Protein AF-A0A8C2Z213-F1 (afdb_monomer_lite)

pLDDT: mean 75.12, std 23.73, range [20.81, 98.69]

InterPro domains:
  IPR001627 Sema domain [PF01403] (232-399)
  IPR001627 Sema domain [PS51004] (1-436)
  IPR001627 Sema domain [SM00630] (1-409)
  IPR015943 WD40/YVTN repeat-like-containing domain superfamily [G3DSA:2.130.10.10] (25-438)
  IPR027231 Semaphorin [PTHR11036] (36-444)
  IPR036352 Sema domain superfamily [SSF101912] (29-442)

Structure (mmCIF, N/CA/C/O backbone):
data_AF-A0A8C2Z213-F1
#
_entry.id   AF-A0A8C2Z213-F1
#
loop_
_atom_site.group_PDB
_atom_site.id
_atom_site.type_symbol
_atom_site.label_atom_id
_atom_site.label_alt_id
_atom_site.label_comp_id
_atom_site.label_asym_id
_atom_site.label_entity_id
_atom_site.label_seq_id
_atom_site.pdbx_PDB_ins_code
_atom_site.Cartn_x
_atom_site.Cartn_y
_atom_site.Cartn_z
_atom_site.occupancy
_atom_site.B_iso_or_equiv
_atom_site.auth_seq_id
_atom_site.auth_comp_id
_atom_site.auth_asym_id
_atom_site.auth_atom_id
_atom_site.pdbx_PDB_model_num
ATOM 1 N N . MET A 1 1 ? -2.846 30.066 -39.855 1.00 29.42 1 MET A N 1
ATOM 2 C CA . MET A 1 1 ? -1.417 29.865 -40.183 1.00 29.42 1 MET A CA 1
ATOM 3 C C . MET A 1 1 ? -1.015 28.513 -39.631 1.00 29.42 1 MET A C 1
ATOM 5 O O . MET A 1 1 ? -1.188 28.286 -38.444 1.00 29.42 1 MET A O 1
ATOM 9 N N . ALA A 1 2 ? -0.624 27.596 -40.511 1.00 28.05 2 ALA A N 1
ATOM 10 C CA . ALA A 1 2 ? -0.277 26.224 -40.170 1.00 28.05 2 ALA A CA 1
ATOM 11 C C . ALA A 1 2 ? 1.093 26.153 -39.479 1.00 28.05 2 ALA A C 1
ATOM 13 O O . ALA A 1 2 ? 2.039 26.785 -39.945 1.00 28.05 2 ALA A O 1
ATOM 14 N N . VAL A 1 3 ? 1.205 25.333 -38.432 1.00 24.48 3 VAL A N 1
ATOM 15 C CA . VAL A 1 3 ? 2.484 24.813 -37.933 1.00 24.48 3 VAL A CA 1
ATOM 16 C C . VAL A 1 3 ? 2.311 23.308 -37.723 1.00 24.48 3 VAL A C 1
ATOM 18 O O . VAL A 1 3 ? 1.445 22.868 -36.974 1.00 24.48 3 VAL A O 1
ATOM 21 N N . GLN A 1 4 ? 3.095 22.527 -38.467 1.00 20.81 4 GLN A N 1
ATOM 22 C CA . GLN A 1 4 ? 3.195 21.069 -38.375 1.00 20.81 4 GLN A CA 1
ATOM 23 C C . GLN A 1 4 ? 3.801 20.624 -37.032 1.00 20.81 4 GLN A C 1
ATOM 25 O O . GLN A 1 4 ? 4.706 21.294 -36.530 1.00 20.81 4 GLN A O 1
ATOM 30 N N . PRO A 1 5 ? 3.417 19.445 -36.507 1.00 25.30 5 PRO A N 1
ATOM 31 C CA . PRO A 1 5 ? 4.046 18.859 -35.334 1.00 25.30 5 PRO A CA 1
ATOM 32 C C . PRO A 1 5 ? 5.358 18.181 -35.751 1.00 25.30 5 PRO A C 1
ATOM 34 O O . PRO A 1 5 ? 5.362 17.203 -36.501 1.00 25.30 5 PRO A O 1
ATOM 37 N N . ARG A 1 6 ? 6.499 18.690 -35.276 1.00 25.41 6 ARG A N 1
ATOM 38 C CA . ARG A 1 6 ? 7.744 17.913 -35.263 1.00 25.41 6 ARG A CA 1
ATOM 39 C C . ARG A 1 6 ? 7.814 17.161 -33.945 1.00 25.41 6 ARG A C 1
ATOM 41 O O . ARG A 1 6 ? 7.815 17.768 -32.883 1.00 25.41 6 ARG A O 1
ATOM 48 N N . GLY A 1 7 ? 7.871 15.837 -34.056 1.00 31.14 7 GLY A N 1
ATOM 49 C CA . GLY A 1 7 ? 8.051 14.926 -32.939 1.00 31.14 7 GLY A CA 1
ATOM 50 C C . GLY A 1 7 ? 9.317 15.243 -32.150 1.00 31.14 7 GLY A C 1
ATOM 51 O O . GLY A 1 7 ? 10.434 15.114 -32.645 1.00 31.14 7 GLY A O 1
ATOM 52 N N . GLY A 1 8 ? 9.106 15.616 -30.902 1.00 24.44 8 GLY A N 1
ATOM 53 C CA . GLY A 1 8 ? 10.050 15.540 -29.806 1.00 24.44 8 GLY A CA 1
ATOM 54 C C . GLY A 1 8 ? 9.199 15.289 -28.573 1.00 24.44 8 GLY A C 1
ATOM 55 O O . GLY A 1 8 ? 8.127 15.877 -28.456 1.00 24.44 8 GLY A O 1
ATOM 56 N N . CYS A 1 9 ? 9.615 14.376 -27.696 1.00 25.08 9 CYS A N 1
ATOM 57 C CA . CYS A 1 9 ? 9.045 14.306 -26.358 1.00 25.08 9 CYS A CA 1
ATOM 58 C C . CYS A 1 9 ? 9.254 15.677 -25.714 1.00 25.08 9 CYS A C 1
ATOM 60 O O . CYS A 1 9 ? 10.344 15.970 -25.227 1.00 25.08 9 CYS A O 1
ATOM 62 N N . GLU A 1 10 ? 8.232 16.529 -25.753 1.00 23.52 10 GLU A N 1
ATOM 63 C CA . GLU A 1 10 ? 8.146 17.633 -24.820 1.00 23.52 10 GLU A CA 1
ATOM 64 C C . GLU A 1 10 ? 8.203 16.995 -23.440 1.00 23.52 10 GLU A C 1
ATOM 66 O O . GLU A 1 10 ? 7.438 16.082 -23.120 1.00 23.52 10 GLU A O 1
ATOM 71 N N . HIS A 1 11 ? 9.199 17.399 -22.660 1.00 26.06 11 HIS A N 1
ATOM 72 C CA . HIS A 1 11 ? 9.251 17.078 -21.254 1.00 26.06 11 HIS A CA 1
ATOM 73 C C . HIS A 1 11 ? 7.942 17.582 -20.641 1.00 26.06 11 HIS A C 1
ATOM 75 O O . HIS A 1 11 ? 7.827 18.766 -20.325 1.00 26.06 11 HIS A O 1
ATOM 81 N N . VAL A 1 12 ? 6.959 16.697 -20.466 1.00 24.31 12 VAL A N 1
ATOM 82 C CA . VAL A 1 12 ? 5.809 16.946 -19.597 1.00 24.31 12 VAL A CA 1
ATOM 83 C C . VAL A 1 12 ? 6.345 16.872 -18.171 1.00 24.31 12 VAL A C 1
ATOM 85 O O . VAL A 1 12 ? 6.133 15.921 -17.427 1.00 24.31 12 VAL A O 1
ATOM 88 N N . VAL A 1 13 ? 7.144 17.871 -17.801 1.00 26.73 13 VAL A N 1
ATOM 89 C CA . VAL A 1 13 ? 7.298 18.238 -16.406 1.00 26.73 13 VAL A CA 1
ATOM 90 C C . VAL A 1 13 ? 5.940 18.811 -16.055 1.00 26.73 13 VAL A C 1
ATOM 92 O O . VAL A 1 13 ? 5.587 19.883 -16.546 1.00 26.73 13 VAL A O 1
ATOM 95 N N . LEU A 1 14 ? 5.174 18.089 -15.239 1.00 27.33 14 LEU A N 1
ATOM 96 C CA . LEU A 1 14 ? 4.095 18.683 -14.460 1.00 27.33 14 LEU A CA 1
ATOM 97 C C . LEU A 1 14 ? 4.723 19.828 -13.656 1.00 27.33 14 LEU A C 1
ATOM 99 O O . LEU A 1 14 ? 5.226 19.636 -12.550 1.00 27.33 14 LEU A O 1
ATOM 103 N N . ARG A 1 15 ? 4.775 21.026 -14.247 1.00 27.91 15 ARG A N 1
ATOM 104 C CA . ARG A 1 15 ? 5.105 22.258 -13.543 1.00 27.91 15 ARG A CA 1
ATOM 105 C C . ARG A 1 15 ? 3.876 22.600 -12.730 1.00 27.91 15 ARG A C 1
ATOM 107 O O . ARG A 1 15 ? 3.046 23.406 -13.125 1.00 27.91 15 ARG A O 1
ATOM 114 N N . VAL A 1 16 ? 3.781 21.931 -11.592 1.00 41.47 16 VAL A N 1
ATOM 115 C CA . VAL A 1 16 ? 2.958 22.341 -10.468 1.00 41.47 16 VAL A CA 1
ATOM 116 C C . VAL A 1 16 ? 3.493 23.705 -10.041 1.00 41.47 16 VAL A C 1
ATOM 118 O O . VAL A 1 16 ? 4.454 23.778 -9.278 1.00 41.47 16 VAL A O 1
ATOM 121 N N . ALA A 1 17 ? 2.962 24.779 -10.630 1.00 32.03 17 ALA A N 1
ATOM 122 C CA . ALA A 1 17 ? 3.338 26.141 -10.289 1.00 32.03 17 ALA A CA 1
ATOM 123 C C . ALA A 1 17 ? 2.928 26.373 -8.832 1.00 32.03 17 ALA A C 1
ATOM 125 O O . ALA A 1 17 ? 1.748 26.251 -8.504 1.00 32.03 17 ALA A O 1
ATOM 126 N N . PRO A 1 18 ? 3.875 26.607 -7.923 1.00 40.78 18 PRO A N 1
ATOM 127 C CA . PRO A 1 18 ? 3.533 26.895 -6.551 1.00 40.78 18 PRO A CA 1
ATOM 128 C C . PRO A 1 18 ? 3.479 28.412 -6.338 1.00 40.78 18 PRO A C 1
ATOM 130 O O . PRO A 1 18 ? 4.064 29.178 -7.107 1.00 40.78 18 PRO A O 1
ATOM 133 N N . ASP A 1 19 ? 2.806 28.842 -5.276 1.00 43.06 19 ASP A N 1
ATOM 134 C CA . ASP A 1 19 ? 2.831 30.240 -4.858 1.00 43.06 19 ASP A CA 1
ATOM 135 C C . ASP A 1 19 ? 4.285 30.645 -4.535 1.00 43.06 19 ASP A C 1
ATOM 137 O O . ASP A 1 19 ? 4.952 30.031 -3.692 1.00 43.06 19 ASP A O 1
ATOM 141 N N . VAL A 1 20 ? 4.824 31.629 -5.265 1.00 43.78 20 VAL A N 1
ATOM 142 C CA . VAL A 1 20 ? 6.277 31.908 -5.351 1.00 43.78 20 VAL A CA 1
ATOM 143 C C . VAL A 1 20 ? 6.883 32.285 -3.989 1.00 43.78 20 VAL A C 1
ATOM 145 O O . VAL A 1 20 ? 8.063 32.040 -3.732 1.00 43.78 20 VAL A O 1
ATOM 148 N N . THR A 1 21 ? 6.075 32.837 -3.085 1.00 45.22 21 THR A N 1
ATOM 149 C CA . THR A 1 21 ? 6.479 33.257 -1.737 1.00 45.22 21 THR A CA 1
ATOM 150 C C . THR A 1 21 ? 6.653 32.078 -0.773 1.00 45.22 21 THR A C 1
ATOM 152 O O . THR A 1 21 ? 7.646 32.033 -0.049 1.00 45.22 21 THR A O 1
ATOM 155 N N . SER A 1 22 ? 5.750 31.092 -0.794 1.00 46.91 22 SER A N 1
ATOM 156 C CA . SER A 1 22 ? 5.770 29.929 0.113 1.00 46.91 22 SER A CA 1
ATOM 157 C C . SER A 1 22 ? 6.919 28.957 -0.199 1.00 46.91 22 SER A C 1
ATOM 159 O O . SER A 1 22 ? 7.591 28.443 0.701 1.00 46.91 22 SER A O 1
ATOM 161 N N . VAL A 1 23 ? 7.228 28.766 -1.487 1.00 51.03 23 VAL A N 1
ATOM 162 C CA . VAL A 1 23 ? 8.314 27.865 -1.921 1.00 51.03 23 VAL A CA 1
ATOM 163 C C . VAL A 1 23 ? 9.688 28.397 -1.583 1.00 51.03 23 VAL A C 1
ATOM 165 O O . VAL A 1 23 ? 10.562 27.620 -1.205 1.00 51.03 23 VAL A O 1
ATOM 168 N N . CYS A 1 24 ? 9.877 29.713 -1.665 1.00 56.03 24 CYS A N 1
ATOM 169 C CA . CYS A 1 24 ? 11.152 30.326 -1.322 1.00 56.03 24 CYS A CA 1
ATOM 170 C C . CYS A 1 24 ? 11.478 30.113 0.167 1.00 56.03 24 CYS A C 1
ATOM 172 O O . CYS A 1 24 ? 12.615 29.796 0.504 1.00 56.03 24 CYS A O 1
ATOM 174 N N . VAL A 1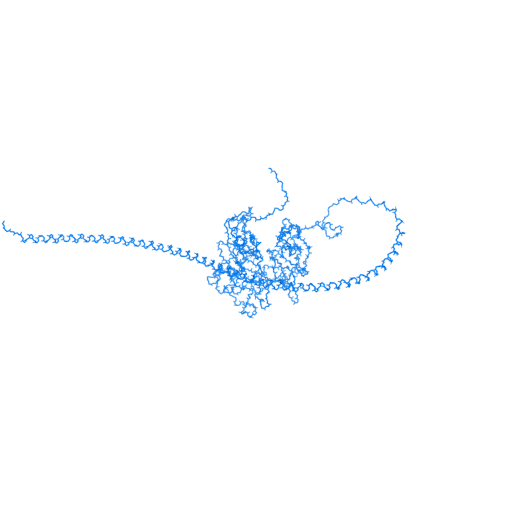 25 ? 10.469 30.180 1.047 1.00 62.22 25 VAL A N 1
ATOM 175 C CA . VAL A 1 25 ? 10.634 29.934 2.489 1.00 62.22 25 VAL A CA 1
ATOM 176 C C . VAL A 1 25 ? 10.927 28.460 2.777 1.00 62.22 25 VAL A C 1
ATOM 178 O O . VAL A 1 25 ? 11.897 28.176 3.475 1.00 62.22 25 VAL A O 1
ATOM 181 N N . CYS A 1 26 ? 10.159 27.516 2.221 1.00 65.06 26 CYS A N 1
ATOM 182 C CA . CYS A 1 26 ? 10.387 26.082 2.468 1.00 65.06 26 CYS A CA 1
ATOM 183 C C . CYS A 1 26 ? 11.759 25.623 1.951 1.00 65.06 26 CYS A C 1
ATOM 185 O O . CYS A 1 26 ? 12.490 24.925 2.654 1.00 65.06 26 CYS A O 1
ATOM 187 N N . LEU A 1 27 ? 12.144 26.071 0.751 1.00 71.38 27 LEU A N 1
ATOM 188 C CA . LEU A 1 27 ? 13.455 25.789 0.170 1.00 71.38 27 LEU A CA 1
ATOM 189 C C . LEU A 1 27 ? 14.583 26.386 1.020 1.00 71.38 27 LEU A C 1
ATOM 191 O O . LEU A 1 27 ? 15.560 25.697 1.306 1.00 71.38 27 LEU A O 1
ATOM 195 N N . PHE A 1 28 ? 14.443 27.642 1.456 1.00 67.00 28 PHE A N 1
ATOM 196 C CA . PHE A 1 28 ? 15.443 28.303 2.293 1.00 67.00 28 PHE A CA 1
ATOM 197 C C . PHE A 1 28 ? 15.599 27.606 3.648 1.00 67.00 28 PHE A C 1
ATOM 199 O O . PHE A 1 28 ? 16.723 27.339 4.067 1.00 67.00 28 PHE A O 1
ATOM 206 N N . VAL A 1 29 ? 14.491 27.244 4.304 1.00 70.56 29 VAL A N 1
ATOM 207 C CA . VAL A 1 29 ? 14.506 26.492 5.568 1.00 70.56 29 VAL A CA 1
ATOM 208 C C . VAL A 1 29 ? 15.164 25.124 5.376 1.00 70.56 29 VAL A C 1
ATOM 210 O O . VAL A 1 29 ? 16.046 24.767 6.153 1.00 70.56 29 VAL A O 1
ATOM 213 N N . CYS A 1 30 ? 14.806 24.379 4.327 1.00 74.12 30 CYS A N 1
ATOM 214 C CA . CYS A 1 30 ? 15.397 23.069 4.059 1.00 74.12 30 CYS A CA 1
ATOM 215 C C . CYS A 1 30 ? 16.904 23.158 3.797 1.00 74.12 30 CYS A C 1
ATOM 217 O O . CYS A 1 30 ? 17.672 22.419 4.405 1.00 74.12 30 CYS A O 1
ATOM 219 N N . LEU A 1 31 ? 17.346 24.093 2.951 1.00 75.00 31 LEU A N 1
ATOM 220 C CA . LEU A 1 31 ? 18.766 24.286 2.648 1.00 75.00 31 LEU A CA 1
ATOM 221 C C . LEU A 1 31 ? 19.560 24.796 3.856 1.00 75.00 31 LEU A C 1
ATOM 223 O O . LEU A 1 31 ? 20.734 24.462 3.996 1.00 75.00 31 LEU A O 1
ATOM 227 N N . PHE A 1 32 ? 18.930 25.579 4.734 1.00 70.81 32 PHE A N 1
ATOM 228 C CA . PHE A 1 32 ? 19.542 26.031 5.981 1.00 70.81 32 PHE A CA 1
ATOM 229 C C . PHE A 1 32 ? 19.744 24.877 6.969 1.00 70.81 32 PHE A C 1
ATOM 231 O O . PHE A 1 32 ? 20.798 24.784 7.594 1.00 70.81 32 PHE A O 1
ATOM 238 N N . VAL A 1 33 ? 18.760 23.979 7.095 1.00 72.12 33 VAL A N 1
ATOM 239 C CA . VAL A 1 33 ? 18.850 22.801 7.974 1.00 72.12 33 VAL A CA 1
ATOM 240 C C . VAL A 1 33 ? 19.738 21.702 7.361 1.00 72.12 33 VAL A C 1
ATOM 242 O O . VAL A 1 33 ? 20.468 21.033 8.090 1.00 72.12 33 VAL A O 1
ATOM 245 N N . PHE A 1 34 ? 19.735 21.542 6.031 1.00 70.62 34 PHE A N 1
ATOM 246 C CA . PHE A 1 34 ? 20.473 20.508 5.290 1.00 70.62 34 PHE A CA 1
ATOM 247 C C . PHE A 1 34 ? 21.364 21.087 4.177 1.00 70.62 34 PHE A C 1
ATOM 249 O O . PHE A 1 34 ? 21.151 20.805 2.991 1.00 70.62 34 PHE A O 1
ATOM 256 N N . PRO A 1 35 ? 22.435 21.822 4.521 1.00 56.62 35 PRO A N 1
ATOM 257 C CA . PRO A 1 35 ? 23.308 22.456 3.529 1.00 56.62 35 PRO A CA 1
ATOM 258 C C . PRO A 1 35 ? 24.008 21.448 2.601 1.00 56.62 35 PRO A C 1
ATOM 260 O O . PRO A 1 35 ? 24.334 21.779 1.462 1.00 56.62 35 PRO A O 1
ATOM 263 N N . HIS A 1 36 ? 24.191 20.201 3.057 1.00 70.25 36 HIS A N 1
ATOM 264 C CA . HIS A 1 36 ? 24.829 19.114 2.305 1.00 70.25 36 HIS A CA 1
ATOM 265 C C . HIS A 1 36 ? 23.852 18.206 1.530 1.00 70.25 36 HIS A C 1
ATOM 267 O O . HIS A 1 36 ? 24.308 17.281 0.862 1.00 70.25 36 HIS A O 1
ATOM 273 N N . ARG A 1 37 ? 22.528 18.436 1.591 1.00 71.06 37 ARG A N 1
ATOM 274 C CA . ARG A 1 37 ? 21.510 17.625 0.883 1.00 71.06 37 ARG A CA 1
ATOM 275 C C . ARG A 1 37 ? 20.615 18.466 -0.025 1.00 71.06 37 ARG A C 1
ATOM 277 O O . ARG A 1 37 ? 19.393 18.336 -0.021 1.00 71.06 37 ARG A O 1
ATOM 284 N N . GLN A 1 38 ? 21.234 19.321 -0.835 1.00 71.75 38 GLN A N 1
ATOM 285 C CA . GLN A 1 38 ? 20.512 20.238 -1.725 1.00 71.75 38 GLN A CA 1
ATOM 286 C C . GLN A 1 38 ? 19.570 19.507 -2.695 1.00 71.75 38 GLN A C 1
ATOM 288 O O . GLN A 1 38 ? 18.489 20.008 -2.990 1.00 71.75 38 GLN A O 1
ATOM 293 N N . ASP A 1 39 ? 19.933 18.293 -3.124 1.00 77.38 39 ASP A N 1
ATOM 294 C CA . ASP A 1 39 ? 19.110 17.453 -4.001 1.00 77.38 39 ASP A CA 1
ATOM 295 C C . ASP A 1 39 ? 17.818 16.935 -3.346 1.00 77.38 39 ASP A C 1
ATOM 297 O O . ASP A 1 39 ? 16.896 16.544 -4.053 1.00 77.38 39 ASP A O 1
ATOM 301 N N . GLU A 1 40 ? 17.692 16.939 -2.018 1.00 79.94 40 GLU A N 1
ATOM 302 C CA . GLU A 1 40 ? 16.476 16.476 -1.329 1.00 79.94 40 GLU A CA 1
ATOM 303 C C . GLU A 1 40 ? 15.474 17.619 -1.082 1.00 79.94 40 GLU A C 1
ATOM 305 O O . GLU A 1 40 ? 14.276 17.369 -0.944 1.00 79.94 40 GLU A O 1
ATOM 310 N N . CYS A 1 41 ? 15.925 18.877 -1.131 1.00 84.62 41 CYS A N 1
ATOM 311 C CA . CYS A 1 41 ? 15.115 20.075 -0.896 1.00 84.62 41 CYS A CA 1
ATOM 312 C C . CYS A 1 41 ? 14.271 20.501 -2.114 1.00 84.62 41 CYS A C 1
ATOM 314 O O . CYS A 1 41 ? 14.138 21.685 -2.405 1.00 84.62 41 CYS A O 1
ATOM 316 N N . TYR A 1 42 ? 13.677 19.547 -2.831 1.00 87.75 42 TYR A N 1
ATOM 317 C CA . TYR A 1 42 ? 12.739 19.818 -3.923 1.00 87.75 42 TYR A CA 1
ATOM 318 C C . TYR A 1 42 ? 11.342 19.300 -3.588 1.00 87.75 42 TYR A C 1
ATOM 320 O O . TYR A 1 42 ? 11.135 18.529 -2.645 1.00 87.75 42 TYR A O 1
ATOM 328 N N . ASN A 1 43 ? 10.360 19.728 -4.380 1.00 90.69 43 ASN A N 1
ATOM 329 C CA . ASN A 1 43 ? 9.028 19.152 -4.332 1.00 90.69 43 ASN A CA 1
ATOM 330 C C . ASN A 1 43 ? 8.958 17.903 -5.221 1.00 90.69 43 ASN A C 1
ATOM 332 O O . ASN A 1 43 ? 8.794 18.001 -6.437 1.00 90.69 43 ASN A O 1
ATOM 336 N N . TYR A 1 44 ? 9.084 16.730 -4.609 1.00 92.00 44 TYR A N 1
ATOM 337 C CA . TYR A 1 44 ? 8.907 15.448 -5.275 1.00 92.00 44 TYR A CA 1
ATOM 338 C C . TYR A 1 44 ? 7.445 15.033 -5.171 1.00 92.00 44 TYR A C 1
ATOM 340 O O . TYR A 1 44 ? 6.943 14.842 -4.066 1.00 92.00 44 TYR A O 1
ATOM 348 N N . ILE A 1 45 ? 6.764 14.875 -6.307 1.00 94.56 45 ILE A N 1
ATOM 349 C CA . ILE A 1 45 ? 5.390 14.360 -6.333 1.00 94.56 45 ILE A CA 1
ATOM 350 C C . ILE A 1 45 ? 5.421 12.869 -5.992 1.00 94.56 45 ILE A C 1
ATOM 352 O O . ILE A 1 45 ? 6.099 12.084 -6.654 1.00 94.56 45 ILE A O 1
ATOM 356 N N . LYS A 1 46 ? 4.710 12.490 -4.929 1.00 94.62 46 LYS A N 1
ATOM 357 C CA . LYS A 1 46 ? 4.707 11.127 -4.372 1.00 94.62 46 LYS A CA 1
ATOM 358 C C . LYS A 1 46 ? 3.325 10.486 -4.392 1.00 94.62 46 LYS A C 1
ATOM 360 O O . LYS A 1 46 ? 3.230 9.264 -4.364 1.00 94.62 46 LYS A O 1
ATOM 365 N N . VAL A 1 47 ? 2.267 11.290 -4.450 1.00 96.00 47 VAL A N 1
ATOM 366 C CA . VAL A 1 47 ? 0.888 10.830 -4.638 1.00 96.00 47 VAL A CA 1
ATOM 367 C C . VAL A 1 47 ? 0.318 11.571 -5.834 1.00 96.00 47 VAL A C 1
ATOM 369 O O . VAL A 1 47 ? 0.401 12.796 -5.883 1.00 96.00 47 VAL A O 1
ATOM 372 N N . LEU A 1 48 ? -0.254 10.833 -6.778 1.00 95.25 48 LEU A N 1
ATOM 373 C CA . LEU A 1 48 ? -1.011 11.371 -7.900 1.00 95.25 48 LEU A CA 1
ATOM 374 C C . LEU A 1 48 ? -2.133 10.382 -8.208 1.00 95.25 48 LEU A C 1
ATOM 376 O O . LEU A 1 48 ? -1.879 9.321 -8.773 1.00 95.25 48 LEU A O 1
ATOM 380 N N . VAL A 1 49 ? -3.351 10.702 -7.778 1.00 94.75 49 VAL A N 1
ATOM 381 C CA . VAL A 1 49 ? -4.512 9.812 -7.911 1.00 94.75 49 VAL A CA 1
ATOM 382 C C . VAL A 1 49 ? -5.741 10.581 -8.390 1.00 94.75 49 VAL A C 1
ATOM 384 O O . VAL A 1 49 ? -5.897 11.750 -8.031 1.00 94.75 49 VAL A O 1
ATOM 387 N N . PRO A 1 50 ? -6.631 9.962 -9.183 1.00 93.44 50 PRO A N 1
ATOM 388 C CA . PRO A 1 50 ? -7.912 10.571 -9.511 1.00 93.44 50 PRO A CA 1
ATOM 389 C C . PRO A 1 50 ? -8.770 10.678 -8.248 1.00 93.44 50 PRO A C 1
ATOM 391 O O . PRO A 1 50 ? -8.888 9.721 -7.481 1.00 93.44 50 PRO A O 1
ATOM 394 N N . ARG A 1 51 ? -9.357 11.855 -8.027 1.00 90.81 51 ARG A N 1
ATOM 395 C CA . ARG A 1 51 ? -10.350 12.077 -6.968 1.00 90.81 51 ARG A CA 1
ATOM 396 C C . ARG A 1 51 ? -11.763 11.854 -7.499 1.00 90.81 51 ARG A C 1
ATOM 398 O O . ARG A 1 51 ? -12.590 11.260 -6.816 1.00 90.81 51 ARG A O 1
ATOM 405 N N . ASN A 1 52 ? -12.024 12.339 -8.707 1.00 88.31 52 ASN A N 1
ATOM 406 C CA . ASN A 1 52 ? -13.228 12.103 -9.499 1.00 88.31 52 ASN A CA 1
ATOM 407 C C . ASN A 1 52 ? -12.851 12.186 -10.993 1.00 88.31 52 ASN A C 1
ATOM 409 O O . ASN A 1 52 ? -11.671 12.322 -11.318 1.00 88.31 52 ASN A O 1
ATOM 413 N N . ASP A 1 53 ? -13.835 12.123 -11.888 1.00 89.31 53 ASP A N 1
ATOM 414 C CA . ASP A 1 53 ? -13.599 12.106 -13.340 1.00 89.31 53 ASP A CA 1
ATOM 415 C C . ASP A 1 53 ? -12.973 13.405 -13.890 1.00 89.31 53 ASP A C 1
ATOM 417 O O . ASP A 1 53 ? -12.417 13.411 -14.987 1.00 89.31 53 ASP A O 1
ATOM 421 N N . GLU A 1 54 ? -13.030 14.506 -13.135 1.00 91.75 54 GLU A N 1
ATOM 422 C CA . GLU A 1 54 ? -12.563 15.829 -13.572 1.00 91.75 54 GLU A CA 1
ATOM 423 C C . GLU A 1 54 ? -11.335 16.330 -12.802 1.00 91.75 54 GLU A C 1
ATOM 425 O O . GLU A 1 54 ? -10.646 17.242 -13.267 1.00 91.75 54 GLU A O 1
ATOM 430 N N . THR A 1 55 ? -11.035 15.746 -11.638 1.00 93.06 55 THR A N 1
ATOM 431 C CA . THR A 1 55 ? -10.030 16.254 -10.698 1.00 93.06 55 THR A CA 1
ATOM 432 C C . THR A 1 55 ? -9.020 15.189 -10.279 1.00 93.06 55 THR A C 1
ATOM 434 O O . THR A 1 55 ? -9.341 14.055 -9.916 1.00 93.06 55 THR A O 1
ATOM 437 N N . LEU A 1 56 ? -7.756 15.598 -10.282 1.00 94.75 56 LEU A N 1
ATOM 438 C CA . LEU A 1 56 ? -6.605 14.862 -9.791 1.00 94.75 56 LEU A CA 1
ATOM 439 C C . LEU A 1 56 ? -6.210 15.396 -8.418 1.00 94.75 56 LEU A C 1
ATOM 441 O O . LEU A 1 56 ? -6.097 16.601 -8.215 1.00 94.75 56 LEU A O 1
ATOM 445 N N . PHE A 1 57 ? -5.930 14.500 -7.486 1.00 95.75 57 PHE A N 1
ATOM 446 C CA . PHE A 1 57 ? -5.351 14.834 -6.197 1.00 95.75 57 PHE A CA 1
ATOM 447 C C . PHE A 1 57 ? -3.863 14.499 -6.212 1.00 95.75 57 PHE A C 1
ATOM 449 O O . PHE A 1 57 ? -3.477 13.344 -6.420 1.00 95.75 57 PHE A O 1
ATOM 456 N N . ALA A 1 58 ? -3.026 15.510 -5.995 1.00 96.25 58 ALA A N 1
ATOM 457 C CA . ALA A 1 58 ? -1.580 15.360 -5.997 1.00 96.25 58 ALA A CA 1
ATOM 458 C C . ALA A 1 58 ? -0.977 15.832 -4.676 1.00 96.25 58 ALA A C 1
ATOM 460 O O . ALA A 1 58 ? -1.318 16.905 -4.179 1.00 96.25 58 ALA A O 1
ATOM 461 N N . CYS A 1 59 ? -0.035 15.061 -4.141 1.00 96.19 59 CYS A N 1
ATOM 462 C CA . CYS A 1 59 ? 0.764 15.457 -2.989 1.00 96.19 59 CYS A CA 1
ATOM 463 C C . CYS A 1 59 ? 2.251 15.317 -3.285 1.00 96.19 59 CYS A C 1
ATOM 465 O O . CYS A 1 59 ? 2.688 14.348 -3.919 1.00 96.19 59 CYS A O 1
ATOM 467 N N . GLY A 1 60 ? 3.031 16.263 -2.774 1.00 95.19 60 GLY A N 1
ATOM 468 C CA . GLY A 1 60 ? 4.480 16.231 -2.878 1.00 95.19 60 GLY A CA 1
ATOM 469 C C . GLY A 1 60 ? 5.186 16.568 -1.572 1.00 95.19 60 GLY A C 1
ATOM 470 O O . GLY A 1 60 ? 4.586 17.113 -0.644 1.00 95.19 60 GLY A O 1
ATOM 471 N N . THR A 1 61 ? 6.468 16.210 -1.505 1.00 91.81 61 THR A N 1
ATOM 472 C CA . THR A 1 61 ? 7.332 16.411 -0.328 1.00 91.81 61 THR A CA 1
ATOM 473 C C . THR A 1 61 ? 7.517 17.885 0.019 1.00 91.81 61 THR A C 1
ATOM 475 O O . THR A 1 61 ? 7.789 18.198 1.173 1.00 91.81 61 THR A O 1
ATOM 478 N N . ASN A 1 62 ? 7.405 18.770 -0.980 1.00 92.19 62 ASN A N 1
ATOM 479 C CA . ASN A 1 62 ? 7.563 20.220 -0.875 1.00 92.19 62 ASN A CA 1
ATOM 480 C C . ASN A 1 62 ? 8.728 20.640 0.048 1.00 92.19 62 ASN A C 1
ATOM 482 O O . ASN A 1 62 ? 8.538 21.362 1.021 1.00 92.19 62 ASN A O 1
ATOM 486 N N . ALA A 1 63 ? 9.933 20.125 -0.240 1.00 89.00 63 ALA A N 1
ATOM 487 C CA . ALA A 1 63 ? 11.147 20.354 0.551 1.00 89.00 63 ALA A CA 1
ATOM 488 C C . ALA A 1 63 ? 10.979 20.028 2.052 1.00 89.00 63 ALA A C 1
ATOM 490 O O . ALA A 1 63 ? 11.239 20.864 2.914 1.00 89.00 63 ALA A O 1
ATOM 491 N N . PHE A 1 64 ? 10.563 18.792 2.357 1.00 87.88 64 PHE A N 1
ATOM 492 C CA . PHE A 1 64 ? 10.279 18.303 3.713 1.00 87.88 64 PHE A CA 1
ATOM 493 C C . PHE A 1 64 ? 9.139 19.044 4.436 1.00 87.88 64 PHE A C 1
ATOM 495 O O . PHE A 1 64 ? 9.073 19.046 5.664 1.00 87.88 64 PHE A O 1
ATOM 502 N N . ASN A 1 65 ? 8.201 19.631 3.695 1.00 90.44 65 ASN A N 1
ATOM 503 C CA . ASN A 1 65 ? 6.962 20.175 4.243 1.00 90.44 65 ASN A CA 1
ATOM 504 C C . ASN A 1 65 ? 5.749 19.680 3.435 1.00 90.44 65 ASN A C 1
ATOM 506 O O . ASN A 1 65 ? 5.165 20.451 2.673 1.00 90.44 65 ASN A O 1
ATOM 510 N N . PRO A 1 66 ? 5.375 18.392 3.553 1.00 94.12 66 PRO A N 1
ATOM 511 C CA . PRO A 1 66 ? 4.451 17.737 2.635 1.00 94.12 66 PRO A CA 1
ATOM 512 C C . PRO A 1 66 ? 3.155 18.518 2.429 1.00 94.12 66 PRO A C 1
ATOM 514 O O . PRO A 1 66 ? 2.495 18.918 3.390 1.00 94.12 66 PRO A O 1
ATOM 517 N N . THR A 1 67 ? 2.756 18.702 1.173 1.00 94.62 67 THR A N 1
ATOM 518 C CA . THR A 1 67 ? 1.568 19.490 0.803 1.00 94.62 67 THR A CA 1
ATOM 519 C C . THR A 1 67 ? 0.783 18.790 -0.301 1.00 94.62 67 THR A C 1
ATOM 521 O O . THR A 1 67 ? 1.370 18.153 -1.179 1.00 94.62 67 THR A O 1
ATOM 524 N N . CYS A 1 68 ? -0.543 18.898 -0.256 1.00 95.81 68 CYS A N 1
ATOM 525 C CA . CYS A 1 68 ? -1.467 18.302 -1.215 1.00 95.81 68 CYS A CA 1
ATOM 526 C C . CYS A 1 68 ? -2.337 19.372 -1.887 1.00 95.81 68 CYS A C 1
ATOM 528 O O . CYS A 1 68 ? -2.687 20.372 -1.265 1.00 95.81 68 CYS A O 1
ATOM 530 N N . ARG A 1 69 ? -2.711 19.155 -3.149 1.00 94.94 69 ARG A N 1
ATOM 531 C CA . ARG A 1 69 ? -3.530 20.067 -3.964 1.00 94.94 69 ARG A CA 1
ATOM 532 C C . ARG A 1 69 ? -4.443 19.266 -4.895 1.00 94.94 69 ARG A C 1
ATOM 534 O O . ARG A 1 69 ? -4.086 18.155 -5.294 1.00 94.94 69 ARG A O 1
ATOM 541 N N . ASN A 1 70 ? -5.593 19.834 -5.259 1.00 94.50 70 ASN A N 1
ATOM 542 C CA . ASN A 1 70 ? -6.412 19.305 -6.351 1.00 94.50 70 ASN A CA 1
ATOM 543 C C . ASN A 1 70 ? -6.049 20.024 -7.657 1.00 94.50 70 ASN A C 1
ATOM 545 O O . ASN A 1 70 ? -5.719 21.209 -7.643 1.00 94.50 70 ASN A O 1
ATOM 549 N N . TYR A 1 71 ? -6.115 19.311 -8.774 1.00 94.31 71 TYR A N 1
ATOM 550 C CA . TYR A 1 71 ? -5.853 19.814 -10.119 1.00 94.31 71 TYR A CA 1
ATOM 551 C C . TYR A 1 71 ? -6.958 19.378 -11.063 1.00 94.31 71 TYR A C 1
ATOM 553 O O . TYR A 1 71 ? -7.419 18.243 -10.979 1.00 94.31 71 TYR A O 1
ATOM 561 N N . LYS A 1 72 ? -7.325 20.224 -12.021 1.00 93.81 72 LYS A N 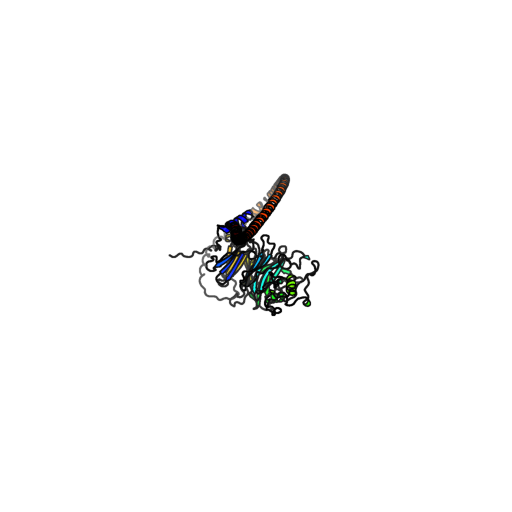1
ATOM 562 C CA . LYS A 1 72 ? -8.222 19.815 -13.107 1.00 93.81 72 LYS A CA 1
ATOM 563 C C . LYS A 1 72 ? -7.499 18.863 -14.048 1.00 93.81 72 LYS A C 1
ATOM 565 O O . LYS A 1 72 ? -6.392 19.152 -14.489 1.00 93.81 72 LYS A O 1
ATOM 570 N N . MET A 1 73 ? -8.120 17.743 -14.398 1.00 91.81 73 MET A N 1
ATOM 571 C CA . MET A 1 73 ? -7.495 16.723 -15.246 1.00 91.81 73 MET A CA 1
ATOM 572 C C . MET A 1 73 ? -7.264 17.214 -16.685 1.00 91.81 73 MET A C 1
ATOM 574 O O . MET A 1 73 ? -6.329 16.771 -17.344 1.00 91.81 73 MET A O 1
ATOM 578 N N . SER A 1 74 ? -8.087 18.157 -17.157 1.00 91.94 74 SER A N 1
ATOM 579 C CA . SER A 1 74 ? -8.026 18.721 -18.511 1.00 91.94 74 SER A CA 1
ATOM 580 C C . SER A 1 74 ? -6.942 19.787 -18.692 1.00 91.94 74 SER A C 1
ATOM 582 O O . SER A 1 74 ? -6.254 19.780 -19.710 1.00 91.94 74 SER A O 1
ATOM 584 N N . THR A 1 75 ? -6.786 20.704 -17.731 1.00 92.88 75 THR A N 1
ATOM 585 C CA . THR A 1 75 ? -5.836 21.829 -17.825 1.00 92.88 75 THR A CA 1
ATOM 586 C C . THR A 1 75 ? -4.599 21.661 -16.951 1.00 92.88 75 THR A C 1
ATOM 588 O O . THR A 1 75 ? -3.610 22.355 -17.169 1.00 92.88 75 THR A O 1
ATOM 591 N N . LEU A 1 76 ? -4.632 20.744 -15.977 1.00 92.44 76 LEU A N 1
ATOM 592 C CA . LEU A 1 76 ? -3.617 20.583 -14.930 1.00 92.44 76 LEU A CA 1
ATOM 593 C C . LEU A 1 76 ? -3.400 21.859 -14.100 1.00 92.44 76 LEU A C 1
ATOM 595 O O . LEU A 1 76 ? -2.353 22.034 -13.478 1.00 92.44 76 LEU A O 1
ATOM 599 N N . GLU A 1 77 ? -4.398 22.742 -14.063 1.00 92.19 77 GLU A N 1
ATOM 600 C CA . GLU A 1 77 ? -4.415 23.920 -13.198 1.00 92.19 77 GLU A CA 1
ATOM 601 C C . GLU A 1 77 ? -4.936 23.552 -11.810 1.00 92.19 77 GLU A C 1
ATOM 603 O O . GLU A 1 77 ? -5.820 22.701 -11.670 1.00 92.19 77 GLU A O 1
ATOM 608 N N . GLN A 1 78 ? -4.374 24.189 -10.781 1.00 91.81 78 GLN A N 1
ATOM 609 C CA . GLN A 1 78 ? -4.783 23.967 -9.399 1.00 91.81 78 GLN A CA 1
ATOM 610 C C . GLN A 1 78 ? -6.229 24.428 -9.183 1.00 91.81 78 GLN A C 1
ATOM 612 O O . GLN A 1 78 ? -6.627 25.507 -9.620 1.00 91.81 78 GLN A O 1
ATOM 617 N N . GLU A 1 79 ? -6.988 23.624 -8.446 1.00 91.19 79 GLU A N 1
ATOM 618 C CA . GLU A 1 79 ? -8.352 23.922 -8.035 1.00 91.19 79 GLU A CA 1
ATOM 619 C C . GLU A 1 79 ? -8.484 23.880 -6.509 1.00 91.19 79 GLU A C 1
ATOM 621 O O . GLU A 1 79 ? -8.147 22.890 -5.854 1.00 91.19 79 GLU A O 1
ATOM 626 N N . GLY A 1 80 ? -9.009 24.969 -5.945 1.00 88.69 80 GLY A N 1
ATOM 627 C CA . GLY A 1 80 ? -9.209 25.117 -4.507 1.00 88.69 80 GLY A CA 1
ATOM 628 C C . GLY A 1 80 ? -7.922 25.363 -3.712 1.00 88.69 80 GLY A C 1
ATOM 629 O O . GLY A 1 80 ? -6.854 25.665 -4.255 1.00 88.69 80 GLY A O 1
ATOM 630 N N . GLU A 1 81 ? -8.057 25.262 -2.393 1.00 89.25 81 GLU A N 1
ATOM 631 C CA . GLU A 1 81 ? -6.985 25.546 -1.440 1.00 89.25 81 GLU A CA 1
ATOM 632 C C . GLU A 1 81 ? -6.037 24.360 -1.238 1.00 89.25 81 GLU A C 1
ATOM 634 O O . GLU A 1 81 ? -6.359 23.196 -1.506 1.00 89.25 81 GLU A O 1
ATOM 639 N N . GLU A 1 82 ? -4.841 24.672 -0.743 1.00 92.06 82 GLU A N 1
ATOM 640 C CA . GLU A 1 82 ? -3.864 23.665 -0.358 1.00 92.06 82 GLU A CA 1
ATOM 641 C C . GLU A 1 82 ? -4.317 22.900 0.885 1.00 92.06 82 GLU A C 1
ATOM 643 O O . GLU A 1 82 ? -4.856 23.453 1.842 1.00 92.06 82 GLU A O 1
ATOM 648 N N . VAL A 1 83 ? -4.035 21.603 0.889 1.00 92.94 83 VAL A N 1
ATOM 649 C CA . VAL A 1 83 ? -4.321 20.707 2.002 1.00 92.94 83 VAL A CA 1
ATOM 650 C C . VAL A 1 83 ? -3.003 20.264 2.625 1.00 92.94 83 VAL A C 1
ATOM 652 O O . VAL A 1 83 ? -2.054 19.900 1.929 1.00 92.94 83 VAL A O 1
ATOM 655 N N . VAL A 1 84 ? -2.952 20.236 3.957 1.00 93.88 84 VAL A N 1
ATOM 656 C CA . VAL A 1 84 ? -1.791 19.741 4.712 1.00 93.88 84 VAL A CA 1
ATOM 657 C C . VAL A 1 84 ? -1.436 18.316 4.265 1.00 93.88 84 VAL A C 1
ATOM 659 O O . VAL A 1 84 ? -2.289 17.428 4.268 1.00 93.88 84 VAL A O 1
ATOM 662 N N . GLY A 1 85 ? -0.182 18.060 3.892 1.00 93.12 85 GLY A N 1
ATOM 663 C CA . GLY A 1 85 ? 0.253 16.749 3.393 1.00 93.12 85 GLY A CA 1
ATOM 664 C C . GLY A 1 85 ? 0.699 15.765 4.476 1.00 93.12 85 GLY A C 1
ATOM 665 O O . GLY A 1 85 ? 0.957 14.602 4.163 1.00 93.12 85 GLY A O 1
ATOM 666 N N . GLN A 1 86 ? 0.770 16.183 5.743 1.00 94.56 86 GLN A N 1
ATOM 667 C CA . GLN A 1 86 ? 1.130 15.304 6.859 1.00 94.56 86 GLN A CA 1
ATOM 668 C C . GLN A 1 86 ? 0.205 14.074 6.915 1.00 94.56 86 GLN A C 1
ATOM 670 O O . GLN A 1 86 ? -1.011 14.199 6.771 1.00 94.56 86 GLN A O 1
ATOM 675 N N . ALA A 1 87 ? 0.789 12.882 7.097 1.00 94.69 87 ALA A N 1
ATOM 676 C CA . ALA A 1 87 ? 0.117 11.574 7.033 1.00 94.69 87 ALA A CA 1
ATOM 677 C C . ALA A 1 87 ? -0.483 11.185 5.660 1.00 94.69 87 ALA A C 1
ATOM 679 O O . ALA A 1 87 ? -1.035 10.092 5.524 1.00 94.69 87 ALA A O 1
ATOM 680 N N . ARG A 1 88 ? -0.352 12.030 4.628 1.00 95.88 88 ARG A N 1
ATOM 681 C CA . ARG A 1 88 ? -0.821 11.787 3.247 1.00 95.88 88 ARG A CA 1
ATOM 682 C C . ARG A 1 88 ? 0.331 11.620 2.261 1.00 95.88 88 ARG A C 1
ATOM 684 O O . ARG A 1 88 ? 0.223 10.860 1.307 1.00 95.88 88 ARG A O 1
ATOM 691 N N . CYS A 1 89 ? 1.436 12.309 2.515 1.00 95.50 89 CYS A N 1
ATOM 692 C CA . CYS A 1 89 ? 2.642 12.313 1.705 1.00 95.50 89 CYS A CA 1
ATOM 693 C C . CYS A 1 89 ? 3.877 12.299 2.620 1.00 95.50 89 CYS A C 1
ATOM 695 O O . CYS A 1 89 ? 3.834 12.898 3.696 1.00 95.50 89 CYS A O 1
ATOM 697 N N . PRO A 1 90 ? 4.957 11.593 2.246 1.00 94.88 90 PRO A N 1
ATOM 698 C CA . PRO A 1 90 ? 6.180 11.556 3.039 1.00 94.88 90 PRO A CA 1
ATOM 699 C C . PRO A 1 90 ? 6.936 12.886 2.986 1.00 94.88 90 PRO A C 1
ATOM 701 O O . PRO A 1 90 ? 6.763 13.675 2.055 1.00 94.88 90 PRO A O 1
ATOM 704 N N . PHE A 1 91 ? 7.808 13.089 3.976 1.00 91.06 91 PHE A N 1
ATOM 705 C CA . PHE A 1 91 ? 8.732 14.224 4.050 1.00 91.06 91 PHE A CA 1
ATOM 706 C C . PHE A 1 91 ? 9.910 14.043 3.088 1.00 91.06 91 PHE A C 1
ATOM 708 O O . PHE A 1 91 ? 10.306 14.986 2.407 1.00 91.06 91 PHE A O 1
ATOM 715 N N . GLU A 1 92 ? 10.421 12.815 2.985 1.00 90.75 92 GLU A N 1
ATOM 716 C CA . GLU A 1 92 ? 11.540 12.459 2.113 1.00 90.75 92 GLU A CA 1
ATOM 717 C C . GLU A 1 92 ? 11.075 11.759 0.834 1.00 90.75 92 GLU A C 1
ATOM 719 O O . GLU A 1 92 ? 10.152 10.942 0.834 1.00 90.75 92 GLU A O 1
ATOM 724 N N . SER A 1 93 ? 11.789 11.991 -0.267 1.00 89.19 93 SER A N 1
ATOM 725 C CA . SER A 1 93 ? 11.482 11.375 -1.565 1.00 89.19 93 SER A CA 1
ATOM 726 C C . SER A 1 93 ? 11.727 9.862 -1.602 1.00 89.19 93 SER A C 1
ATOM 728 O O . SER A 1 93 ? 11.076 9.155 -2.376 1.00 89.19 93 SER A O 1
ATOM 730 N N . ARG A 1 94 ? 12.637 9.351 -0.764 1.00 88.19 94 ARG A N 1
ATOM 731 C CA . ARG A 1 94 ? 12.992 7.923 -0.678 1.00 88.19 94 ARG A CA 1
ATOM 732 C C . ARG A 1 94 ? 12.044 7.107 0.193 1.00 88.19 94 ARG A C 1
ATOM 734 O O . ARG A 1 94 ? 12.040 5.884 0.084 1.00 88.19 94 ARG A O 1
ATOM 741 N N . GLN A 1 95 ? 11.256 7.763 1.040 1.00 91.31 95 GLN A N 1
ATOM 742 C CA . GLN A 1 95 ? 10.289 7.076 1.883 1.00 91.31 95 GLN A CA 1
ATOM 743 C C . GLN A 1 95 ? 9.172 6.467 1.033 1.00 91.31 95 GLN A C 1
ATOM 745 O O . GLN A 1 95 ? 8.742 7.016 0.009 1.00 91.31 95 GLN A O 1
ATOM 750 N N . SER A 1 96 ? 8.725 5.296 1.476 1.00 92.12 96 SER A N 1
ATOM 751 C CA . SER A 1 96 ? 7.618 4.569 0.877 1.00 92.12 96 SER A CA 1
ATOM 752 C C . SER A 1 96 ? 6.295 5.221 1.244 1.00 92.12 96 SER A C 1
ATOM 754 O O . SER A 1 96 ? 6.097 5.598 2.402 1.00 92.12 96 SER A O 1
ATOM 756 N N . ASN A 1 97 ? 5.374 5.299 0.294 1.00 95.69 97 ASN A N 1
ATOM 757 C CA . ASN A 1 97 ? 4.053 5.845 0.532 1.00 95.69 97 ASN A CA 1
ATOM 758 C C . ASN A 1 97 ? 3.023 5.198 -0.385 1.00 95.69 97 ASN A C 1
ATOM 760 O O . ASN A 1 97 ? 3.342 4.761 -1.487 1.00 95.69 97 ASN A O 1
ATOM 764 N N . VAL A 1 98 ? 1.777 5.198 0.066 1.00 96.56 98 VAL A N 1
ATOM 765 C CA . VAL A 1 98 ? 0.623 4.751 -0.709 1.00 96.56 98 VAL A CA 1
ATOM 766 C C . VAL A 1 98 ? -0.526 5.719 -0.457 1.00 96.56 98 VAL A C 1
ATOM 768 O O . VAL A 1 98 ? -0.682 6.211 0.661 1.00 96.56 98 VAL A O 1
ATOM 771 N N . GLY A 1 99 ? -1.325 5.994 -1.486 1.00 96.12 99 GLY A N 1
ATOM 772 C CA . GLY A 1 99 ? -2.541 6.794 -1.381 1.00 96.12 99 GLY A CA 1
ATOM 773 C C . GLY A 1 99 ? -3.577 6.342 -2.405 1.00 96.12 99 GLY A C 1
ATOM 774 O O . GLY A 1 99 ? -3.203 6.062 -3.540 1.00 96.12 99 GLY A O 1
ATOM 775 N N . LEU A 1 100 ? -4.851 6.263 -2.018 1.00 96.31 100 LEU A N 1
ATOM 776 C CA . LEU A 1 100 ? -5.976 6.006 -2.925 1.00 96.31 100 LEU A CA 1
ATOM 777 C C . LEU A 1 100 ? -7.271 6.624 -2.392 1.00 96.31 100 LEU A C 1
ATOM 779 O O . LEU A 1 100 ? -7.436 6.782 -1.182 1.00 96.31 100 LEU A O 1
ATOM 783 N N . PHE A 1 101 ? -8.201 6.933 -3.293 1.00 96.12 101 PHE A N 1
ATOM 784 C CA . PHE A 1 101 ? -9.582 7.250 -2.932 1.00 96.12 101 PHE A CA 1
ATOM 785 C C . PHE A 1 101 ? -10.449 5.992 -3.004 1.00 96.12 101 PHE A C 1
ATOM 787 O O . PHE A 1 101 ? -10.386 5.253 -3.983 1.00 96.12 101 PHE A O 1
ATOM 794 N N . ALA A 1 102 ? -11.258 5.763 -1.971 1.00 95.06 102 ALA A N 1
ATOM 795 C CA . ALA A 1 102 ? -12.226 4.671 -1.914 1.00 95.06 102 ALA A CA 1
ATOM 796 C C . ALA A 1 102 ? -13.453 5.114 -1.115 1.00 95.06 102 ALA A C 1
ATOM 798 O O . ALA A 1 102 ? -13.321 5.658 -0.022 1.00 95.06 102 ALA A O 1
ATOM 799 N N . GLY A 1 103 ? -14.656 4.893 -1.650 1.00 88.75 103 GLY A N 1
ATOM 800 C CA . GLY A 1 103 ? -15.902 5.240 -0.952 1.00 88.75 103 GLY A CA 1
ATOM 801 C C . GLY A 1 103 ? -16.043 6.723 -0.573 1.00 88.75 103 GLY A C 1
ATOM 802 O O . GLY A 1 103 ? -16.713 7.022 0.406 1.00 88.75 103 GLY A O 1
ATOM 803 N N . GLY A 1 104 ? -15.401 7.634 -1.316 1.00 90.88 104 GLY A N 1
ATOM 804 C CA . GLY A 1 104 ? -15.396 9.078 -1.035 1.00 90.88 104 GLY A CA 1
ATOM 805 C C . GLY A 1 104 ? -14.305 9.548 -0.063 1.00 90.88 104 GLY A C 1
ATOM 806 O O . GLY A 1 104 ? -14.072 10.749 0.045 1.00 90.88 104 GLY A O 1
ATOM 807 N N . ASP A 1 105 ? -13.582 8.625 0.573 1.00 96.00 105 ASP A N 1
ATOM 808 C CA . ASP A 1 105 ? -12.529 8.934 1.539 1.00 96.00 105 ASP A CA 1
ATOM 809 C C . ASP A 1 105 ? -11.132 8.744 0.927 1.00 96.00 105 ASP A C 1
ATOM 811 O O . ASP A 1 105 ? -10.917 7.877 0.073 1.00 96.00 105 ASP A O 1
ATOM 815 N N . PHE A 1 106 ? -10.152 9.522 1.396 1.00 97.19 106 PHE A N 1
ATOM 816 C CA . PHE A 1 106 ? -8.744 9.355 1.037 1.00 97.19 106 PHE A CA 1
ATOM 817 C C . PHE A 1 106 ? -8.020 8.491 2.068 1.00 97.19 106 PHE A C 1
ATOM 819 O O . PHE A 1 106 ? -7.873 8.880 3.233 1.00 97.19 106 PHE A O 1
ATOM 826 N N . TYR A 1 107 ? -7.526 7.345 1.617 1.00 98.38 107 TYR A N 1
ATOM 827 C CA . TYR A 1 107 ? -6.726 6.405 2.386 1.00 98.38 107 TYR A CA 1
ATOM 828 C C . TYR A 1 107 ? -5.253 6.586 2.044 1.00 98.38 107 TYR A C 1
ATOM 830 O O . TYR A 1 107 ? -4.887 6.610 0.871 1.00 98.38 107 TYR A O 1
ATOM 838 N N . SER A 1 108 ? -4.397 6.667 3.056 1.00 98.12 108 SER A N 1
ATOM 839 C CA . SER A 1 108 ? -2.956 6.818 2.877 1.00 98.12 108 SER A CA 1
ATOM 840 C C . SER A 1 108 ? -2.154 5.980 3.857 1.00 98.12 108 SER A C 1
ATOM 842 O O . SER A 1 108 ? -2.600 5.666 4.958 1.00 98.12 108 SER A O 1
ATOM 844 N N . ALA A 1 109 ? -0.939 5.625 3.458 1.00 98.19 109 ALA A N 1
ATOM 845 C CA . ALA A 1 109 ? 0.023 4.973 4.327 1.00 98.19 109 ALA A CA 1
ATOM 846 C C . ALA A 1 109 ? 1.407 5.580 4.098 1.00 98.19 109 ALA A C 1
ATOM 848 O O . ALA A 1 109 ? 1.912 5.561 2.976 1.00 98.19 109 ALA A O 1
ATOM 849 N N . THR A 1 110 ? 1.977 6.201 5.130 1.00 96.75 110 THR A N 1
ATOM 850 C CA . THR A 1 110 ? 3.244 6.952 5.064 1.00 96.75 110 THR A CA 1
ATOM 851 C C . THR A 1 110 ? 3.737 7.271 6.485 1.00 96.75 110 THR A C 1
ATOM 853 O O . THR A 1 110 ? 3.193 6.762 7.465 1.00 96.75 110 THR A O 1
ATOM 856 N N . MET A 1 111 ? 4.751 8.123 6.609 1.00 94.00 111 MET A N 1
ATOM 857 C CA . MET A 1 111 ? 5.265 8.652 7.873 1.00 94.00 111 MET A CA 1
ATOM 858 C C . MET A 1 111 ? 4.597 9.992 8.222 1.00 94.00 111 MET A C 1
ATOM 860 O O . MET A 1 111 ? 4.312 10.797 7.332 1.00 94.00 111 MET A O 1
ATOM 864 N N . THR A 1 112 ? 4.329 10.249 9.507 1.00 92.31 112 THR A N 1
ATOM 865 C CA . THR A 1 112 ? 3.706 11.515 9.953 1.00 92.31 112 THR A CA 1
ATOM 866 C C . THR A 1 112 ? 4.702 12.560 10.434 1.00 92.31 112 THR A C 1
ATOM 868 O O . THR A 1 112 ? 4.346 13.735 10.516 1.00 92.31 112 THR A O 1
ATOM 871 N N . ASP A 1 113 ? 5.921 12.159 10.770 1.00 87.38 113 ASP A N 1
ATOM 872 C CA . ASP A 1 113 ? 6.936 13.014 11.358 1.00 87.38 113 ASP A CA 1
ATOM 873 C C . ASP A 1 113 ? 8.196 13.078 10.499 1.00 87.38 113 ASP A C 1
ATOM 875 O O . ASP A 1 113 ? 8.524 12.163 9.745 1.00 87.38 113 ASP A O 1
ATOM 879 N N . PHE A 1 114 ? 8.931 14.174 10.669 1.00 81.56 114 PHE A N 1
ATOM 880 C CA . PHE A 1 114 ? 10.177 14.423 9.955 1.00 81.56 114 PHE A CA 1
ATOM 881 C C . PHE A 1 114 ? 11.227 13.323 10.196 1.00 81.56 114 PHE A C 1
ATOM 883 O O . PHE A 1 114 ? 11.935 12.935 9.276 1.00 81.56 114 PHE A O 1
ATOM 890 N N . LEU A 1 115 ? 11.301 12.791 11.423 1.00 85.94 115 LEU A N 1
ATOM 891 C CA . LEU A 1 115 ? 12.256 11.741 11.804 1.00 85.94 115 LEU A CA 1
ATOM 892 C C . LEU A 1 115 ? 11.873 10.346 11.293 1.00 85.94 115 LEU A C 1
ATOM 894 O O . LEU A 1 115 ? 12.613 9.398 11.547 1.00 85.94 115 LEU A O 1
ATOM 898 N N . ALA A 1 116 ? 10.729 10.205 10.616 1.00 85.88 116 ALA A N 1
ATOM 899 C CA . ALA A 1 116 ? 10.223 8.923 10.143 1.00 85.88 116 ALA A CA 1
ATOM 900 C C . ALA A 1 116 ? 10.100 7.875 11.269 1.00 85.88 116 ALA A C 1
ATOM 902 O O . ALA A 1 116 ? 10.423 6.701 11.084 1.00 85.88 116 ALA A O 1
ATOM 903 N N . SER A 1 117 ? 9.630 8.291 12.447 1.00 88.81 117 SER A N 1
ATOM 904 C CA . SER A 1 117 ? 9.407 7.402 13.592 1.00 88.81 117 SER A CA 1
ATOM 905 C C . SER A 1 117 ? 7.949 6.945 13.721 1.00 88.81 117 SER A C 1
ATOM 907 O O . SER A 1 117 ? 7.687 5.856 14.232 1.00 88.81 117 SER A O 1
ATOM 909 N N . ASP A 1 118 ? 6.991 7.741 13.240 1.00 93.38 118 ASP A N 1
ATOM 910 C CA . ASP A 1 118 ? 5.555 7.460 13.310 1.00 93.38 118 ASP A CA 1
ATOM 911 C C . ASP A 1 118 ? 5.013 7.051 11.935 1.00 93.38 118 ASP A C 1
ATOM 913 O O . ASP A 1 118 ? 4.454 7.863 11.191 1.00 93.38 118 ASP A O 1
ATOM 917 N N . ALA A 1 119 ? 5.181 5.770 11.600 1.00 96.31 119 ALA A N 1
ATOM 918 C CA . ALA A 1 119 ? 4.517 5.159 10.454 1.00 96.31 119 ALA A CA 1
ATOM 919 C C . ALA A 1 119 ? 3.016 4.983 10.717 1.00 96.31 119 ALA A C 1
ATOM 921 O O . ALA A 1 119 ? 2.608 4.487 11.771 1.00 96.31 119 ALA A O 1
ATOM 922 N N . VAL A 1 120 ? 2.184 5.333 9.737 1.00 97.75 120 VAL A N 1
ATOM 923 C CA . VAL A 1 120 ? 0.730 5.342 9.900 1.00 97.75 120 VAL A CA 1
ATOM 924 C C . VAL A 1 120 ? 0.010 4.780 8.679 1.00 97.75 120 VAL A C 1
ATOM 926 O O . VAL A 1 120 ? 0.414 5.028 7.547 1.00 97.75 120 VAL A O 1
ATOM 929 N N . ILE A 1 121 ? -1.097 4.074 8.922 1.00 98.56 121 ILE A N 1
ATOM 930 C CA . ILE A 1 121 ? -2.181 3.903 7.945 1.00 98.56 121 ILE A CA 1
ATOM 931 C C . ILE A 1 121 ? -3.327 4.815 8.381 1.00 98.56 121 ILE A C 1
ATOM 933 O O . ILE A 1 121 ? -3.796 4.743 9.522 1.00 98.56 121 ILE A O 1
ATOM 937 N N . TYR A 1 122 ? -3.745 5.697 7.484 1.00 98.19 122 TYR A N 1
ATOM 938 C CA . TYR A 1 122 ? -4.528 6.889 7.767 1.00 98.19 122 TYR A CA 1
ATOM 939 C C . TYR A 1 122 ? -5.702 7.019 6.797 1.00 98.19 122 TYR A C 1
ATOM 941 O O . TYR A 1 122 ? -5.602 6.630 5.634 1.00 98.19 122 TYR A O 1
ATOM 949 N N . ARG A 1 123 ? -6.816 7.585 7.267 1.00 97.94 123 ARG A N 1
ATOM 950 C CA . ARG A 1 123 ? -7.945 7.983 6.418 1.00 97.94 123 ARG A CA 1
ATOM 951 C C . ARG A 1 123 ? -8.385 9.394 6.749 1.00 97.94 123 ARG A C 1
ATOM 953 O O . ARG A 1 123 ? -8.493 9.761 7.920 1.00 97.94 123 ARG A O 1
ATOM 960 N N . SER A 1 124 ? -8.649 10.181 5.713 1.00 96.44 124 SER A N 1
ATOM 961 C CA . SER A 1 124 ? -9.099 11.566 5.832 1.00 96.44 124 SER A CA 1
ATOM 962 C C . SER A 1 124 ? -9.849 12.034 4.585 1.00 96.44 124 SER A C 1
ATOM 964 O O . SER A 1 124 ? -10.067 11.249 3.671 1.00 96.44 124 SER A O 1
ATOM 966 N N . LEU A 1 125 ? -10.213 13.321 4.545 1.00 92.69 125 LEU A N 1
ATOM 967 C CA . LEU A 1 125 ? -10.896 13.972 3.416 1.00 92.69 125 LEU A CA 1
ATOM 968 C C . LEU A 1 125 ? -12.292 13.415 3.094 1.00 92.69 125 LEU A C 1
ATOM 970 O O . LEU A 1 125 ? -12.849 13.769 2.062 1.00 92.69 125 LEU A O 1
ATOM 974 N N . GLY A 1 126 ? -12.855 12.609 3.994 1.00 86.62 126 GLY A N 1
ATOM 975 C CA . GLY A 1 126 ? -14.261 12.233 3.969 1.00 86.62 126 GLY A CA 1
ATOM 976 C C . GLY A 1 126 ? -15.151 13.355 4.480 1.00 86.62 126 GLY A C 1
ATOM 977 O O . GLY A 1 126 ? -14.834 13.972 5.496 1.00 86.62 126 GLY A O 1
ATOM 978 N N . GLU A 1 127 ? -16.270 13.608 3.800 1.00 85.44 127 GLU A N 1
ATOM 979 C CA . GLU A 1 127 ? -17.244 14.629 4.214 1.00 85.44 127 GLU A CA 1
ATOM 980 C C . GLU A 1 127 ? -17.966 14.234 5.510 1.00 85.44 127 GLU A C 1
ATOM 982 O O . GLU A 1 127 ? -18.123 15.050 6.417 1.00 85.44 127 GLU A O 1
ATOM 987 N N . SER A 1 128 ? -18.377 12.966 5.615 1.00 84.19 128 SER A N 1
ATOM 988 C CA . SER A 1 128 ? -19.094 12.410 6.771 1.00 84.19 128 SER A CA 1
ATOM 989 C C . SER A 1 128 ? -18.243 11.476 7.636 1.00 84.19 128 SER A C 1
ATOM 991 O O . SER A 1 128 ? -18.645 11.132 8.748 1.00 84.19 128 SER A O 1
ATOM 993 N N . SER A 1 129 ? -17.088 11.034 7.132 1.00 91.19 129 SER A N 1
ATOM 994 C CA . SER A 1 129 ? -16.240 10.038 7.790 1.00 91.19 129 SER A CA 1
ATOM 995 C C . SER A 1 129 ? -15.240 10.694 8.746 1.00 91.19 129 SER A C 1
ATOM 997 O O . SER A 1 129 ? -14.548 11.644 8.370 1.00 91.19 129 SER A O 1
ATOM 999 N N . PRO A 1 130 ? -15.071 10.178 9.977 1.00 94.81 130 PRO A N 1
ATOM 1000 C CA . PRO A 1 130 ? -14.051 10.686 10.876 1.00 94.81 130 PRO A CA 1
ATOM 1001 C C . PRO A 1 130 ? -12.653 10.338 10.360 1.00 94.81 130 PRO A C 1
ATOM 1003 O O . PRO A 1 130 ? -12.425 9.300 9.727 1.00 94.81 130 PRO A O 1
ATOM 1006 N N . VAL A 1 131 ? -11.697 11.198 10.705 1.00 96.81 131 VAL A N 1
ATOM 1007 C CA . VAL A 1 131 ? -10.272 10.919 10.538 1.00 96.81 131 VAL A CA 1
ATOM 1008 C C . VAL A 1 131 ? -9.877 9.755 11.442 1.00 96.81 131 VAL A C 1
ATOM 1010 O O . VAL A 1 131 ? -10.082 9.827 12.656 1.00 96.81 131 VAL A O 1
ATOM 1013 N N . LEU A 1 132 ? -9.276 8.720 10.854 1.00 97.94 132 LEU A N 1
ATOM 1014 C CA . LEU A 1 132 ? -8.819 7.525 11.564 1.00 97.94 132 LEU A CA 1
ATOM 1015 C C . LEU A 1 132 ? -7.347 7.248 11.281 1.00 97.94 132 LEU A C 1
ATOM 1017 O O . LEU A 1 132 ? -6.838 7.526 10.194 1.00 97.94 132 LEU A O 1
ATOM 1021 N N . ARG A 1 133 ? -6.664 6.682 12.278 1.00 97.69 133 ARG A N 1
ATOM 1022 C CA . ARG A 1 133 ? -5.258 6.283 12.182 1.00 97.69 133 ARG A CA 1
ATOM 1023 C C . ARG A 1 133 ? -4.969 4.964 12.890 1.00 97.69 133 ARG A C 1
ATOM 1025 O O . ARG A 1 133 ? -5.720 4.528 13.760 1.00 97.69 133 ARG A O 1
ATOM 1032 N N . THR A 1 134 ? -3.838 4.346 12.570 1.00 98.12 134 THR A N 1
ATOM 1033 C CA . THR A 1 134 ? -3.265 3.263 13.385 1.00 98.12 134 THR A CA 1
ATOM 1034 C C . THR A 1 134 ? -2.739 3.789 14.721 1.00 98.12 134 THR A C 1
ATOM 1036 O O . THR A 1 134 ? -2.381 4.969 14.851 1.00 98.12 134 THR A O 1
ATOM 1039 N N . VAL A 1 135 ? -2.708 2.918 15.735 1.00 97.12 135 VAL A N 1
ATOM 1040 C CA . VAL A 1 135 ? -2.217 3.269 17.077 1.00 97.12 135 VAL A CA 1
ATOM 1041 C C . VAL A 1 135 ? -0.747 3.679 17.007 1.00 97.12 135 VAL A C 1
ATOM 1043 O O . VAL A 1 135 ? 0.080 3.010 16.392 1.00 97.12 135 VAL A O 1
ATOM 1046 N N . LYS A 1 136 ? -0.437 4.827 17.613 1.00 94.12 136 LYS A N 1
ATOM 1047 C CA . LYS A 1 136 ? 0.894 5.433 17.582 1.00 94.12 136 LYS A CA 1
ATOM 1048 C C . LYS A 1 136 ? 1.857 4.660 18.485 1.00 94.12 136 LYS A C 1
ATOM 1050 O O . LYS A 1 136 ? 1.493 4.328 19.609 1.00 94.12 136 LYS A O 1
ATOM 1055 N N . TYR A 1 137 ? 3.082 4.431 18.010 1.00 90.38 137 TYR A N 1
ATOM 1056 C CA . TYR A 1 137 ? 4.159 3.759 18.754 1.00 90.38 137 TYR A CA 1
ATOM 1057 C C . TYR A 1 137 ? 3.835 2.331 19.232 1.00 90.38 137 TYR A C 1
ATOM 1059 O O . TYR A 1 137 ? 4.497 1.819 20.134 1.00 90.38 137 TYR A O 1
ATOM 1067 N N . ASP A 1 138 ? 2.854 1.664 18.617 1.00 93.94 138 ASP A N 1
ATOM 1068 C CA . ASP A 1 138 ? 2.546 0.264 18.901 1.00 93.94 138 ASP A CA 1
ATOM 1069 C C . ASP A 1 138 ? 3.116 -0.648 17.807 1.00 93.94 138 ASP A C 1
ATOM 1071 O O . ASP A 1 138 ? 2.580 -0.763 16.702 1.00 93.94 138 ASP A O 1
ATOM 1075 N N . SER A 1 139 ? 4.214 -1.332 18.138 1.00 93.50 139 SER A N 1
ATOM 1076 C CA . SER A 1 139 ? 4.890 -2.250 17.214 1.00 93.50 139 SER A CA 1
ATOM 1077 C C . SER A 1 139 ? 4.053 -3.474 16.822 1.00 93.50 139 SER A C 1
ATOM 1079 O O . SER A 1 139 ? 4.330 -4.087 15.790 1.00 93.50 139 SER A O 1
ATOM 1081 N N . LYS A 1 140 ? 3.007 -3.831 17.588 1.00 94.25 140 LYS A N 1
ATOM 1082 C CA . LYS A 1 140 ? 2.074 -4.896 17.185 1.00 94.25 140 LYS A CA 1
ATOM 1083 C C . LYS A 1 140 ? 1.261 -4.465 15.969 1.00 94.25 140 LYS A C 1
ATOM 1085 O O . LYS A 1 140 ? 0.970 -5.294 15.108 1.00 94.25 140 LYS A O 1
ATOM 1090 N N . TRP A 1 141 ? 0.942 -3.175 15.869 1.00 97.19 141 TRP A N 1
ATOM 1091 C CA . TRP A 1 141 ? 0.208 -2.605 14.744 1.00 97.19 141 TRP A CA 1
ATOM 1092 C C . TRP A 1 141 ? 1.105 -2.436 13.525 1.00 97.19 141 TRP A C 1
ATOM 1094 O O . TRP A 1 141 ? 0.831 -3.033 12.484 1.00 97.19 141 TRP A O 1
ATOM 1104 N N . LEU A 1 142 ? 2.198 -1.684 13.661 1.00 97.31 142 LEU A N 1
ATOM 1105 C CA . LEU A 1 142 ? 3.160 -1.428 12.589 1.00 97.31 142 LEU A CA 1
ATOM 1106 C C . LEU A 1 142 ? 4.574 -1.345 13.164 1.00 97.31 142 LEU A C 1
ATOM 1108 O O . LEU A 1 142 ? 4.813 -0.601 14.115 1.00 97.31 142 LEU A O 1
ATOM 1112 N N . ARG A 1 143 ? 5.528 -2.063 12.563 1.00 95.69 143 ARG A N 1
ATOM 1113 C CA . ARG A 1 143 ? 6.932 -2.038 13.001 1.00 95.69 143 ARG A CA 1
ATOM 1114 C C . ARG A 1 143 ? 7.893 -1.813 11.837 1.00 95.69 143 ARG A C 1
ATOM 1116 O O . ARG A 1 143 ? 8.226 -2.755 11.125 1.00 95.69 143 ARG A O 1
ATOM 1123 N N . GLU A 1 144 ? 8.361 -0.572 11.688 1.00 95.00 144 GLU A N 1
ATOM 1124 C CA . GLU A 1 144 ? 9.203 -0.134 10.557 1.00 95.00 144 GLU A CA 1
ATOM 1125 C C . GLU A 1 144 ? 8.643 -0.614 9.195 1.00 95.00 144 GLU A C 1
ATOM 1127 O O . GLU A 1 144 ? 9.313 -1.363 8.479 1.00 95.00 144 GLU A O 1
ATOM 1132 N N . PRO A 1 145 ? 7.386 -0.272 8.846 1.00 96.94 145 PRO A N 1
ATOM 1133 C CA . PRO A 1 145 ? 6.782 -0.736 7.608 1.00 96.94 145 PRO A CA 1
ATOM 1134 C C . PRO A 1 145 ? 7.351 -0.001 6.385 1.00 96.94 145 PRO A C 1
ATOM 1136 O O . PRO A 1 145 ? 7.667 1.185 6.431 1.00 96.94 145 PRO A O 1
ATOM 1139 N N . HIS A 1 146 ? 7.386 -0.705 5.262 1.00 96.81 146 HIS A N 1
ATOM 1140 C CA . HIS A 1 146 ? 7.609 -0.176 3.926 1.00 96.81 146 HIS A CA 1
ATOM 1141 C C . HIS A 1 146 ? 6.340 -0.412 3.102 1.00 96.81 146 HIS A C 1
ATOM 1143 O O . HIS A 1 146 ? 6.030 -1.549 2.729 1.00 96.81 146 HIS A O 1
ATOM 1149 N N . PHE A 1 147 ? 5.582 0.657 2.862 1.00 97.69 147 PHE A N 1
ATOM 1150 C CA . PHE A 1 147 ? 4.283 0.609 2.188 1.00 97.69 147 PHE A CA 1
ATOM 1151 C C . PHE A 1 147 ? 4.445 0.480 0.674 1.00 97.69 147 PHE A C 1
ATOM 1153 O O . PHE A 1 147 ? 5.249 1.185 0.074 1.00 97.69 147 PHE A O 1
ATOM 1160 N N . LEU A 1 148 ? 3.701 -0.435 0.054 1.00 95.94 148 LEU A N 1
ATOM 1161 C CA . LEU A 1 148 ? 3.912 -0.792 -1.352 1.00 95.94 148 LEU A CA 1
ATOM 1162 C C . LEU A 1 148 ? 2.689 -0.520 -2.211 1.00 95.94 148 LEU A C 1
ATOM 1164 O O . LEU A 1 148 ? 2.813 0.120 -3.248 1.00 95.94 148 LEU A O 1
ATOM 1168 N N . HIS A 1 149 ? 1.520 -1.002 -1.788 1.00 97.00 149 HIS A N 1
ATOM 1169 C CA . HIS A 1 149 ? 0.298 -0.860 -2.574 1.00 97.00 149 HIS A CA 1
ATOM 1170 C C . HIS A 1 149 ? -0.941 -0.816 -1.689 1.00 97.00 149 HIS A C 1
ATOM 1172 O O . HIS A 1 149 ? -0.915 -1.297 -0.555 1.00 97.00 149 HIS A O 1
ATOM 1178 N N . ALA A 1 150 ? -2.040 -0.276 -2.207 1.00 97.62 150 ALA A N 1
ATOM 1179 C CA . ALA A 1 150 ? -3.346 -0.416 -1.578 1.00 97.62 150 ALA A CA 1
ATOM 1180 C C . ALA A 1 150 ? -4.439 -0.594 -2.630 1.00 97.62 150 ALA A C 1
ATOM 1182 O O . ALA A 1 150 ? -4.309 -0.145 -3.767 1.00 97.62 150 ALA A O 1
ATOM 1183 N N . ILE A 1 151 ? -5.494 -1.305 -2.244 1.00 97.19 151 ILE A N 1
ATOM 1184 C CA . ILE A 1 151 ? -6.543 -1.767 -3.147 1.00 97.19 151 ILE A CA 1
ATOM 1185 C C . ILE A 1 151 ? -7.903 -1.543 -2.495 1.00 97.19 151 ILE A C 1
ATOM 1187 O O . ILE A 1 151 ? -8.133 -1.965 -1.361 1.00 97.19 151 ILE A O 1
ATOM 1191 N N . ASP A 1 152 ? -8.815 -0.941 -3.252 1.00 96.69 152 ASP A N 1
ATOM 1192 C CA . ASP A 1 152 ? -10.244 -0.958 -2.961 1.00 96.69 152 ASP A CA 1
ATOM 1193 C C . ASP A 1 152 ? -10.845 -2.295 -3.443 1.00 96.69 152 ASP A C 1
ATOM 1195 O O . ASP A 1 152 ? -10.813 -2.596 -4.640 1.00 96.69 152 ASP A O 1
ATOM 1199 N N . TYR A 1 153 ? -11.386 -3.105 -2.521 1.00 97.00 153 TYR A N 1
ATOM 1200 C CA . TYR A 1 153 ? -12.122 -4.316 -2.884 1.00 97.00 153 TYR A CA 1
ATOM 1201 C C . TYR A 1 153 ? -13.223 -4.664 -1.867 1.00 97.00 153 TYR A C 1
ATOM 1203 O O . TYR A 1 153 ? -12.975 -4.841 -0.673 1.00 97.00 153 TYR A O 1
ATOM 1211 N N . GLY A 1 154 ? -14.463 -4.804 -2.347 1.00 95.00 154 GLY A N 1
ATOM 1212 C CA . GLY A 1 154 ? -15.620 -5.132 -1.508 1.00 95.00 154 GLY A CA 1
ATOM 1213 C C . GLY A 1 154 ? -15.905 -4.059 -0.449 1.00 95.00 154 GLY A C 1
ATOM 1214 O O . GLY A 1 154 ? -15.944 -2.867 -0.756 1.00 95.00 154 GLY A O 1
ATOM 1215 N N . ASN A 1 155 ? -16.084 -4.481 0.805 1.00 95.50 155 ASN A N 1
ATOM 1216 C CA . ASN A 1 155 ? -16.338 -3.594 1.952 1.00 95.50 155 ASN A CA 1
ATOM 1217 C C . ASN A 1 155 ? -15.052 -3.068 2.619 1.00 95.50 155 ASN A C 1
ATOM 1219 O O . ASN A 1 155 ? -15.119 -2.343 3.617 1.00 95.50 155 ASN A O 1
ATOM 1223 N N . TYR A 1 156 ? -13.885 -3.417 2.073 1.00 97.81 156 TYR A N 1
ATOM 1224 C CA . TYR A 1 156 ? -12.589 -3.179 2.692 1.00 97.81 156 TYR A CA 1
ATOM 1225 C C . TYR A 1 156 ? -11.650 -2.378 1.789 1.00 97.81 156 TYR A C 1
ATOM 1227 O O . TYR A 1 156 ? -11.787 -2.344 0.565 1.00 97.81 156 TYR A O 1
ATOM 1235 N N . VAL A 1 157 ? -10.659 -1.757 2.422 1.00 98.38 157 VAL A N 1
ATOM 1236 C CA . VAL A 1 157 ? -9.434 -1.296 1.766 1.00 98.38 157 VAL A CA 1
ATOM 1237 C C . VAL A 1 157 ? -8.289 -2.161 2.271 1.00 98.38 157 VAL A C 1
ATOM 1239 O O . VAL A 1 157 ? -8.099 -2.295 3.483 1.00 98.38 157 VAL A O 1
ATOM 1242 N N . TYR A 1 158 ? -7.539 -2.754 1.345 1.00 98.62 158 TYR A N 1
ATOM 1243 C CA . TYR A 1 158 ? -6.392 -3.600 1.657 1.00 98.62 158 TYR A CA 1
ATOM 1244 C C . TYR A 1 158 ? -5.097 -2.823 1.471 1.00 98.62 158 TYR A C 1
ATOM 1246 O O . TYR A 1 158 ? -4.914 -2.168 0.450 1.00 98.62 158 TYR A O 1
ATOM 1254 N N . PHE A 1 159 ? -4.180 -2.941 2.425 1.00 98.69 159 PHE A N 1
ATOM 1255 C CA . PHE A 1 159 ? -2.846 -2.355 2.375 1.00 98.69 159 PHE A CA 1
ATOM 1256 C C . PHE A 1 159 ? -1.800 -3.458 2.311 1.00 98.69 159 PHE A C 1
ATOM 1258 O O . PHE A 1 159 ? -1.781 -4.356 3.150 1.00 98.69 159 PHE A O 1
ATOM 1265 N N . PHE A 1 160 ? -0.898 -3.356 1.346 1.00 98.62 160 PHE A N 1
ATOM 1266 C CA . PHE A 1 160 ? 0.204 -4.281 1.140 1.00 98.62 160 PHE A CA 1
ATOM 1267 C C . PHE A 1 160 ? 1.510 -3.580 1.486 1.00 98.62 160 PHE A C 1
ATOM 1269 O O . PHE A 1 160 ? 1.821 -2.505 0.966 1.00 98.62 160 PHE A O 1
ATOM 1276 N N . PHE A 1 161 ? 2.270 -4.176 2.395 1.00 98.50 161 PHE A N 1
ATOM 1277 C CA . PHE A 1 161 ? 3.512 -3.603 2.903 1.00 98.50 161 PHE A CA 1
ATOM 1278 C C . PHE A 1 161 ? 4.423 -4.698 3.441 1.00 98.50 161 PHE A C 1
ATOM 1280 O O . PHE A 1 161 ? 3.982 -5.816 3.691 1.00 98.50 161 PHE A O 1
ATOM 1287 N N . SER A 1 162 ? 5.697 -4.388 3.638 1.00 97.56 162 SER A N 1
ATOM 1288 C CA . SER A 1 162 ? 6.620 -5.255 4.374 1.00 97.56 162 SER A CA 1
ATOM 1289 C C . SER A 1 162 ? 7.020 -4.600 5.686 1.00 97.56 162 SER A C 1
ATOM 1291 O O . SER A 1 162 ? 7.224 -3.396 5.709 1.00 97.56 162 SER A O 1
ATOM 1293 N N . GLU A 1 163 ? 7.164 -5.353 6.767 1.00 97.00 163 GLU A N 1
ATOM 1294 C CA . GLU A 1 163 ? 7.544 -4.824 8.084 1.00 97.00 163 GLU A CA 1
ATOM 1295 C C . GLU A 1 163 ? 8.455 -5.809 8.823 1.00 97.00 163 GLU A C 1
ATOM 1297 O O . GLU A 1 163 ? 8.602 -6.963 8.413 1.00 97.00 163 GLU A O 1
ATOM 1302 N N . ILE A 1 164 ? 9.027 -5.389 9.951 1.00 95.94 164 ILE A N 1
ATOM 1303 C CA . ILE A 1 164 ? 9.752 -6.306 10.835 1.00 95.94 164 ILE A CA 1
ATOM 1304 C C . ILE A 1 164 ? 8.756 -7.218 11.553 1.00 95.94 164 ILE A C 1
ATOM 1306 O O . ILE A 1 164 ? 7.874 -6.755 12.278 1.00 95.94 164 ILE A O 1
ATOM 1310 N N . ALA A 1 165 ? 8.940 -8.526 11.402 1.00 95.12 165 ALA A N 1
ATOM 1311 C CA . ALA A 1 165 ? 8.099 -9.545 12.007 1.00 95.12 165 ALA A CA 1
ATOM 1312 C C . ALA A 1 165 ? 8.275 -9.584 13.534 1.00 95.12 165 ALA A C 1
ATOM 1314 O O . ALA A 1 165 ? 9.306 -10.021 14.051 1.00 95.12 165 ALA A O 1
ATOM 1315 N N . VAL A 1 166 ? 7.247 -9.153 14.269 1.00 91.62 166 VAL A N 1
ATOM 1316 C CA . VAL A 1 166 ? 7.205 -9.235 15.740 1.00 91.62 166 VAL A CA 1
ATOM 1317 C C . VAL A 1 166 ? 7.193 -10.684 16.234 1.00 91.62 166 VAL A C 1
ATOM 1319 O O . VAL A 1 166 ? 7.744 -10.986 17.292 1.00 91.62 166 VAL A O 1
ATOM 1322 N N . GLU A 1 167 ? 6.648 -11.596 15.433 1.00 90.44 167 GLU A N 1
ATOM 1323 C CA . GLU A 1 167 ? 6.544 -13.019 15.746 1.00 90.44 167 GLU A CA 1
ATOM 1324 C C . GLU A 1 167 ? 7.861 -13.800 15.595 1.00 90.44 167 GLU A C 1
ATOM 1326 O O . GLU A 1 167 ? 7.964 -14.915 16.097 1.00 90.44 167 GLU A O 1
ATOM 1331 N N . TYR A 1 168 ? 8.876 -13.211 14.951 1.00 85.88 168 TYR A N 1
ATOM 1332 C CA . TYR A 1 168 ? 10.201 -13.818 14.746 1.00 85.88 168 TYR A CA 1
ATOM 1333 C C . TYR A 1 168 ? 11.333 -13.066 15.458 1.00 85.88 168 TYR A C 1
ATOM 1335 O O . TYR A 1 168 ? 12.500 -13.412 15.286 1.00 85.88 168 TYR A O 1
ATOM 1343 N N . THR A 1 169 ? 11.015 -12.071 16.296 1.00 77.75 169 THR A N 1
ATOM 1344 C CA . THR A 1 169 ? 12.035 -11.211 16.921 1.00 77.75 169 THR A CA 1
ATOM 1345 C C . THR A 1 169 ? 13.065 -11.981 17.761 1.00 77.75 169 THR A C 1
ATOM 1347 O O . THR A 1 169 ? 14.203 -11.537 17.880 1.00 77.75 169 THR A O 1
ATOM 1350 N N . THR A 1 170 ? 12.695 -13.137 18.324 1.00 76.88 170 THR A N 1
ATOM 1351 C CA . THR A 1 170 ? 13.589 -13.994 19.127 1.00 76.88 170 THR A CA 1
ATOM 1352 C C . THR A 1 170 ? 14.732 -14.610 18.316 1.00 76.88 170 THR A C 1
ATOM 1354 O O . THR A 1 170 ? 15.761 -14.956 18.887 1.00 76.88 170 THR A O 1
ATOM 1357 N N . LEU A 1 171 ? 14.572 -14.725 16.994 1.00 76.00 171 LEU A N 1
ATOM 1358 C CA . LEU A 1 171 ? 15.554 -15.300 16.069 1.00 76.00 171 LEU A CA 1
ATOM 1359 C C . LEU A 1 171 ? 16.315 -14.230 15.265 1.00 76.00 171 LEU A C 1
ATOM 1361 O O . LEU A 1 171 ? 17.170 -14.568 14.448 1.00 76.00 171 LEU A O 1
ATOM 1365 N N . GLY A 1 172 ? 16.017 -12.944 15.489 1.00 83.00 172 GLY A N 1
ATOM 1366 C CA . GLY A 1 172 ? 16.652 -11.806 14.823 1.00 83.00 172 GLY A CA 1
ATOM 1367 C C . GLY A 1 172 ? 15.669 -10.881 14.097 1.00 83.00 172 GLY A C 1
ATOM 1368 O O . GLY A 1 172 ? 14.449 -10.996 14.215 1.00 83.00 172 GLY A O 1
ATOM 1369 N N . LYS A 1 173 ? 16.212 -9.919 13.337 1.00 89.06 173 LYS A N 1
ATOM 1370 C CA . LYS A 1 173 ? 15.426 -8.983 12.514 1.00 89.06 173 LYS A CA 1
ATOM 1371 C C . LYS A 1 173 ? 15.065 -9.650 11.186 1.00 89.06 173 LYS A C 1
ATOM 1373 O O . LYS A 1 173 ? 15.868 -9.660 10.259 1.00 89.06 173 LYS A O 1
ATOM 1378 N N . VAL A 1 174 ? 13.849 -10.183 11.107 1.00 92.62 174 VAL A N 1
ATOM 1379 C CA . VAL A 1 174 ? 13.260 -10.761 9.890 1.00 92.62 174 VAL A CA 1
ATOM 1380 C C . VAL A 1 174 ? 12.182 -9.822 9.356 1.00 92.62 174 VAL A C 1
ATOM 1382 O O . VAL A 1 174 ? 11.372 -9.305 10.124 1.00 92.62 174 VAL A O 1
ATOM 1385 N N . VAL A 1 175 ? 12.174 -9.591 8.043 1.00 95.69 175 VAL A N 1
ATOM 1386 C CA . VAL A 1 175 ? 11.150 -8.784 7.363 1.00 95.69 175 VAL A CA 1
ATOM 1387 C C . VAL A 1 175 ? 10.115 -9.717 6.755 1.00 95.69 175 VAL A C 1
ATOM 1389 O O . VAL A 1 175 ? 10.501 -10.630 6.035 1.00 95.69 175 VAL A O 1
ATOM 1392 N N . PHE A 1 176 ? 8.829 -9.467 7.002 1.00 97.19 176 PHE A N 1
ATOM 1393 C CA . PHE A 1 176 ? 7.718 -10.179 6.370 1.00 97.19 176 PHE A CA 1
ATOM 1394 C C . PHE A 1 176 ? 6.833 -9.243 5.563 1.00 97.19 176 PHE A C 1
ATOM 1396 O O . PHE A 1 176 ? 6.568 -8.107 5.956 1.00 97.19 176 PHE A O 1
ATOM 1403 N N . SER A 1 177 ? 6.311 -9.774 4.462 1.00 98.38 177 SER A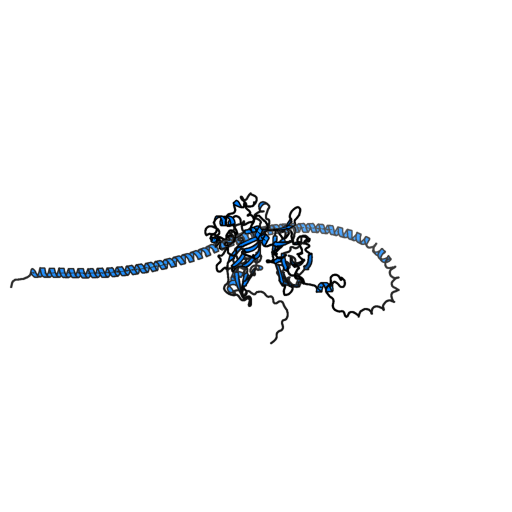 N 1
ATOM 1404 C CA . SER A 1 177 ? 5.258 -9.146 3.673 1.00 98.38 177 SER A CA 1
ATOM 1405 C C . SER A 1 177 ? 3.892 -9.390 4.295 1.00 98.38 177 SER A C 1
ATOM 1407 O O . SER A 1 177 ? 3.553 -10.512 4.688 1.00 98.38 177 SER A O 1
ATOM 1409 N N . ARG A 1 178 ? 3.099 -8.328 4.358 1.00 98.38 178 ARG A N 1
ATOM 1410 C CA . ARG A 1 178 ? 1.783 -8.278 4.976 1.00 98.38 178 ARG A CA 1
ATOM 1411 C C . ARG A 1 178 ? 0.738 -7.810 3.987 1.00 98.38 178 ARG A C 1
ATOM 1413 O O . ARG A 1 178 ? 0.993 -6.947 3.148 1.00 98.38 178 ARG A O 1
ATOM 1420 N N . VAL A 1 179 ? -0.461 -8.335 4.183 1.00 98.69 179 VAL A N 1
ATOM 1421 C CA . VAL A 1 179 ? -1.699 -7.688 3.769 1.00 98.69 179 VAL A CA 1
ATOM 1422 C C . VAL A 1 179 ? -2.441 -7.285 5.036 1.00 98.69 179 VAL A C 1
ATOM 1424 O O . VAL A 1 179 ? -2.585 -8.093 5.954 1.00 98.69 179 VAL A O 1
ATOM 1427 N N . ALA A 1 180 ? -2.876 -6.036 5.113 1.00 98.62 180 ALA A N 1
ATOM 1428 C CA . ALA A 1 180 ? -3.790 -5.560 6.138 1.00 98.62 180 ALA A CA 1
ATOM 1429 C C . ALA A 1 180 ? -5.104 -5.129 5.507 1.00 98.62 180 ALA A C 1
ATOM 1431 O O . ALA A 1 180 ? -5.123 -4.764 4.335 1.00 98.62 180 ALA A O 1
ATOM 1432 N N . ARG A 1 181 ? -6.185 -5.140 6.282 1.00 97.81 181 ARG A N 1
ATOM 1433 C CA . ARG A 1 181 ? -7.484 -4.623 5.851 1.00 97.81 181 ARG A CA 1
ATOM 1434 C C . ARG A 1 181 ? -8.059 -3.648 6.865 1.00 97.81 181 ARG A C 1
ATOM 1436 O O . ARG A 1 181 ? -7.780 -3.761 8.058 1.00 97.81 181 ARG A O 1
ATOM 1443 N N . VAL A 1 182 ? -8.885 -2.731 6.378 1.00 98.38 182 VAL A N 1
ATOM 1444 C CA . VAL A 1 182 ? -9.747 -1.849 7.178 1.00 98.38 182 VAL A CA 1
ATOM 1445 C C . VAL A 1 182 ? -11.122 -1.757 6.521 1.00 98.38 182 VAL A C 1
ATOM 1447 O O . VAL A 1 182 ? -11.228 -1.807 5.296 1.00 98.38 182 VAL A O 1
ATOM 1450 N N . CYS A 1 183 ? -12.178 -1.629 7.318 1.00 97.62 183 CYS A N 1
ATOM 1451 C CA . CYS A 1 183 ? -13.536 -1.419 6.825 1.00 97.62 183 CYS A CA 1
ATOM 1452 C C . CYS A 1 183 ? -13.688 -0.011 6.251 1.00 97.62 183 CYS A C 1
ATOM 1454 O O . CYS A 1 183 ? -13.247 0.972 6.853 1.00 97.62 183 CYS A O 1
ATOM 1456 N N . LYS A 1 184 ? -14.379 0.105 5.115 1.00 96.62 184 LYS A N 1
ATOM 1457 C CA . LYS A 1 184 ? -14.674 1.414 4.521 1.00 96.62 184 LYS A CA 1
ATOM 1458 C C . LYS A 1 184 ? -15.555 2.277 5.423 1.00 96.62 184 LYS A C 1
ATOM 1460 O O . LYS A 1 184 ? -15.299 3.462 5.586 1.00 96.62 184 LYS A O 1
ATOM 1465 N N . ASN A 1 185 ? -16.538 1.656 6.073 1.00 95.69 185 ASN A N 1
ATOM 1466 C CA . ASN A 1 185 ? -17.496 2.305 6.969 1.00 95.69 185 ASN A CA 1
ATOM 1467 C C . ASN A 1 185 ? -17.037 2.382 8.442 1.00 95.69 185 ASN A C 1
ATOM 1469 O O . ASN A 1 185 ? -17.868 2.592 9.326 1.00 95.69 185 ASN A O 1
ATOM 1473 N N . ASP A 1 186 ? -15.745 2.182 8.731 1.00 97.00 186 ASP A N 1
ATOM 1474 C CA . ASP A 1 186 ? -15.214 2.330 10.092 1.00 97.00 186 ASP A CA 1
ATOM 1475 C C . ASP A 1 186 ? -15.386 3.786 10.551 1.00 97.00 186 ASP A C 1
ATOM 1477 O O . ASP A 1 186 ? -15.052 4.711 9.814 1.00 97.00 186 ASP A O 1
ATOM 1481 N N . ASN A 1 187 ? -15.904 4.004 11.755 1.00 96.56 187 ASN A N 1
ATOM 1482 C CA . ASN A 1 187 ? -16.126 5.329 12.343 1.00 96.56 187 ASN A CA 1
ATOM 1483 C C . ASN A 1 187 ? -15.292 5.556 13.611 1.00 96.56 187 ASN A C 1
ATOM 1485 O O . ASN A 1 187 ? -15.526 6.522 14.336 1.00 96.56 187 ASN A O 1
ATOM 1489 N N . GLY A 1 188 ? -14.322 4.681 13.885 1.00 96.56 188 GLY A N 1
ATOM 1490 C CA . GLY A 1 188 ? -13.583 4.682 15.138 1.00 96.56 188 GLY A CA 1
ATOM 1491 C C . GLY A 1 188 ? -14.331 3.957 16.252 1.00 96.56 188 GLY A C 1
ATOM 1492 O O . GLY A 1 188 ? -15.438 3.440 16.064 1.00 96.56 188 GLY A O 1
ATOM 1493 N N . GLY A 1 189 ? -13.671 3.844 17.398 1.00 96.06 189 GLY A N 1
ATOM 1494 C CA . GLY A 1 189 ? -14.169 3.113 18.556 1.00 96.06 189 GLY A CA 1
ATOM 1495 C C . GLY A 1 189 ? -15.063 3.940 19.470 1.00 96.06 189 GLY A C 1
ATOM 1496 O O . GLY A 1 189 ? -15.512 5.038 19.137 1.00 96.06 189 GLY A O 1
ATOM 1497 N N . SER A 1 190 ? -15.333 3.388 20.648 1.00 95.25 190 SER A N 1
ATOM 1498 C CA . SER A 1 190 ? -16.062 4.084 21.702 1.00 95.25 190 SER A CA 1
ATOM 1499 C C . SER A 1 190 ? -15.209 5.234 22.272 1.00 95.25 190 SER A C 1
ATOM 1501 O O . SER A 1 190 ? -13.980 5.219 22.150 1.00 95.25 190 SER A O 1
ATOM 1503 N N . PRO A 1 191 ? -15.808 6.206 22.986 1.00 93.81 191 PRO A N 1
ATOM 1504 C CA . PRO A 1 191 ? -15.046 7.237 23.703 1.00 93.81 191 PRO A CA 1
ATOM 1505 C C . PRO A 1 191 ? -14.048 6.679 24.735 1.00 93.81 191 PRO A C 1
ATOM 1507 O O . PRO A 1 191 ? -13.187 7.401 25.225 1.00 93.81 191 PRO A O 1
ATOM 1510 N N . ARG A 1 192 ? -14.174 5.397 25.107 1.00 95.25 192 ARG A N 1
ATOM 1511 C CA . ARG A 1 192 ? -13.293 4.723 26.069 1.00 95.25 192 ARG A CA 1
ATOM 1512 C C . ARG A 1 192 ? -12.135 4.010 25.378 1.00 95.25 192 ARG A C 1
ATOM 1514 O O . ARG A 1 192 ? -11.029 3.978 25.916 1.00 95.25 192 ARG A O 1
ATOM 1521 N N . VAL A 1 193 ? -12.375 3.429 24.200 1.00 96.31 193 VAL A N 1
ATOM 1522 C CA . VAL A 1 193 ? -11.410 2.580 23.497 1.00 96.31 193 VAL A CA 1
ATOM 1523 C C . VAL A 1 193 ? -11.425 2.896 22.003 1.00 96.31 193 VAL A C 1
ATOM 1525 O O . VAL A 1 193 ? -12.452 2.780 21.351 1.00 96.31 193 VAL A O 1
ATOM 1528 N N . LEU A 1 194 ? -10.258 3.230 21.444 1.00 95.94 194 LEU A N 1
ATOM 1529 C CA . LEU A 1 194 ? -10.042 3.443 20.003 1.00 95.94 194 LEU A CA 1
ATOM 1530 C C . LEU A 1 194 ? -10.867 4.582 19.347 1.00 95.94 194 LEU A C 1
ATOM 1532 O O . LEU A 1 194 ? -11.035 4.561 18.137 1.00 95.94 194 LEU A O 1
ATOM 1536 N N . GLU A 1 195 ? -11.314 5.613 20.075 1.00 94.38 195 GLU A N 1
ATOM 1537 C CA . GLU A 1 195 ? -12.176 6.706 19.553 1.00 94.38 195 GLU A CA 1
ATOM 1538 C C . GLU A 1 195 ? -11.757 7.292 18.180 1.00 94.38 195 GLU A C 1
ATOM 1540 O O . GLU A 1 195 ? -12.595 7.518 17.312 1.00 94.38 195 GLU A O 1
ATOM 1545 N N . ARG A 1 196 ? -10.457 7.522 17.950 1.00 95.81 196 ARG A N 1
ATOM 1546 C CA . ARG A 1 196 ? -9.902 8.065 16.686 1.00 95.81 196 ARG A CA 1
ATOM 1547 C C . ARG A 1 196 ? -8.986 7.084 15.952 1.00 95.81 196 ARG A C 1
ATOM 1549 O O . ARG A 1 196 ? -8.149 7.477 15.137 1.00 95.81 196 ARG A O 1
ATOM 1556 N N . TYR A 1 197 ? -9.116 5.806 16.277 1.00 98.06 197 TYR A N 1
ATOM 1557 C CA . TYR A 1 197 ? -8.281 4.736 15.755 1.00 98.06 197 TYR A CA 1
ATOM 1558 C C . TYR A 1 197 ? -9.130 3.707 15.018 1.00 98.06 197 TYR A C 1
ATOM 1560 O O . TYR A 1 197 ? -10.325 3.587 15.267 1.00 98.06 197 TYR A O 1
ATOM 1568 N N . TRP A 1 198 ? -8.506 2.949 14.120 1.00 98.31 198 TRP A N 1
ATOM 1569 C CA . TRP A 1 198 ? -9.189 1.865 13.416 1.00 98.31 198 TRP A CA 1
ATOM 1570 C C . TRP A 1 198 ? -9.768 0.833 14.387 1.00 98.31 198 TRP A C 1
ATOM 1572 O O . TRP A 1 198 ? -9.085 0.383 15.303 1.00 98.31 198 TRP A O 1
ATOM 1582 N N . THR A 1 199 ? -11.005 0.410 14.144 1.00 97.94 199 THR A N 1
ATOM 1583 C CA . THR A 1 199 ? -11.663 -0.689 14.876 1.00 97.94 199 THR A CA 1
ATOM 1584 C C . THR A 1 199 ? -11.714 -1.981 14.072 1.00 97.94 199 THR A C 1
ATOM 1586 O O . THR A 1 199 ? -12.198 -3.003 14.553 1.00 97.94 199 THR A O 1
ATOM 1589 N N . SER A 1 200 ? -11.195 -1.930 12.846 1.00 97.88 200 SER A N 1
ATOM 1590 C CA . SER A 1 200 ? -11.208 -3.016 11.870 1.00 97.88 200 SER A CA 1
ATOM 1591 C C . SER A 1 200 ? -9.820 -3.403 11.347 1.00 97.88 200 SER A C 1
ATOM 1593 O O . SER A 1 200 ? -9.719 -4.274 10.485 1.00 97.88 200 SER A O 1
ATOM 1595 N N . PHE A 1 201 ? -8.753 -2.777 11.860 1.00 98.62 201 PHE A N 1
ATOM 1596 C CA . PHE A 1 201 ? -7.386 -3.036 11.411 1.00 98.62 201 PHE A CA 1
ATOM 1597 C C . PHE A 1 201 ? -6.919 -4.432 11.825 1.00 98.62 201 PHE A C 1
ATOM 1599 O O . PHE A 1 201 ? -6.718 -4.703 13.008 1.00 98.62 201 PHE A O 1
ATOM 1606 N N . LEU A 1 202 ? -6.700 -5.288 10.830 1.00 98.56 202 LEU A N 1
ATOM 1607 C CA . LEU A 1 202 ? -6.083 -6.605 10.975 1.00 98.56 202 LEU A CA 1
ATOM 1608 C C . LEU A 1 202 ? -5.031 -6.796 9.890 1.00 98.56 202 LEU A C 1
ATOM 1610 O O . LEU A 1 202 ? -5.204 -6.292 8.780 1.00 98.56 202 LEU A O 1
ATOM 1614 N N . LYS A 1 203 ? -3.976 -7.562 10.181 1.00 98.44 203 LYS A N 1
ATOM 1615 C CA . LYS A 1 203 ? -2.922 -7.920 9.222 1.00 98.44 203 LYS A CA 1
ATOM 1616 C C . LYS A 1 203 ? -2.586 -9.408 9.248 1.00 98.44 203 LYS A C 1
ATOM 1618 O O . LYS A 1 203 ? -2.597 -10.037 10.302 1.00 98.44 203 LYS A O 1
ATOM 1623 N N . ALA A 1 204 ? -2.235 -9.953 8.091 1.00 98.50 204 ALA A N 1
ATOM 1624 C CA . ALA A 1 204 ? -1.827 -11.342 7.904 1.00 98.50 204 ALA A CA 1
ATOM 1625 C C . ALA A 1 204 ? -0.536 -11.423 7.076 1.00 98.50 204 ALA A C 1
ATOM 1627 O O . ALA A 1 204 ? -0.228 -10.526 6.286 1.00 98.50 204 ALA A O 1
ATOM 1628 N N . ARG A 1 205 ? 0.246 -12.494 7.261 1.00 98.19 205 ARG A N 1
ATOM 1629 C CA . ARG A 1 205 ? 1.457 -12.764 6.462 1.00 98.19 205 ARG A CA 1
ATOM 1630 C C . ARG A 1 205 ? 1.068 -13.238 5.060 1.00 98.19 205 ARG A C 1
ATOM 1632 O O . ARG A 1 205 ? 0.206 -14.099 4.938 1.00 98.19 205 ARG A O 1
ATOM 1639 N N . LEU A 1 206 ? 1.752 -12.759 4.024 1.00 98.31 206 LEU A N 1
ATOM 1640 C CA . LEU A 1 206 ? 1.679 -13.335 2.676 1.00 98.31 206 LEU A CA 1
ATOM 1641 C C . LEU A 1 206 ? 2.717 -14.455 2.532 1.00 98.31 206 LEU A C 1
ATOM 1643 O O . LEU A 1 206 ? 3.901 -14.227 2.786 1.00 98.31 206 LEU A O 1
ATOM 1647 N N . ASN A 1 207 ? 2.294 -15.656 2.132 1.00 97.31 207 ASN A N 1
ATOM 1648 C CA . ASN A 1 207 ? 3.190 -16.798 1.949 1.00 97.31 207 ASN A CA 1
ATOM 1649 C C . ASN A 1 207 ? 3.547 -16.997 0.468 1.00 97.31 207 ASN A C 1
ATOM 1651 O O . ASN A 1 207 ? 2.807 -17.623 -0.291 1.00 97.31 207 ASN A O 1
ATOM 1655 N N . CYS A 1 208 ? 4.715 -16.488 0.076 1.00 97.06 208 CYS A N 1
ATOM 1656 C CA . CYS A 1 208 ? 5.348 -16.802 -1.201 1.00 97.06 208 CYS A CA 1
ATOM 1657 C C . CYS A 1 208 ? 6.556 -17.711 -0.953 1.00 97.06 208 CYS A C 1
ATOM 1659 O O . CYS A 1 208 ? 7.621 -17.242 -0.544 1.00 97.06 208 CYS A O 1
ATOM 1661 N N . SER A 1 209 ? 6.396 -19.017 -1.164 1.00 95.50 209 SER A N 1
ATOM 1662 C CA . SER A 1 209 ? 7.447 -20.001 -0.892 1.00 95.50 209 SER A CA 1
ATOM 1663 C C . SER A 1 209 ? 7.490 -21.119 -1.921 1.00 95.50 209 SER A C 1
ATOM 1665 O O . SER A 1 209 ? 6.496 -21.417 -2.575 1.00 95.50 209 SER A O 1
ATOM 1667 N N . VAL A 1 210 ? 8.668 -21.723 -2.080 1.00 93.06 210 VAL A N 1
ATOM 1668 C CA . VAL A 1 210 ? 8.859 -22.935 -2.881 1.00 93.06 210 VAL A CA 1
ATOM 1669 C C . VAL A 1 210 ? 8.790 -24.143 -1.942 1.00 93.06 210 VAL A C 1
ATOM 1671 O O . VAL A 1 210 ? 9.572 -24.189 -0.984 1.00 93.06 210 VAL A O 1
ATOM 1674 N N . PRO A 1 211 ? 7.885 -25.108 -2.189 1.00 90.00 211 PRO A N 1
ATOM 1675 C CA . PRO A 1 211 ? 7.793 -26.318 -1.383 1.00 90.00 211 PRO A CA 1
ATOM 1676 C C . PRO A 1 211 ? 8.999 -27.238 -1.628 1.00 90.00 211 PRO A C 1
ATOM 1678 O O . PRO A 1 211 ? 9.487 -27.363 -2.752 1.00 90.00 211 PRO A O 1
ATOM 1681 N N . GLY A 1 212 ? 9.457 -27.899 -0.568 1.00 87.00 212 GLY A N 1
ATOM 1682 C CA . GLY A 1 212 ? 10.569 -28.854 -0.543 1.00 87.00 212 GLY A CA 1
ATOM 1683 C C . GLY A 1 212 ? 10.643 -29.529 0.832 1.00 87.00 212 GLY A C 1
ATOM 1684 O O . GLY A 1 212 ? 9.713 -29.370 1.623 1.00 87.00 212 GLY A O 1
ATOM 1685 N N . ASP A 1 213 ? 11.744 -30.221 1.152 1.00 86.50 213 ASP A N 1
ATOM 1686 C CA . ASP A 1 213 ? 11.962 -30.797 2.500 1.00 86.50 213 ASP A CA 1
ATOM 1687 C C . ASP A 1 213 ? 11.864 -29.725 3.600 1.00 86.50 213 ASP A C 1
ATOM 1689 O O . ASP A 1 213 ? 11.395 -29.967 4.710 1.00 86.50 213 ASP A O 1
ATOM 1693 N N . SER A 1 214 ? 12.279 -28.506 3.253 1.00 88.25 214 SER A N 1
ATOM 1694 C CA . SER A 1 214 ? 12.000 -27.279 3.988 1.00 88.25 214 SER A CA 1
ATOM 1695 C C . SER A 1 214 ? 11.541 -26.206 3.003 1.00 88.25 214 SER A C 1
ATOM 1697 O O . SER A 1 214 ? 12.005 -26.149 1.862 1.00 88.25 214 SER A O 1
ATOM 1699 N N . PHE A 1 215 ? 10.607 -25.362 3.434 1.00 91.25 215 PHE A N 1
ATOM 1700 C CA . PHE A 1 215 ? 10.094 -24.273 2.608 1.00 91.25 215 PHE A CA 1
ATOM 1701 C C . PHE A 1 215 ? 11.148 -23.179 2.427 1.00 91.25 215 PHE A C 1
ATOM 1703 O O . PHE A 1 215 ? 11.707 -22.676 3.404 1.00 91.25 215 PHE A O 1
ATOM 1710 N N . PHE A 1 216 ? 11.365 -22.760 1.180 1.00 93.44 216 PHE A N 1
ATOM 1711 C CA . PHE A 1 216 ? 12.186 -21.591 0.867 1.00 93.44 216 PHE A CA 1
ATOM 1712 C C . PHE A 1 216 ? 11.291 -20.371 0.634 1.00 93.44 216 PHE A C 1
ATOM 1714 O O . PHE A 1 216 ? 10.532 -20.344 -0.337 1.00 93.44 216 PHE A O 1
ATOM 1721 N N . TYR A 1 217 ? 11.374 -19.368 1.510 1.00 95.00 217 TYR A N 1
ATOM 1722 C CA . TYR A 1 217 ? 10.498 -18.193 1.494 1.00 95.00 217 TYR A CA 1
ATOM 1723 C C . TYR A 1 217 ? 11.109 -17.000 0.750 1.00 95.00 217 TYR A C 1
ATOM 1725 O O . TYR A 1 217 ? 12.288 -16.675 0.902 1.00 95.00 217 TYR A O 1
ATOM 1733 N N . PHE A 1 218 ? 10.267 -16.298 -0.007 1.00 96.88 218 PHE A N 1
ATOM 1734 C CA . PHE A 1 218 ? 10.542 -14.970 -0.547 1.00 96.88 218 PHE A CA 1
ATOM 1735 C C . PHE A 1 218 ? 9.728 -13.957 0.262 1.00 96.88 218 PHE A C 1
ATOM 1737 O O . PHE A 1 218 ? 8.573 -13.679 -0.047 1.00 96.88 218 PHE A O 1
ATOM 1744 N N . ASP A 1 219 ? 10.313 -13.450 1.346 1.00 95.62 219 ASP A N 1
ATOM 1745 C CA . ASP A 1 219 ? 9.558 -12.712 2.362 1.00 95.62 219 ASP A CA 1
ATOM 1746 C C . ASP A 1 219 ? 9.343 -11.220 2.061 1.00 95.62 219 ASP A C 1
ATOM 1748 O O . ASP A 1 219 ? 8.513 -10.597 2.724 1.00 95.62 219 ASP A O 1
ATOM 1752 N N . VAL A 1 220 ? 10.061 -10.620 1.102 1.00 97.12 220 VAL A N 1
ATOM 1753 C CA . VAL A 1 220 ? 10.060 -9.159 0.883 1.00 97.12 220 VAL A CA 1
ATOM 1754 C C . VAL A 1 220 ? 9.352 -8.787 -0.422 1.00 97.12 220 VAL A C 1
ATOM 1756 O O . VAL A 1 220 ? 9.922 -8.931 -1.501 1.00 97.12 220 VAL A O 1
ATOM 1759 N N . LEU A 1 221 ? 8.127 -8.276 -0.330 1.00 97.62 221 LEU A N 1
ATOM 1760 C CA . LEU A 1 221 ? 7.343 -7.764 -1.453 1.00 97.62 221 LEU A CA 1
ATOM 1761 C C . LEU A 1 221 ? 8.009 -6.504 -2.034 1.00 97.62 221 LEU A C 1
ATOM 1763 O O . LEU A 1 221 ? 8.474 -5.640 -1.295 1.00 97.62 221 LEU A O 1
ATOM 1767 N N . GLN A 1 222 ? 8.059 -6.406 -3.361 1.00 96.50 222 GLN A N 1
ATOM 1768 C CA . GLN A 1 222 ? 8.644 -5.281 -4.101 1.00 96.50 222 GLN A CA 1
ATOM 1769 C C . GLN A 1 222 ? 7.599 -4.480 -4.876 1.00 96.50 222 GLN A C 1
ATOM 1771 O O . GLN A 1 222 ? 7.699 -3.261 -4.960 1.00 96.50 222 GLN A O 1
ATOM 1776 N N . SER A 1 223 ? 6.606 -5.160 -5.449 1.00 96.75 223 SER A N 1
ATOM 1777 C CA . SER A 1 223 ? 5.535 -4.549 -6.237 1.00 96.75 223 SER A CA 1
ATOM 1778 C C . SER A 1 223 ? 4.348 -5.503 -6.314 1.00 96.75 223 SER A C 1
ATOM 1780 O O . SER A 1 223 ? 4.522 -6.721 -6.184 1.00 96.75 223 SER A O 1
ATOM 1782 N N . LEU A 1 224 ? 3.152 -4.951 -6.495 1.00 96.94 224 LEU A N 1
ATOM 1783 C CA . LEU A 1 224 ? 1.890 -5.679 -6.539 1.00 96.94 224 LEU A CA 1
ATOM 1784 C C . LEU A 1 224 ? 0.980 -5.072 -7.612 1.00 96.94 224 LEU A C 1
ATOM 1786 O O . LEU A 1 224 ? 0.980 -3.862 -7.821 1.00 96.94 224 LEU A O 1
ATOM 1790 N N . THR A 1 225 ? 0.182 -5.903 -8.272 1.00 96.44 225 THR A N 1
ATOM 1791 C CA . THR A 1 225 ? -0.850 -5.447 -9.207 1.00 96.44 225 THR A CA 1
ATOM 1792 C C . THR A 1 225 ? -2.118 -4.993 -8.481 1.00 96.44 225 THR A C 1
ATOM 1794 O O . THR A 1 225 ? -2.384 -5.389 -7.345 1.00 96.44 225 THR A O 1
ATOM 1797 N N . ASN A 1 226 ? -2.982 -4.265 -9.193 1.00 94.88 226 ASN A N 1
ATOM 1798 C CA . ASN A 1 226 ? -4.403 -4.177 -8.840 1.00 94.88 226 ASN A CA 1
ATOM 1799 C C . ASN A 1 226 ? -5.088 -5.556 -8.947 1.00 94.88 226 ASN A C 1
ATOM 1801 O O . ASN A 1 226 ? -4.469 -6.538 -9.371 1.00 94.88 226 ASN A O 1
ATOM 1805 N N . VAL A 1 227 ? -6.366 -5.643 -8.564 1.00 95.62 227 VAL A N 1
ATOM 1806 C CA . VAL A 1 227 ? -7.142 -6.890 -8.673 1.00 95.62 227 VAL A CA 1
ATOM 1807 C C . VAL A 1 227 ? -7.333 -7.257 -10.141 1.00 95.62 227 VAL A C 1
ATOM 1809 O O . VAL A 1 227 ? -7.853 -6.477 -10.937 1.00 95.62 227 VAL A O 1
ATOM 1812 N N . LEU A 1 228 ? -6.926 -8.472 -10.488 1.00 92.81 228 LEU A N 1
ATOM 1813 C CA . LEU A 1 228 ? -7.022 -9.054 -11.820 1.00 92.81 228 LEU A CA 1
ATOM 1814 C C . LEU A 1 228 ? -7.926 -10.286 -11.787 1.00 92.81 228 LEU A C 1
ATOM 1816 O O . LEU A 1 228 ? -8.062 -10.951 -10.764 1.00 92.81 228 LEU A O 1
ATOM 1820 N N . GLN A 1 229 ? -8.514 -10.627 -12.930 1.00 89.75 229 GLN A N 1
ATOM 1821 C CA . GLN A 1 229 ? -9.275 -11.866 -13.090 1.00 89.75 229 GLN A CA 1
ATOM 1822 C C . GLN A 1 229 ? -8.361 -12.963 -13.639 1.00 89.75 229 GLN A C 1
ATOM 1824 O O . GLN A 1 229 ? -8.008 -12.945 -14.818 1.00 89.75 229 GLN A O 1
ATOM 1829 N N . ILE A 1 230 ? -7.981 -13.920 -12.791 1.00 81.75 230 ILE A N 1
ATOM 1830 C CA . ILE A 1 230 ? -7.118 -15.053 -13.149 1.00 81.75 230 ILE A CA 1
ATOM 1831 C C . ILE A 1 230 ? -7.882 -16.341 -12.892 1.00 81.75 230 ILE A C 1
ATOM 1833 O O . ILE A 1 230 ? -8.360 -16.581 -11.787 1.00 81.75 230 ILE A O 1
ATOM 1837 N N . ASN A 1 231 ? -8.025 -17.175 -13.924 1.00 79.12 231 ASN A N 1
ATOM 1838 C CA . ASN A 1 231 ? -8.872 -18.373 -13.882 1.00 79.12 231 ASN A CA 1
ATOM 1839 C C . ASN A 1 231 ? -10.309 -18.062 -13.414 1.00 79.12 231 ASN A C 1
ATOM 1841 O O . ASN A 1 231 ? -10.912 -18.842 -12.684 1.00 79.12 231 ASN A O 1
ATOM 1845 N N . ARG A 1 232 ? -10.848 -16.902 -13.831 1.00 84.88 232 ARG A N 1
ATOM 1846 C CA . ARG A 1 232 ? -12.175 -16.378 -13.440 1.00 84.88 232 ARG A CA 1
ATOM 1847 C C . ARG A 1 232 ? -12.342 -16.112 -11.937 1.00 84.88 232 ARG A C 1
ATOM 1849 O O . ARG A 1 232 ? -13.470 -16.040 -11.457 1.00 84.88 232 ARG A O 1
ATOM 1856 N N . ARG A 1 233 ? -11.237 -15.980 -11.201 1.00 90.25 233 ARG A N 1
ATOM 1857 C CA . ARG A 1 233 ? -11.226 -15.593 -9.790 1.00 90.25 233 ARG A CA 1
ATOM 1858 C C . ARG A 1 233 ? -10.431 -14.295 -9.600 1.00 90.25 233 ARG A C 1
ATOM 1860 O O . ARG A 1 233 ? -9.399 -14.122 -10.257 1.00 90.25 233 ARG A O 1
ATOM 1867 N N . PRO A 1 234 ? -10.877 -13.400 -8.703 1.00 95.38 234 PRO A N 1
ATOM 1868 C CA . PRO A 1 234 ? -10.164 -12.172 -8.381 1.00 95.38 234 PRO A CA 1
ATOM 1869 C C . PRO A 1 234 ? -8.865 -12.497 -7.635 1.00 95.38 234 PRO A C 1
ATOM 1871 O O . PRO A 1 234 ? -8.876 -13.164 -6.598 1.00 95.38 234 PRO A O 1
ATOM 1874 N N . ALA A 1 235 ? -7.741 -12.029 -8.165 1.00 94.75 235 ALA A N 1
ATOM 1875 C CA . ALA A 1 235 ? -6.414 -12.280 -7.623 1.00 94.75 235 ALA A CA 1
ATOM 1876 C C . ALA A 1 235 ? -5.498 -11.064 -7.770 1.00 94.75 235 ALA A C 1
ATOM 1878 O O . ALA A 1 235 ? -5.665 -10.245 -8.675 1.00 94.75 235 ALA A O 1
ATOM 1879 N N . VAL A 1 236 ? -4.487 -10.994 -6.912 1.00 96.88 236 VAL A N 1
ATOM 1880 C CA . VAL A 1 236 ? -3.385 -10.028 -6.996 1.00 96.88 236 VAL A CA 1
ATOM 1881 C C . VAL A 1 236 ? -2.079 -10.764 -7.246 1.00 96.88 236 VAL A C 1
ATOM 1883 O O . VAL A 1 236 ? -1.865 -11.848 -6.699 1.00 96.88 236 VAL A O 1
ATOM 1886 N N . LEU A 1 237 ? -1.207 -10.199 -8.080 1.00 96.00 237 LEU A N 1
ATOM 1887 C CA . LEU A 1 237 ? 0.125 -10.739 -8.349 1.00 96.00 237 LEU A CA 1
ATOM 1888 C C . LEU A 1 237 ? 1.172 -9.828 -7.730 1.00 96.00 237 LEU A C 1
ATOM 1890 O O . LEU A 1 237 ? 1.122 -8.615 -7.906 1.00 96.00 237 LEU A O 1
ATOM 1894 N N . GLY A 1 238 ? 2.130 -10.425 -7.029 1.00 96.75 238 GLY A N 1
ATOM 1895 C CA . GLY A 1 238 ? 3.218 -9.714 -6.378 1.00 96.75 238 GLY A CA 1
ATOM 1896 C C . GLY A 1 238 ? 4.581 -10.263 -6.754 1.00 96.75 238 GLY A C 1
ATOM 1897 O O . GLY A 1 238 ? 4.751 -11.470 -6.949 1.00 96.75 238 GLY A O 1
ATOM 1898 N N . VAL A 1 239 ? 5.561 -9.366 -6.815 1.00 97.69 239 VAL A N 1
ATOM 1899 C CA . VAL A 1 239 ? 6.981 -9.704 -6.933 1.00 97.69 239 VAL A CA 1
ATOM 1900 C C . VAL A 1 239 ? 7.592 -9.700 -5.545 1.00 97.69 239 VAL A C 1
ATOM 1902 O O . VAL A 1 239 ? 7.519 -8.698 -4.839 1.00 97.69 239 VAL A O 1
ATOM 1905 N N . PHE A 1 240 ? 8.223 -10.803 -5.173 1.00 97.62 240 PHE A N 1
ATOM 1906 C CA . PHE A 1 240 ? 8.877 -10.989 -3.887 1.00 97.62 240 PHE A CA 1
ATOM 1907 C C . PHE A 1 240 ? 10.366 -11.234 -4.083 1.00 97.62 240 PHE A C 1
ATOM 1909 O O . PHE A 1 240 ? 10.793 -11.819 -5.079 1.00 97.62 240 PHE A O 1
ATOM 1916 N N . THR A 1 241 ? 11.163 -10.825 -3.107 1.00 96.62 241 THR A N 1
ATOM 1917 C CA . THR A 1 241 ? 12.598 -11.078 -3.053 1.00 96.62 241 THR A CA 1
ATOM 1918 C C . THR A 1 241 ? 12.985 -11.739 -1.742 1.00 96.62 241 THR A C 1
ATOM 1920 O O . THR A 1 241 ? 12.269 -11.669 -0.741 1.00 96.62 241 THR A O 1
ATOM 1923 N N . THR A 1 242 ? 14.163 -12.351 -1.735 1.00 94.94 242 THR A N 1
ATOM 1924 C CA . THR A 1 242 ? 14.846 -12.735 -0.499 1.00 94.94 242 THR A CA 1
ATOM 1925 C C . THR A 1 242 ? 15.241 -11.500 0.322 1.00 94.94 242 THR A C 1
ATOM 1927 O O . THR A 1 242 ? 15.192 -10.360 -0.157 1.00 94.94 242 THR A O 1
ATOM 1930 N N . GLN A 1 243 ? 15.622 -11.718 1.582 1.00 92.88 243 GLN A N 1
ATOM 1931 C CA . GLN A 1 243 ? 16.072 -10.646 2.470 1.00 92.88 243 GLN A CA 1
ATOM 1932 C C . GLN A 1 243 ? 17.353 -9.973 1.948 1.00 92.88 243 GLN A C 1
ATOM 1934 O O . GLN A 1 243 ? 18.112 -10.555 1.173 1.00 92.88 243 GLN A O 1
ATOM 1939 N N . ALA A 1 244 ? 17.610 -8.733 2.379 1.00 86.00 244 ALA A N 1
ATOM 1940 C CA . ALA A 1 244 ? 18.690 -7.900 1.842 1.00 86.00 244 ALA A CA 1
ATOM 1941 C C . ALA A 1 244 ? 20.089 -8.543 1.933 1.00 86.00 244 ALA A C 1
ATOM 1943 O O . ALA A 1 244 ? 20.871 -8.396 0.998 1.00 86.00 244 ALA A O 1
ATOM 1944 N N . ASN A 1 245 ? 20.360 -9.291 3.007 1.00 85.25 245 ASN A N 1
ATOM 1945 C CA . ASN A 1 245 ? 21.658 -9.919 3.287 1.00 85.25 245 ASN A CA 1
ATOM 1946 C C . ASN A 1 245 ? 21.711 -11.415 2.916 1.00 85.25 245 ASN A C 1
ATOM 1948 O O . ASN A 1 245 ? 22.616 -12.128 3.342 1.00 85.25 245 ASN A O 1
ATOM 1952 N N . SER A 1 246 ? 20.729 -11.914 2.162 1.00 88.69 246 SER A N 1
ATOM 1953 C CA . SER A 1 246 ? 20.667 -13.307 1.708 1.00 88.69 246 SER A CA 1
ATOM 1954 C C . SER A 1 246 ? 21.104 -13.441 0.246 1.00 88.69 246 SER A C 1
ATOM 1956 O O . SER A 1 246 ? 21.263 -12.451 -0.468 1.00 88.69 246 SER A O 1
ATOM 1958 N N . ILE A 1 247 ? 21.258 -14.684 -0.227 1.00 89.75 247 ILE A N 1
ATOM 1959 C CA . ILE A 1 247 ? 21.450 -14.961 -1.657 1.00 89.75 247 ILE A CA 1
ATOM 1960 C C . ILE A 1 247 ? 20.280 -14.350 -2.430 1.00 89.75 247 ILE A C 1
ATOM 1962 O O . ILE A 1 247 ? 19.113 -14.538 -2.073 1.00 89.75 247 ILE A O 1
ATOM 1966 N N . THR A 1 248 ? 20.598 -13.593 -3.476 1.00 91.38 248 THR A N 1
ATOM 1967 C CA . THR A 1 248 ? 19.610 -12.871 -4.272 1.00 91.38 248 THR A CA 1
ATOM 1968 C C . THR A 1 248 ? 18.687 -13.845 -4.987 1.00 91.38 248 THR A C 1
ATOM 1970 O O . THR A 1 248 ? 19.116 -14.624 -5.835 1.00 91.38 248 THR A O 1
ATOM 1973 N N . GLY A 1 249 ? 17.403 -13.774 -4.662 1.00 94.69 249 GLY A N 1
ATOM 1974 C CA . GLY A 1 249 ? 16.361 -14.505 -5.358 1.00 94.69 249 GLY A CA 1
ATOM 1975 C C . GLY A 1 249 ? 15.125 -13.638 -5.504 1.00 94.69 249 GLY A C 1
ATOM 1976 O O . GLY A 1 249 ? 14.821 -12.824 -4.629 1.00 94.69 249 GLY A O 1
ATOM 1977 N N . SER A 1 250 ? 14.409 -13.823 -6.607 1.00 96.31 250 SER A N 1
ATOM 1978 C CA . SER A 1 250 ? 13.104 -13.212 -6.837 1.00 96.31 250 SER A CA 1
ATOM 1979 C C . SER A 1 250 ? 12.070 -14.258 -7.224 1.00 96.31 250 SER A C 1
ATOM 1981 O O . SER A 1 250 ? 12.397 -15.251 -7.878 1.00 96.31 250 SER A O 1
ATOM 1983 N N . ALA A 1 251 ? 10.824 -14.016 -6.845 1.00 95.44 251 ALA A N 1
ATOM 1984 C CA . ALA A 1 251 ? 9.691 -14.866 -7.152 1.00 95.44 251 ALA A CA 1
ATOM 1985 C C . ALA A 1 251 ? 8.455 -14.031 -7.491 1.00 95.44 251 ALA A C 1
ATOM 1987 O O . ALA A 1 251 ? 8.317 -12.898 -7.037 1.00 95.44 251 ALA A O 1
ATOM 1988 N N . VAL A 1 252 ? 7.553 -14.601 -8.282 1.00 95.44 252 VAL A N 1
ATOM 1989 C CA . VAL A 1 252 ? 6.240 -14.025 -8.579 1.00 95.44 252 VAL A CA 1
ATOM 1990 C C . VAL A 1 252 ? 5.187 -14.945 -7.993 1.00 95.44 252 VAL A C 1
ATOM 1992 O O . VAL A 1 252 ? 5.099 -16.101 -8.402 1.00 95.44 252 VAL A O 1
ATOM 1995 N N . CYS A 1 253 ? 4.394 -14.441 -7.055 1.00 95.31 253 CYS A N 1
ATOM 1996 C CA . CYS A 1 253 ? 3.302 -15.183 -6.434 1.00 95.31 253 CYS A CA 1
ATOM 1997 C C . CYS A 1 253 ? 1.972 -14.482 -6.700 1.00 95.31 253 CYS A C 1
ATOM 1999 O O . CYS A 1 253 ? 1.901 -13.254 -6.724 1.00 95.31 253 CYS A O 1
ATOM 2001 N N . ALA A 1 254 ? 0.924 -15.276 -6.893 1.00 94.38 254 ALA A N 1
ATOM 2002 C CA . ALA A 1 254 ? -0.449 -14.801 -6.967 1.00 94.38 254 ALA A CA 1
ATOM 2003 C C . ALA A 1 254 ? -1.182 -15.150 -5.668 1.00 94.38 254 ALA A C 1
ATOM 2005 O O . ALA A 1 254 ? -0.882 -16.180 -5.064 1.00 94.38 254 ALA A O 1
ATOM 2006 N N . PHE A 1 255 ? -2.156 -14.334 -5.274 1.00 96.31 255 PHE A N 1
ATOM 2007 C CA . PHE A 1 255 ? -3.021 -14.570 -4.115 1.00 96.31 255 PHE A CA 1
ATOM 2008 C C . PHE A 1 255 ? -4.469 -14.303 -4.514 1.00 96.31 255 PHE A C 1
ATOM 2010 O O . PHE A 1 255 ? -4.763 -13.235 -5.055 1.00 96.31 255 PHE A O 1
ATOM 2017 N N . TYR A 1 256 ? -5.372 -15.256 -4.270 1.00 96.75 256 TYR A N 1
ATOM 2018 C CA . TYR A 1 256 ? -6.801 -15.020 -4.473 1.00 96.75 256 TYR A CA 1
ATOM 2019 C C . TYR A 1 256 ? -7.352 -14.126 -3.364 1.00 96.75 256 TYR A C 1
ATOM 2021 O O . TYR A 1 256 ? -7.014 -14.299 -2.192 1.00 96.75 256 TYR A O 1
ATOM 2029 N N . MET A 1 257 ? -8.247 -13.203 -3.722 1.00 96.81 257 MET A N 1
ATOM 2030 C CA . MET A 1 257 ? -8.894 -12.331 -2.734 1.00 96.81 257 MET A CA 1
ATOM 2031 C C . MET A 1 257 ? -9.724 -13.135 -1.721 1.00 96.81 257 MET A C 1
ATOM 2033 O O . MET A 1 257 ? -9.770 -12.772 -0.549 1.00 96.81 257 MET A O 1
ATOM 2037 N N . ASP A 1 258 ? -10.300 -14.268 -2.135 1.00 96.19 258 ASP A N 1
ATOM 2038 C CA . ASP A 1 258 ? -11.041 -15.163 -1.234 1.00 96.19 258 ASP A CA 1
ATOM 2039 C C . ASP A 1 258 ? -10.133 -15.784 -0.156 1.00 96.19 258 ASP A C 1
ATOM 2041 O O . ASP A 1 258 ? -10.544 -15.930 0.994 1.00 96.19 258 ASP A O 1
ATOM 2045 N N . ASP A 1 259 ? -8.889 -16.132 -0.507 1.00 97.06 259 ASP A N 1
ATOM 2046 C CA . ASP A 1 259 ? -7.929 -16.730 0.430 1.00 97.06 259 ASP A CA 1
ATOM 2047 C C . ASP A 1 259 ? -7.387 -15.679 1.413 1.00 97.06 259 ASP A C 1
ATOM 2049 O O . ASP A 1 259 ? -7.145 -15.985 2.582 1.00 97.06 259 ASP A O 1
ATOM 2053 N N . ILE A 1 260 ? -7.264 -14.422 0.965 1.00 97.94 260 ILE A N 1
ATOM 2054 C CA . ILE A 1 260 ? -6.975 -13.274 1.837 1.00 97.94 260 ILE A CA 1
ATOM 2055 C C . ILE A 1 260 ? -8.100 -13.107 2.869 1.00 97.94 260 ILE A C 1
ATOM 2057 O O . ILE A 1 260 ? -7.834 -13.026 4.069 1.00 97.94 260 ILE A O 1
ATOM 2061 N N . GLU A 1 261 ? -9.359 -13.114 2.430 1.00 96.12 261 GLU A N 1
ATOM 2062 C CA . GLU A 1 261 ? -10.517 -13.000 3.325 1.00 96.12 261 GLU A CA 1
ATOM 2063 C C . GLU A 1 261 ? -10.651 -14.184 4.288 1.00 96.12 261 GLU A C 1
ATOM 2065 O O . GLU A 1 261 ? -10.991 -14.009 5.465 1.00 96.12 261 GLU A O 1
ATOM 2070 N N . LYS A 1 262 ? -10.317 -15.391 3.825 1.00 96.81 262 LYS A N 1
ATOM 2071 C CA . LYS A 1 262 ? -10.271 -16.586 4.668 1.00 96.81 262 LYS A CA 1
ATOM 2072 C C . LYS A 1 262 ? -9.251 -16.438 5.798 1.00 96.81 262 LYS A C 1
ATOM 2074 O O . LYS A 1 262 ? -9.593 -16.741 6.939 1.00 96.81 262 LYS A O 1
ATOM 2079 N N . ALA A 1 263 ? -8.056 -15.910 5.523 1.00 97.44 263 ALA A N 1
ATOM 2080 C CA . ALA A 1 263 ? -7.036 -15.689 6.552 1.00 97.44 263 ALA A CA 1
ATOM 2081 C C . ALA A 1 263 ? -7.514 -14.717 7.647 1.00 97.44 263 ALA A C 1
ATOM 2083 O O . ALA A 1 263 ? -7.294 -14.958 8.833 1.00 97.44 263 ALA A O 1
ATOM 2084 N N . PHE A 1 264 ? -8.241 -13.658 7.279 1.00 97.25 264 PHE A N 1
ATOM 2085 C CA . PHE A 1 264 ? -8.836 -12.733 8.253 1.00 97.25 264 PHE A CA 1
ATOM 2086 C C . PHE A 1 264 ? -10.057 -13.295 8.996 1.00 97.25 264 PHE A C 1
ATOM 2088 O O . PHE A 1 264 ? -10.464 -12.756 10.027 1.00 97.25 264 PHE A O 1
ATOM 2095 N N . SER A 1 265 ?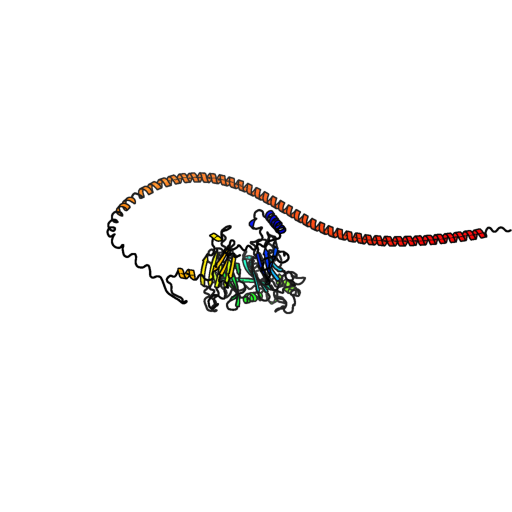 -10.641 -14.374 8.485 1.00 95.06 265 SER A N 1
ATOM 2096 C CA . SER A 1 265 ? -11.690 -15.139 9.162 1.00 95.06 265 SER A CA 1
ATOM 2097 C C . SER A 1 265 ? -11.117 -16.216 10.092 1.00 95.06 265 SER A C 1
ATOM 2099 O O . SER A 1 265 ? -11.863 -16.791 10.881 1.00 95.06 265 SER A O 1
ATOM 2101 N N . GLY A 1 266 ? -9.807 -16.478 10.015 1.00 95.50 266 GLY A N 1
ATOM 2102 C CA . GLY A 1 266 ? -9.079 -17.439 10.841 1.00 95.50 266 GLY A CA 1
ATOM 2103 C C . GLY A 1 266 ? -8.737 -16.918 12.238 1.00 95.50 266 GLY A C 1
ATOM 2104 O O . GLY A 1 266 ? -9.209 -15.864 12.669 1.00 95.50 266 GLY A O 1
ATOM 2105 N N . LYS A 1 267 ? -7.908 -17.675 12.962 1.00 97.38 267 LYS A N 1
ATOM 2106 C CA . LYS A 1 267 ? -7.554 -17.396 14.363 1.00 97.38 267 LYS A CA 1
ATOM 2107 C C . LYS A 1 267 ? -6.623 -16.191 14.492 1.00 97.38 267 LYS A C 1
ATOM 2109 O O . LYS A 1 267 ? -5.762 -15.956 13.644 1.00 97.38 267 LYS A O 1
ATOM 2114 N N . PHE A 1 268 ? -6.751 -15.465 15.597 1.00 97.81 268 PHE A N 1
ATOM 2115 C CA . PHE A 1 268 ? -5.816 -14.401 15.967 1.00 97.81 268 PHE A CA 1
ATOM 2116 C C . PHE A 1 268 ? -4.525 -14.987 16.536 1.00 97.81 268 PHE A C 1
ATOM 2118 O O . PHE A 1 268 ? -4.529 -16.092 17.081 1.00 97.81 268 PHE A O 1
ATOM 2125 N N . LYS A 1 269 ? -3.427 -14.240 16.439 1.00 95.75 269 LYS A N 1
ATOM 2126 C CA . LYS A 1 269 ? -2.137 -14.613 17.020 1.00 95.75 269 LYS A CA 1
ATOM 2127 C C . LYS A 1 269 ? -1.900 -13.829 18.305 1.00 95.75 269 LYS A C 1
ATOM 2129 O O . LYS A 1 269 ? -1.953 -12.599 18.300 1.00 95.75 269 LYS A O 1
ATOM 2134 N N . GLU A 1 270 ? -1.592 -14.528 19.392 1.00 93.00 270 GLU A N 1
ATOM 2135 C CA . GLU A 1 270 ? -1.226 -13.922 20.670 1.00 93.00 270 GLU A CA 1
ATOM 2136 C C . GLU A 1 270 ? 0.211 -14.224 21.071 1.00 93.00 270 GLU A C 1
ATOM 2138 O O . GLU A 1 270 ? 0.786 -15.256 20.728 1.00 93.00 270 GLU A O 1
ATOM 2143 N N . GLN A 1 271 ? 0.765 -13.310 21.861 1.00 89.31 271 GLN A N 1
ATOM 2144 C CA . GLN A 1 271 ? 1.954 -13.547 22.655 1.00 89.31 271 GLN A CA 1
ATOM 2145 C C . GLN A 1 271 ? 1.594 -13.209 24.100 1.00 89.31 271 GLN A C 1
ATOM 2147 O O . GLN A 1 271 ? 1.368 -12.039 24.412 1.00 89.31 271 GLN A O 1
ATOM 2152 N N . ARG A 1 272 ? 1.499 -14.227 24.963 1.00 81.50 272 ARG A N 1
ATOM 2153 C CA . ARG A 1 272 ? 1.067 -14.042 26.359 1.00 81.50 272 ARG A CA 1
ATOM 2154 C C . ARG A 1 272 ? 2.051 -13.160 27.120 1.00 81.50 272 ARG A C 1
ATOM 2156 O O . ARG A 1 272 ? 1.662 -12.145 27.687 1.00 81.50 272 ARG A O 1
ATOM 2163 N N . ASN A 1 273 ? 3.334 -13.511 27.036 1.00 79.88 273 ASN A N 1
ATOM 2164 C CA . ASN A 1 273 ? 4.449 -12.771 27.624 1.00 79.88 273 ASN A CA 1
ATOM 2165 C C . ASN A 1 273 ? 5.574 -12.610 26.588 1.00 79.88 273 ASN A C 1
ATOM 2167 O O . ASN A 1 273 ? 5.715 -13.446 25.696 1.00 79.88 273 ASN A O 1
ATOM 2171 N N . SER A 1 274 ? 6.437 -11.603 26.742 1.00 79.00 274 SER A N 1
ATOM 2172 C CA . SER A 1 274 ? 7.559 -11.328 25.821 1.00 79.00 274 SER A CA 1
ATOM 2173 C C . SER A 1 274 ? 8.521 -12.506 25.610 1.00 79.00 274 SER A C 1
ATOM 2175 O O . SER A 1 274 ? 9.187 -12.569 24.580 1.00 79.00 274 SER A O 1
ATOM 2177 N N . GLU A 1 275 ? 8.582 -13.435 26.564 1.00 78.69 275 GLU A N 1
ATOM 2178 C CA . GLU A 1 275 ? 9.435 -14.632 26.530 1.00 78.69 275 GLU A CA 1
ATOM 2179 C C . GLU A 1 275 ? 8.740 -15.863 25.930 1.00 78.69 275 GLU A C 1
ATOM 2181 O O . GLU A 1 275 ? 9.395 -16.839 25.570 1.00 78.69 275 GLU A O 1
ATOM 2186 N N . THR A 1 276 ? 7.409 -15.840 25.817 1.00 85.31 276 THR A N 1
ATOM 2187 C CA . THR A 1 276 ? 6.637 -16.968 25.279 1.00 85.31 276 THR A CA 1
ATOM 2188 C C . THR A 1 276 ? 6.575 -16.928 23.758 1.00 85.31 276 THR A C 1
ATOM 2190 O O . THR A 1 276 ? 6.581 -15.855 23.144 1.00 85.31 276 THR A O 1
ATOM 2193 N N . ALA A 1 277 ? 6.492 -18.114 23.152 1.00 88.19 277 ALA A N 1
ATOM 2194 C CA . ALA A 1 277 ? 6.242 -18.254 21.726 1.00 88.19 277 ALA A CA 1
ATOM 2195 C C . ALA A 1 277 ? 4.860 -17.698 21.355 1.00 88.19 277 ALA A C 1
ATOM 2197 O O . ALA A 1 277 ? 3.939 -17.668 22.171 1.00 88.19 277 ALA A O 1
ATOM 2198 N N . TRP A 1 278 ? 4.725 -17.277 20.102 1.00 91.75 278 TRP A N 1
ATOM 2199 C CA . TRP A 1 278 ? 3.455 -16.815 19.562 1.00 91.75 278 TRP A CA 1
ATOM 2200 C C . TRP A 1 278 ? 2.529 -18.008 19.312 1.00 91.75 278 TRP A C 1
ATOM 2202 O O . TRP A 1 278 ? 2.929 -18.959 18.639 1.00 91.75 278 TRP A O 1
ATOM 2212 N N . THR A 1 279 ? 1.303 -17.954 19.828 1.00 94.25 279 THR A N 1
ATOM 2213 C CA . THR A 1 279 ? 0.319 -19.044 19.738 1.00 94.25 279 THR A CA 1
ATOM 2214 C C . THR A 1 279 ? -1.022 -18.548 19.199 1.00 94.25 279 THR A C 1
ATOM 2216 O O . THR A 1 279 ? -1.350 -17.372 19.364 1.00 94.25 279 THR A O 1
ATOM 2219 N N . PRO A 1 280 ? -1.824 -19.416 18.559 1.00 96.75 280 PRO A N 1
ATOM 2220 C CA . PRO A 1 280 ? -3.175 -19.057 18.148 1.00 96.75 280 PRO A CA 1
ATOM 2221 C C . PRO A 1 280 ? -4.081 -18.838 19.364 1.00 96.75 280 PRO A C 1
ATOM 2223 O O . PRO A 1 280 ? -4.076 -19.639 20.302 1.00 96.75 280 PRO A O 1
ATOM 2226 N N . VAL A 1 281 ? -4.897 -17.788 19.311 1.00 96.56 281 VAL A N 1
ATOM 2227 C CA . VAL A 1 281 ? -5.939 -17.512 20.305 1.00 96.56 281 VAL A CA 1
ATOM 2228 C C . VAL A 1 281 ? -7.069 -18.541 20.149 1.00 96.56 281 VAL A C 1
ATOM 2230 O O . VAL A 1 281 ? -7.557 -18.743 19.030 1.00 96.56 281 VAL A O 1
ATOM 2233 N N . PRO A 1 282 ? -7.503 -19.202 21.236 1.00 95.19 282 PRO A N 1
ATOM 2234 C CA . PRO A 1 282 ? -8.679 -20.069 21.222 1.00 95.19 282 PRO A CA 1
ATOM 2235 C C . PRO A 1 282 ? -9.966 -19.301 20.865 1.00 95.19 282 PRO A C 1
ATOM 2237 O O . PRO A 1 282 ? -10.190 -18.193 21.346 1.00 95.19 282 PRO A O 1
ATOM 2240 N N . GLU A 1 283 ? -10.834 -19.883 20.031 1.00 93.56 283 GLU A N 1
ATOM 2241 C CA . GLU A 1 283 ? -12.056 -19.207 19.544 1.00 93.56 283 GLU A CA 1
ATOM 2242 C C . GLU A 1 283 ? -13.075 -18.905 20.661 1.00 93.56 283 GLU A C 1
ATOM 2244 O O . GLU A 1 283 ? -13.876 -17.986 20.528 1.00 93.56 283 GLU A O 1
ATOM 2249 N N . ASP A 1 284 ? -13.030 -19.621 21.787 1.00 93.94 284 ASP A N 1
ATOM 2250 C CA . ASP A 1 284 ? -13.836 -19.349 22.986 1.00 93.94 284 ASP A CA 1
ATOM 2251 C C . ASP A 1 284 ? -13.457 -18.036 23.691 1.00 93.94 284 ASP A C 1
ATOM 2253 O O . ASP A 1 284 ? -14.283 -17.466 24.404 1.00 93.94 284 ASP A O 1
ATOM 2257 N N . GLN A 1 285 ? -12.241 -17.530 23.462 1.00 94.88 285 GLN A N 1
ATOM 2258 C CA . GLN A 1 285 ? -11.754 -16.265 24.023 1.00 94.88 285 GLN A CA 1
ATOM 2259 C C . GLN A 1 285 ? -11.995 -15.068 23.095 1.00 94.88 285 GLN A C 1
ATOM 2261 O O . GLN A 1 285 ? -11.766 -13.924 23.489 1.00 94.88 285 GLN A O 1
ATOM 2266 N N . VAL A 1 286 ? -12.448 -15.307 21.861 1.00 96.75 286 VAL A N 1
ATOM 2267 C CA . VAL A 1 286 ? -12.722 -14.244 20.892 1.00 96.75 286 VAL A CA 1
ATOM 2268 C C . VAL A 1 286 ? -14.081 -13.604 21.222 1.00 96.75 286 VAL A C 1
ATOM 2270 O O . VAL A 1 286 ? -15.103 -14.297 21.220 1.00 96.75 286 VAL A O 1
ATOM 2273 N N . PRO A 1 287 ? -14.135 -12.286 21.499 1.00 96.94 287 PRO A N 1
ATOM 2274 C CA . PRO A 1 287 ? -15.378 -11.616 21.866 1.00 96.94 287 PRO A CA 1
ATOM 2275 C C . PRO A 1 287 ? -16.358 -11.523 20.687 1.00 96.94 287 PRO A C 1
ATOM 2277 O O . PRO A 1 287 ? -16.005 -11.732 19.523 1.00 96.94 287 PRO A O 1
ATOM 2280 N N . LYS A 1 288 ? -17.615 -11.188 21.003 1.00 94.62 288 LYS A N 1
ATOM 2281 C CA . LYS A 1 288 ? -18.682 -10.935 20.023 1.00 94.62 288 LYS A CA 1
ATOM 2282 C C . LYS A 1 288 ? -19.125 -9.464 20.091 1.00 94.62 288 LYS A C 1
ATOM 2284 O O . LYS A 1 288 ? -19.350 -8.982 21.202 1.00 94.62 288 LYS A O 1
ATOM 2289 N N . PRO A 1 289 ? -19.322 -8.772 18.950 1.00 95.88 289 PRO A N 1
ATOM 2290 C CA . PRO A 1 289 ? -19.125 -9.234 17.569 1.00 95.88 289 PRO A CA 1
ATOM 2291 C C . PRO A 1 289 ? -17.654 -9.554 17.267 1.00 95.88 289 PRO A C 1
ATOM 2293 O O . PRO A 1 289 ? -16.769 -9.092 17.981 1.00 95.88 289 PRO A O 1
ATOM 2296 N N . ARG A 1 290 ? -17.384 -10.371 16.235 1.00 96.56 290 ARG A N 1
ATOM 2297 C CA . ARG A 1 290 ? -16.007 -10.795 15.935 1.00 96.56 290 ARG A CA 1
ATOM 2298 C C . ARG A 1 290 ? -15.155 -9.552 15.617 1.00 96.56 290 ARG A C 1
ATOM 2300 O O . ARG A 1 290 ? -15.527 -8.790 14.718 1.00 96.56 290 ARG A O 1
ATOM 2307 N N . PRO A 1 291 ? -14.017 -9.353 16.303 1.00 97.31 291 PRO A N 1
ATOM 2308 C CA . PRO A 1 291 ? -13.068 -8.286 16.003 1.00 97.31 291 PRO A CA 1
ATOM 2309 C C . PRO A 1 291 ? -12.706 -8.233 14.512 1.00 97.31 291 PRO A C 1
ATOM 2311 O O . PRO A 1 291 ? -12.371 -9.255 13.915 1.00 97.31 291 PRO A O 1
ATOM 2314 N N . GLY A 1 292 ? -12.784 -7.049 13.900 1.00 94.38 292 GLY A N 1
ATOM 2315 C CA . GLY A 1 292 ? -12.473 -6.852 12.478 1.00 94.38 292 GLY A CA 1
ATOM 2316 C C . GLY A 1 292 ? -13.649 -7.002 11.505 1.00 94.38 292 GLY A C 1
ATOM 2317 O O . GLY A 1 292 ? -13.465 -6.772 10.308 1.00 94.38 292 GLY A O 1
ATOM 2318 N N . CYS A 1 293 ? -14.849 -7.368 11.972 1.00 94.31 293 CYS A N 1
ATOM 2319 C CA . CYS A 1 293 ? -16.067 -7.302 11.158 1.00 94.31 293 CYS A CA 1
ATOM 2320 C C . CYS A 1 293 ? -16.567 -5.856 11.013 1.00 94.31 293 CYS A C 1
ATOM 2322 O O . CYS A 1 293 ? -16.549 -5.084 11.972 1.00 94.31 293 CYS A O 1
ATOM 2324 N N . CYS A 1 294 ? -17.061 -5.501 9.826 1.00 96.31 294 CYS A N 1
ATOM 2325 C CA . CYS A 1 294 ? -17.637 -4.179 9.585 1.00 96.31 294 CYS A CA 1
ATOM 2326 C C . CYS A 1 294 ? -19.008 -4.046 10.258 1.00 96.31 294 CYS A C 1
ATOM 2328 O O . CYS A 1 294 ? -19.784 -5.000 10.295 1.00 96.31 294 CYS A O 1
ATOM 2330 N N . ALA A 1 295 ? -19.322 -2.860 10.784 1.00 96.06 295 ALA A N 1
ATOM 2331 C CA . ALA A 1 295 ? -20.640 -2.593 11.358 1.00 96.06 295 ALA A CA 1
ATOM 2332 C C . ALA A 1 295 ? -21.733 -2.787 10.290 1.00 96.06 295 ALA A C 1
ATOM 2334 O O . ALA A 1 295 ? -21.562 -2.349 9.151 1.00 96.06 295 ALA A O 1
ATOM 2335 N N . GLY A 1 296 ? -22.829 -3.457 10.651 1.00 93.62 296 GLY A N 1
ATOM 2336 C CA . GLY A 1 296 ? -23.923 -3.798 9.738 1.00 93.62 296 GLY A CA 1
ATOM 2337 C C . GLY A 1 296 ? -23.722 -5.100 8.957 1.00 93.62 296 GLY A C 1
ATOM 2338 O O . GLY A 1 296 ? -24.644 -5.528 8.272 1.00 93.62 296 GLY A O 1
ATOM 2339 N N . GLU A 1 297 ? -22.577 -5.773 9.110 1.00 91.62 297 GLU A N 1
ATOM 2340 C CA . GLU A 1 297 ? -22.221 -6.969 8.341 1.00 91.62 297 GLU A CA 1
ATOM 2341 C C . GLU A 1 297 ? -21.954 -8.187 9.236 1.00 91.62 297 GLU A C 1
ATOM 2343 O O . GLU A 1 297 ? -21.368 -8.087 10.319 1.00 91.62 297 GLU A O 1
ATOM 2348 N N . GLY A 1 298 ? -22.346 -9.374 8.761 1.00 89.12 298 GLY A N 1
ATOM 2349 C CA . GLY A 1 298 ? -22.044 -10.660 9.398 1.00 89.12 298 GLY A CA 1
ATOM 2350 C C . GLY A 1 298 ? -22.353 -10.698 10.902 1.00 89.12 298 GLY A C 1
ATOM 2351 O O . GLY A 1 298 ? -23.478 -10.452 11.333 1.00 89.12 298 GLY A O 1
ATOM 2352 N N . SER A 1 299 ? -21.337 -10.998 11.721 1.00 89.19 299 SER A N 1
ATOM 2353 C CA . SER A 1 299 ? -21.480 -11.060 13.187 1.00 89.19 299 SER A CA 1
ATOM 2354 C C . SER A 1 299 ? -21.783 -9.706 13.849 1.00 89.19 299 SER A C 1
ATOM 2356 O O . SER A 1 299 ? -22.250 -9.674 14.987 1.00 89.19 299 SER A O 1
ATOM 2358 N N . ALA A 1 300 ? -21.546 -8.601 13.139 1.00 92.94 300 ALA A N 1
ATOM 2359 C CA . ALA A 1 300 ? -21.768 -7.232 13.584 1.00 92.94 300 ALA A CA 1
ATOM 2360 C C . ALA A 1 300 ? -23.024 -6.592 12.954 1.00 92.94 300 ALA A C 1
ATOM 2362 O O . ALA A 1 300 ? -23.205 -5.378 13.051 1.00 92.94 300 ALA A O 1
ATOM 2363 N N . ALA A 1 301 ? -23.924 -7.392 12.364 1.00 93.50 301 ALA A N 1
ATOM 2364 C CA . ALA A 1 301 ? -25.155 -6.915 11.725 1.00 93.50 301 ALA A CA 1
ATOM 2365 C C . ALA A 1 301 ? -26.076 -6.100 12.656 1.00 93.50 301 ALA A C 1
ATOM 2367 O O . ALA A 1 301 ? -26.798 -5.216 12.203 1.00 93.50 301 ALA A O 1
ATOM 2368 N N . ALA A 1 302 ? -26.031 -6.358 13.967 1.00 94.81 302 ALA A N 1
ATOM 2369 C CA . ALA A 1 302 ? -26.822 -5.626 14.958 1.00 94.81 302 ALA A CA 1
ATOM 2370 C C . ALA A 1 302 ? -26.319 -4.190 15.224 1.00 94.81 302 ALA A C 1
ATOM 2372 O O . ALA A 1 302 ? -27.046 -3.382 15.803 1.00 94.81 302 ALA A O 1
ATOM 2373 N N . TYR A 1 303 ? -25.088 -3.861 14.822 1.00 95.25 303 TYR A N 1
ATOM 2374 C CA . TYR A 1 303 ? -24.453 -2.577 15.110 1.00 95.25 303 TYR A CA 1
ATOM 2375 C C . TYR A 1 303 ? -24.523 -1.661 13.895 1.00 95.25 303 TYR A C 1
ATOM 2377 O O . TYR A 1 303 ? -24.053 -2.010 12.819 1.00 95.25 303 TYR A O 1
ATOM 2385 N N . LYS A 1 304 ? -25.059 -0.450 14.076 1.00 93.06 304 LYS A N 1
ATOM 2386 C CA . LYS A 1 304 ? -25.143 0.554 12.999 1.00 93.06 304 LYS A CA 1
ATOM 2387 C C . LYS A 1 304 ? -23.812 1.260 12.722 1.00 93.06 304 LYS A C 1
ATOM 2389 O O . LYS A 1 304 ? -23.616 1.775 11.631 1.00 93.06 304 LYS A O 1
ATOM 2394 N N . SER A 1 305 ? -22.929 1.332 13.718 1.00 94.94 305 SER A N 1
ATOM 2395 C CA . SER A 1 305 ? -21.629 2.007 13.630 1.00 94.94 305 SER A CA 1
ATOM 2396 C C . SER A 1 305 ? -20.626 1.367 14.588 1.00 94.94 305 SER A C 1
ATOM 2398 O O . SER A 1 305 ? -21.011 0.897 15.663 1.00 94.94 305 SER A O 1
ATOM 2400 N N . SER A 1 306 ? -19.339 1.403 14.241 1.00 96.00 306 SER A N 1
ATOM 2401 C CA . SER A 1 306 ? -18.247 0.882 15.076 1.00 96.00 306 SER A CA 1
ATOM 2402 C C . SER A 1 306 ? -18.104 1.596 16.424 1.00 96.00 306 SER A C 1
ATOM 2404 O O . SER A 1 306 ? -17.633 1.002 17.391 1.00 96.00 306 SER A O 1
ATOM 2406 N N . THR A 1 307 ? -18.594 2.834 16.534 1.00 96.00 307 THR A N 1
ATOM 2407 C CA . THR A 1 307 ? -18.605 3.601 17.792 1.00 96.00 307 THR A CA 1
ATOM 2408 C C . THR A 1 307 ? -19.468 2.958 18.881 1.00 96.00 307 THR A C 1
ATOM 2410 O O . THR A 1 307 ? -19.316 3.270 20.061 1.00 96.00 307 THR A O 1
ATOM 2413 N N . THR A 1 308 ? -20.374 2.053 18.490 1.00 95.81 308 THR A N 1
ATOM 2414 C CA . THR A 1 308 ? -21.264 1.303 19.390 1.00 95.81 308 THR A CA 1
ATOM 2415 C C . THR A 1 308 ? -20.760 -0.103 19.718 1.00 95.81 308 THR A C 1
ATOM 2417 O O . THR A 1 308 ? -21.467 -0.859 20.387 1.00 95.81 308 THR A O 1
ATOM 2420 N N . PHE A 1 309 ? -19.559 -0.477 19.263 1.00 97.19 309 PHE A N 1
ATOM 2421 C CA . PHE A 1 309 ? -18.986 -1.775 19.602 1.00 97.19 309 PHE A CA 1
ATOM 2422 C C . PHE A 1 309 ? -18.681 -1.898 21.103 1.00 97.19 309 PHE A C 1
ATOM 2424 O O . PHE A 1 309 ? -18.288 -0.912 21.733 1.00 97.19 309 PHE A O 1
ATOM 2431 N N . PRO A 1 310 ? -18.836 -3.103 21.688 1.00 96.94 310 PRO A N 1
ATOM 2432 C CA . PRO A 1 310 ? -18.466 -3.354 23.076 1.00 96.94 310 PRO A CA 1
ATOM 2433 C C . PRO A 1 310 ? -16.970 -3.121 23.316 1.00 96.94 310 PRO A C 1
ATOM 2435 O O . PRO A 1 310 ? -16.136 -3.485 22.481 1.00 96.94 310 PRO A O 1
ATOM 2438 N N . ASP A 1 311 ? -16.625 -2.598 24.494 1.00 96.56 311 ASP A N 1
ATOM 2439 C CA . ASP A 1 311 ? -15.232 -2.307 24.858 1.00 96.56 311 ASP A CA 1
ATOM 2440 C C . ASP A 1 311 ? -14.343 -3.562 24.827 1.00 96.56 311 ASP A C 1
ATOM 2442 O O . ASP A 1 311 ? -13.170 -3.461 24.468 1.00 96.56 311 ASP A O 1
ATOM 2446 N N . ASP A 1 312 ? -14.892 -4.747 25.115 1.00 96.88 312 ASP A N 1
ATOM 2447 C CA . ASP A 1 312 ? -14.164 -6.021 25.044 1.00 96.88 312 ASP A CA 1
ATOM 2448 C C . ASP A 1 312 ? -13.692 -6.322 23.613 1.00 96.88 312 ASP A C 1
ATOM 2450 O O . ASP A 1 312 ? -12.547 -6.715 23.397 1.00 96.88 312 ASP A O 1
ATOM 2454 N N . THR A 1 313 ? -14.543 -6.058 22.613 1.00 97.06 313 THR A N 1
ATOM 2455 C CA . THR A 1 313 ? -14.206 -6.243 21.189 1.00 97.06 313 THR A CA 1
ATOM 2456 C C . THR A 1 313 ? -13.122 -5.257 20.753 1.00 97.06 313 THR A C 1
ATOM 2458 O O . THR A 1 313 ? -12.154 -5.636 20.090 1.00 97.06 313 THR A O 1
ATOM 2461 N N . LEU A 1 314 ? -13.252 -3.994 21.169 1.00 97.88 314 LEU A N 1
ATOM 2462 C CA . LEU A 1 314 ? -12.302 -2.929 20.839 1.00 97.88 314 LEU A CA 1
ATOM 2463 C C . LEU A 1 314 ? -10.942 -3.130 21.528 1.00 97.88 314 LEU A C 1
ATOM 2465 O O . LEU A 1 314 ? -9.890 -2.906 20.931 1.00 97.88 314 LEU A O 1
ATOM 2469 N N . THR A 1 315 ? -10.942 -3.589 22.777 1.00 97.31 315 THR A N 1
ATOM 2470 C CA . THR A 1 315 ? -9.715 -3.868 23.536 1.00 97.31 315 THR A CA 1
ATOM 2471 C C . THR A 1 315 ? -9.001 -5.102 22.991 1.00 97.31 315 THR A C 1
ATOM 2473 O O . THR A 1 315 ? -7.767 -5.116 22.904 1.00 97.31 315 THR A O 1
ATOM 2476 N N . PHE A 1 316 ? -9.766 -6.110 22.559 1.00 97.62 316 PHE A N 1
ATOM 2477 C CA . PHE A 1 316 ? -9.229 -7.291 21.896 1.00 97.62 316 PHE A CA 1
ATOM 2478 C C . PHE A 1 316 ? -8.536 -6.919 20.582 1.00 97.62 316 PHE A C 1
ATOM 2480 O O . PHE A 1 316 ? -7.347 -7.197 20.436 1.00 97.62 316 PHE A O 1
ATOM 2487 N N . ILE A 1 317 ? -9.215 -6.227 19.654 1.00 97.50 317 ILE A N 1
ATOM 2488 C CA . ILE A 1 317 ? -8.597 -5.897 18.356 1.00 97.50 317 ILE A CA 1
ATOM 2489 C C . ILE A 1 317 ? -7.370 -4.996 18.511 1.00 97.50 317 ILE A C 1
ATOM 2491 O O . ILE A 1 317 ? -6.381 -5.158 17.800 1.00 97.50 317 ILE A O 1
ATOM 2495 N N . LYS A 1 318 ? -7.389 -4.097 19.505 1.00 97.12 318 LYS A N 1
ATOM 2496 C CA . LYS A 1 318 ? -6.232 -3.266 19.845 1.00 97.12 318 LYS A CA 1
ATOM 2497 C C . LYS A 1 318 ? -5.004 -4.100 20.208 1.00 97.12 318 LYS A C 1
ATOM 2499 O O . LYS A 1 318 ? -3.891 -3.711 19.863 1.00 97.12 318 LYS A O 1
ATOM 2504 N N . SER A 1 319 ? -5.208 -5.214 20.906 1.00 95.75 319 SER A N 1
ATOM 2505 C CA . SER A 1 319 ? -4.140 -6.058 21.449 1.00 95.75 319 SER A CA 1
ATOM 2506 C C . SER A 1 319 ? -3.690 -7.159 20.483 1.00 95.75 319 SER A C 1
ATOM 2508 O O . SER A 1 319 ? -2.531 -7.581 20.557 1.00 95.75 319 SER A O 1
ATOM 2510 N N . TYR A 1 320 ? -4.580 -7.586 19.578 1.00 96.56 320 TYR A N 1
ATOM 2511 C CA . TYR A 1 320 ? -4.395 -8.717 18.661 1.00 96.56 320 TYR A CA 1
ATOM 2512 C C . TYR A 1 320 ? -4.654 -8.346 17.183 1.00 96.56 320 TYR A C 1
ATOM 2514 O O . TYR A 1 320 ? -5.548 -8.912 16.554 1.00 96.56 320 TYR A O 1
ATOM 2522 N N . PRO A 1 321 ? -3.876 -7.422 16.583 1.00 97.50 321 PRO A N 1
ATOM 2523 C CA . PRO A 1 321 ? -4.051 -7.044 15.176 1.00 97.50 321 PRO A CA 1
ATOM 2524 C C . PRO A 1 321 ? -3.508 -8.081 14.171 1.00 97.50 321 PRO A C 1
ATOM 2526 O O . PRO A 1 321 ? -3.748 -7.950 12.973 1.00 97.50 321 PRO A O 1
ATOM 2529 N N . LEU A 1 322 ? -2.732 -9.079 14.614 1.00 98.06 322 LEU A N 1
ATOM 2530 C CA . LEU A 1 322 ? -2.064 -10.065 13.754 1.00 98.06 322 LEU A CA 1
ATOM 2531 C C . LEU A 1 322 ? -2.855 -11.382 13.693 1.00 98.06 322 LEU A C 1
ATOM 2533 O O . LEU A 1 322 ? -3.163 -11.968 14.730 1.00 98.06 322 LEU A O 1
ATOM 2537 N N . MET A 1 323 ? -3.118 -11.874 12.482 1.00 98.12 323 MET A N 1
ATOM 2538 C CA . MET A 1 323 ? -3.709 -13.197 12.247 1.00 98.12 323 MET A CA 1
ATOM 2539 C C . MET A 1 323 ? -2.656 -14.308 12.368 1.00 98.12 323 MET A C 1
ATOM 2541 O O . MET A 1 323 ? -1.484 -14.103 12.041 1.00 98.12 323 MET A O 1
ATOM 2545 N N . ASP A 1 324 ? -3.062 -15.489 12.837 1.00 97.12 324 ASP A N 1
ATOM 2546 C CA . ASP A 1 324 ? -2.165 -16.641 12.979 1.00 97.12 324 ASP A CA 1
ATOM 2547 C C . ASP A 1 324 ? -1.837 -17.293 11.629 1.00 97.12 324 ASP A C 1
ATOM 2549 O O . ASP A 1 324 ? -0.675 -17.615 11.361 1.00 97.12 324 ASP A O 1
ATOM 2553 N N . GLU A 1 325 ? -2.850 -17.430 10.768 1.00 95.88 325 GLU A N 1
ATOM 2554 C CA . GLU A 1 325 ? -2.714 -18.005 9.432 1.00 95.88 325 GLU A CA 1
ATOM 2555 C C . GLU A 1 325 ? -2.031 -17.034 8.456 1.00 95.88 325 GLU A C 1
ATOM 2557 O O . GLU A 1 325 ? -2.261 -15.821 8.454 1.00 95.88 325 GLU A O 1
ATOM 2562 N N . SER A 1 326 ? -1.194 -17.590 7.580 1.00 96.69 326 SER A N 1
ATOM 2563 C CA . SER A 1 326 ? -0.662 -16.876 6.420 1.00 96.69 326 SER A CA 1
ATOM 2564 C C . SER A 1 326 ? -1.553 -17.088 5.203 1.00 96.69 326 SER A C 1
ATOM 2566 O O . SER A 1 326 ? -2.027 -18.200 4.983 1.00 96.69 326 SER A O 1
ATOM 2568 N N . VAL A 1 327 ? -1.679 -16.070 4.357 1.00 98.06 327 VAL A N 1
ATOM 2569 C CA . VAL A 1 327 ? -2.364 -16.182 3.068 1.00 98.06 327 VAL A CA 1
ATOM 2570 C C . VAL A 1 327 ? -1.536 -17.076 2.135 1.00 98.06 327 VAL A C 1
ATOM 2572 O O . VAL A 1 327 ? -0.394 -16.710 1.824 1.00 98.06 327 VAL A O 1
ATOM 2575 N N . PRO A 1 328 ? -2.067 -18.226 1.685 1.00 95.88 328 PRO A N 1
ATOM 2576 C CA . PRO A 1 328 ? -1.365 -19.107 0.762 1.00 95.88 328 PRO A CA 1
ATOM 2577 C C . PRO A 1 328 ? -1.281 -18.480 -0.631 1.00 95.88 328 PRO A C 1
ATOM 2579 O O . PRO A 1 328 ? -2.196 -17.785 -1.077 1.00 95.88 328 PRO A O 1
ATOM 2582 N N . SER A 1 329 ? -0.177 -18.735 -1.331 1.00 94.06 329 SER A N 1
ATOM 2583 C CA . SER A 1 329 ? -0.087 -18.412 -2.755 1.00 94.06 329 SER A CA 1
ATOM 2584 C C . SER A 1 329 ? -0.904 -19.406 -3.581 1.00 94.06 329 SER A C 1
ATOM 2586 O O . SER A 1 329 ? -1.157 -20.536 -3.166 1.00 94.06 329 SER A O 1
ATOM 2588 N N . VAL A 1 330 ? -1.320 -18.995 -4.776 1.00 90.19 330 VAL A N 1
ATOM 2589 C CA . VAL A 1 330 ? -2.079 -19.853 -5.692 1.00 90.19 330 VAL A CA 1
ATOM 2590 C C . VAL A 1 330 ? -1.279 -21.131 -6.006 1.00 90.19 330 VAL A C 1
ATOM 2592 O O . VAL A 1 330 ? -0.212 -21.069 -6.614 1.00 90.19 330 VAL A O 1
ATOM 2595 N N . ASN A 1 331 ? -1.820 -22.291 -5.609 1.00 85.25 331 ASN A N 1
ATOM 2596 C CA . ASN A 1 331 ? -1.195 -23.629 -5.670 1.00 85.25 331 ASN A CA 1
ATOM 2597 C C . ASN A 1 331 ? 0.050 -23.830 -4.785 1.00 85.25 331 ASN A C 1
ATOM 2599 O O . ASN A 1 331 ? 0.880 -24.695 -5.093 1.00 85.25 331 ASN A O 1
ATOM 2603 N N . ASP A 1 332 ? 0.197 -23.032 -3.724 1.00 89.44 332 ASP A N 1
ATOM 2604 C CA . ASP A 1 332 ? 1.271 -23.136 -2.725 1.00 89.44 332 ASP A CA 1
ATOM 2605 C C . ASP A 1 332 ? 2.687 -23.109 -3.331 1.00 89.44 332 ASP A C 1
ATOM 2607 O O . ASP A 1 332 ? 3.617 -23.748 -2.834 1.00 89.44 332 ASP A O 1
ATOM 2611 N N . ARG A 1 333 ? 2.853 -22.399 -4.455 1.00 89.88 333 ARG A N 1
ATOM 2612 C CA . ARG A 1 333 ? 4.138 -22.218 -5.139 1.00 89.88 333 ARG A CA 1
ATOM 2613 C C . ARG A 1 333 ? 4.166 -20.924 -5.959 1.00 89.88 333 ARG A C 1
ATOM 2615 O O . ARG A 1 333 ? 3.117 -20.457 -6.402 1.00 89.88 333 ARG A O 1
ATOM 2622 N N . PRO A 1 334 ? 5.350 -20.370 -6.270 1.00 91.81 334 PRO A N 1
ATOM 2623 C CA . PRO A 1 334 ? 5.450 -19.205 -7.134 1.00 91.81 334 PRO A CA 1
ATOM 2624 C C . PRO A 1 334 ? 5.179 -19.577 -8.593 1.00 91.81 334 PRO A C 1
ATOM 2626 O O . PRO A 1 334 ? 5.550 -20.657 -9.053 1.00 91.81 334 PRO A O 1
ATOM 2629 N N . TYR A 1 335 ? 4.605 -18.644 -9.350 1.00 87.69 335 TYR A N 1
ATOM 2630 C CA . TYR A 1 335 ? 4.467 -18.761 -10.801 1.00 87.69 335 TYR A CA 1
ATOM 2631 C C . TYR A 1 335 ? 5.832 -18.743 -11.474 1.00 87.69 335 TYR A C 1
ATOM 2633 O O . TYR A 1 335 ? 6.100 -19.535 -12.368 1.00 87.69 335 TYR A O 1
ATOM 2641 N N . PHE A 1 336 ? 6.721 -17.859 -11.040 1.00 91.06 336 PHE A N 1
ATOM 2642 C CA . PHE A 1 336 ? 8.044 -17.716 -11.627 1.00 91.06 336 PHE A CA 1
ATOM 2643 C C . PHE A 1 336 ? 9.072 -17.503 -10.530 1.00 91.06 336 PHE A C 1
ATOM 2645 O O . PHE A 1 336 ? 8.800 -16.789 -9.567 1.00 91.06 336 PHE A O 1
ATOM 2652 N N . THR A 1 337 ? 10.253 -18.095 -10.681 1.00 92.00 337 THR A N 1
ATOM 2653 C CA . THR A 1 337 ? 11.388 -17.879 -9.783 1.00 92.00 337 THR A CA 1
ATOM 2654 C C . THR A 1 337 ? 12.645 -17.574 -10.585 1.00 92.00 337 THR A C 1
ATOM 2656 O O . THR A 1 337 ? 12.875 -18.093 -11.678 1.00 92.00 337 THR A O 1
ATOM 2659 N N . ARG A 1 338 ? 13.483 -16.700 -10.032 1.00 90.31 338 ARG A N 1
ATOM 2660 C CA . ARG A 1 338 ? 14.777 -16.325 -10.595 1.00 90.31 338 ARG A CA 1
ATOM 2661 C C . ARG A 1 338 ? 15.791 -16.245 -9.461 1.00 90.31 338 ARG A C 1
ATOM 2663 O O . ARG A 1 338 ? 15.801 -15.285 -8.699 1.00 90.31 338 ARG A O 1
ATOM 2670 N N . THR A 1 339 ? 16.629 -17.269 -9.346 1.00 87.69 339 THR A N 1
ATOM 2671 C CA . THR A 1 339 ? 17.638 -17.406 -8.274 1.00 87.69 339 THR A CA 1
ATOM 2672 C C . THR A 1 339 ? 19.075 -17.378 -8.793 1.00 87.69 339 THR A C 1
ATOM 2674 O O . THR A 1 339 ? 20.005 -17.129 -8.039 1.00 87.69 339 THR A O 1
ATOM 2677 N N . THR A 1 340 ? 19.281 -17.598 -10.093 1.00 80.56 340 THR A N 1
ATOM 2678 C CA . THR A 1 340 ? 20.611 -17.664 -10.725 1.00 80.56 340 THR A CA 1
ATOM 2679 C C . THR A 1 340 ? 21.134 -16.309 -11.206 1.00 80.56 340 THR A C 1
ATOM 2681 O O . THR A 1 340 ? 22.233 -16.217 -11.749 1.00 80.56 340 THR A O 1
ATOM 2684 N N . SER A 1 341 ? 20.342 -15.245 -11.065 1.00 78.81 341 SER A N 1
ATOM 2685 C CA . SER A 1 341 ? 20.672 -13.909 -11.568 1.00 78.81 341 SER A CA 1
ATOM 2686 C C . SER A 1 341 ? 21.198 -13.003 -10.463 1.00 78.81 341 SER A C 1
ATOM 2688 O O . SER A 1 341 ? 20.774 -13.096 -9.319 1.00 78.81 341 SER A O 1
ATOM 2690 N N . ARG A 1 342 ? 22.100 -12.086 -10.832 1.00 84.62 342 ARG A N 1
ATOM 2691 C CA . ARG A 1 342 ? 22.652 -11.068 -9.917 1.00 84.62 342 ARG A CA 1
ATOM 2692 C C . ARG A 1 342 ? 21.708 -9.887 -9.657 1.00 84.62 342 ARG A C 1
ATOM 2694 O O . ARG A 1 342 ? 22.050 -9.015 -8.872 1.00 84.62 342 ARG A O 1
ATOM 2701 N N . PHE A 1 343 ? 20.578 -9.836 -10.356 1.00 90.06 343 PHE A N 1
ATOM 2702 C CA . PHE A 1 343 ? 19.612 -8.743 -10.306 1.00 90.06 343 PHE A CA 1
ATOM 2703 C C . PHE A 1 343 ? 18.322 -9.205 -9.636 1.00 90.06 343 PHE A C 1
ATOM 2705 O O . PHE A 1 343 ? 17.964 -10.385 -9.727 1.00 90.06 343 PHE A O 1
ATOM 2712 N N . LYS A 1 344 ? 17.619 -8.274 -8.994 1.00 93.88 344 LYS A N 1
ATOM 2713 C CA . LYS A 1 344 ? 16.308 -8.517 -8.387 1.00 93.88 344 LYS A CA 1
ATOM 2714 C C . LYS A 1 344 ? 15.206 -8.035 -9.317 1.00 93.88 344 LYS A C 1
ATOM 2716 O O . LYS A 1 344 ? 15.369 -7.062 -10.052 1.00 93.88 344 LYS A O 1
ATOM 2721 N N . LEU A 1 345 ? 14.072 -8.721 -9.276 1.00 95.88 345 LEU A N 1
ATOM 2722 C CA . LEU A 1 345 ? 12.841 -8.228 -9.882 1.00 95.88 345 LEU A CA 1
ATOM 2723 C C . LEU A 1 345 ? 12.235 -7.149 -8.977 1.00 95.88 345 LEU A C 1
ATOM 2725 O O . LEU A 1 345 ? 12.232 -7.301 -7.756 1.00 95.88 345 LEU A O 1
ATOM 2729 N N . THR A 1 346 ? 11.736 -6.070 -9.575 1.00 94.75 346 THR A N 1
ATOM 2730 C CA . THR A 1 346 ? 11.251 -4.881 -8.859 1.00 94.75 346 THR A CA 1
ATOM 2731 C C . THR A 1 346 ? 9.798 -4.558 -9.167 1.00 94.75 346 THR A C 1
ATOM 2733 O O . THR A 1 346 ? 9.035 -4.347 -8.235 1.00 94.75 346 THR A O 1
ATOM 2736 N N . GLN A 1 347 ? 9.409 -4.524 -10.444 1.00 96.44 347 GLN A N 1
ATOM 2737 C CA . GLN A 1 347 ? 8.088 -4.068 -10.894 1.00 96.44 347 GLN A CA 1
ATOM 2738 C C . GLN A 1 347 ? 7.346 -5.145 -11.678 1.00 96.44 347 GLN A C 1
ATOM 2740 O O . GLN A 1 347 ? 7.977 -6.010 -12.288 1.00 96.44 347 GLN A O 1
ATOM 2745 N N . ILE A 1 348 ? 6.013 -5.079 -11.687 1.00 96.81 348 ILE A N 1
ATOM 2746 C CA . ILE A 1 348 ? 5.149 -6.037 -12.382 1.00 96.81 348 ILE A CA 1
ATOM 2747 C C . ILE A 1 348 ? 4.001 -5.344 -13.112 1.00 96.81 348 ILE A C 1
ATOM 2749 O O . ILE A 1 348 ? 3.364 -4.448 -12.574 1.00 96.81 348 ILE A O 1
ATOM 2753 N N . ALA A 1 349 ? 3.712 -5.809 -14.326 1.00 95.62 349 ALA A N 1
ATOM 2754 C CA . ALA A 1 349 ? 2.526 -5.447 -15.093 1.00 95.62 349 ALA A CA 1
ATOM 2755 C C . ALA A 1 349 ? 1.965 -6.700 -15.776 1.00 95.62 349 ALA A C 1
ATOM 2757 O O . ALA A 1 349 ? 2.723 -7.590 -16.167 1.00 95.62 349 ALA A O 1
ATOM 2758 N N . VAL A 1 350 ? 0.642 -6.804 -15.904 1.00 93.81 350 VAL A N 1
ATOM 2759 C CA . VAL A 1 350 ? -0.016 -8.045 -16.348 1.00 93.81 350 VAL A CA 1
ATOM 2760 C C . VAL A 1 350 ? -1.084 -7.769 -17.401 1.00 93.81 350 VAL A C 1
ATOM 2762 O O . VAL A 1 350 ? -1.982 -6.945 -17.214 1.00 93.81 350 VAL A O 1
ATOM 2765 N N . ASP A 1 351 ? -1.024 -8.530 -18.491 1.00 91.44 351 ASP A N 1
ATOM 2766 C CA . ASP A 1 351 ? -2.086 -8.643 -19.485 1.00 91.44 351 ASP A CA 1
ATOM 2767 C C . ASP A 1 351 ? -2.765 -10.010 -19.353 1.00 91.44 351 ASP A C 1
ATOM 2769 O O . ASP A 1 351 ? -2.191 -11.032 -19.718 1.00 91.44 351 ASP A O 1
ATOM 2773 N N . THR A 1 352 ? -3.986 -10.038 -18.822 1.00 89.19 352 THR A N 1
ATOM 2774 C CA . THR A 1 352 ? -4.788 -11.265 -18.656 1.00 89.19 352 THR A CA 1
ATOM 2775 C C . THR A 1 352 ? -5.547 -11.675 -19.920 1.00 89.19 352 THR A C 1
ATOM 2777 O O . THR A 1 352 ? -6.226 -12.698 -19.924 1.00 89.19 352 THR A O 1
ATOM 2780 N N . SER A 1 353 ? -5.483 -10.865 -20.976 1.00 87.88 353 SER A N 1
ATOM 2781 C CA . SER A 1 353 ? -6.301 -10.989 -22.185 1.00 87.88 353 SER A CA 1
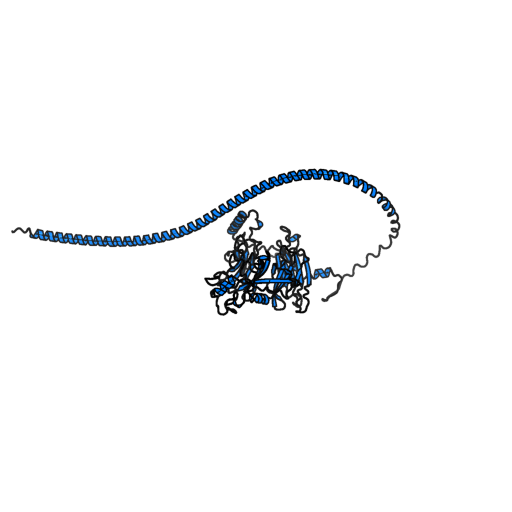ATOM 2782 C C . SER A 1 353 ? -5.452 -11.013 -23.455 1.00 87.88 353 SER A C 1
ATOM 2784 O O . SER A 1 353 ? -5.896 -10.575 -24.517 1.00 87.88 353 SER A O 1
ATOM 2786 N N . ALA A 1 354 ? -4.226 -11.520 -23.354 1.00 85.88 354 ALA A N 1
ATOM 2787 C CA . ALA A 1 354 ? -3.280 -11.530 -24.454 1.00 85.88 354 ALA A CA 1
ATOM 2788 C C . ALA A 1 354 ? -3.625 -12.600 -25.509 1.00 85.88 354 ALA A C 1
ATOM 2790 O O . ALA A 1 354 ? -4.218 -13.646 -25.224 1.00 85.88 354 ALA A O 1
ATOM 2791 N N . GLY A 1 355 ? -3.183 -12.349 -26.745 1.00 82.44 355 GLY A N 1
ATOM 2792 C CA . GLY A 1 355 ? -3.326 -13.251 -27.890 1.00 82.44 355 GLY A CA 1
ATOM 2793 C C . GLY A 1 355 ? -4.648 -13.101 -28.662 1.00 82.44 355 GLY A C 1
ATOM 2794 O O . GLY A 1 355 ? -5.560 -12.410 -28.209 1.00 82.44 355 GLY A O 1
ATOM 2795 N N . PRO A 1 356 ? -4.781 -13.755 -29.834 1.00 83.00 356 PRO A N 1
ATOM 2796 C CA . PRO A 1 356 ? -5.943 -13.586 -30.717 1.00 83.00 356 PRO A CA 1
ATOM 2797 C C . PRO A 1 356 ? -7.278 -13.961 -30.063 1.00 83.00 356 PRO A C 1
ATOM 2799 O O . PRO A 1 356 ? -8.302 -13.344 -30.339 1.00 83.00 356 PRO A O 1
ATOM 2802 N N . PHE A 1 357 ? -7.253 -14.954 -29.170 1.00 83.75 357 PHE A N 1
ATOM 2803 C CA . PHE A 1 357 ? -8.426 -15.457 -28.453 1.00 83.75 357 PHE A CA 1
ATOM 2804 C C . PHE A 1 357 ? -8.563 -14.888 -27.035 1.00 83.75 357 PHE A C 1
ATOM 2806 O O . PHE A 1 357 ? -9.439 -15.326 -26.292 1.00 83.75 357 PHE A O 1
ATOM 2813 N N . LYS A 1 358 ? -7.707 -13.930 -26.646 1.00 83.44 358 LYS A N 1
ATOM 2814 C CA . LYS A 1 358 ? -7.702 -13.281 -25.323 1.00 83.44 358 LYS A CA 1
ATOM 2815 C C . LYS A 1 358 ? -7.698 -14.260 -24.140 1.00 83.44 358 LYS A C 1
ATOM 2817 O O . LYS A 1 358 ? -8.342 -14.023 -23.122 1.00 83.44 358 LYS A O 1
ATOM 2822 N N . ASN A 1 359 ? -6.999 -15.378 -24.295 1.00 83.06 359 ASN A N 1
ATOM 2823 C CA . ASN A 1 359 ? -6.976 -16.494 -23.350 1.00 83.06 359 ASN A CA 1
ATOM 2824 C C . ASN A 1 359 ? -5.615 -16.686 -22.665 1.00 83.06 359 ASN A C 1
ATOM 2826 O O . ASN A 1 359 ? -5.487 -17.556 -21.804 1.00 83.06 359 ASN A O 1
ATOM 2830 N N . TYR A 1 360 ? -4.608 -15.893 -23.032 1.00 84.12 360 TYR A N 1
ATOM 2831 C CA . TYR A 1 360 ? -3.283 -15.966 -22.433 1.00 84.12 360 TYR A CA 1
ATOM 2832 C C . TYR A 1 360 ? -3.084 -14.873 -21.389 1.00 84.12 360 TYR A C 1
ATOM 2834 O O . TYR A 1 360 ? -3.431 -13.714 -21.610 1.00 84.12 360 TYR A O 1
ATOM 2842 N N . THR A 1 361 ? -2.446 -15.245 -20.279 1.00 87.31 361 THR A N 1
ATOM 2843 C CA . THR A 1 361 ? -1.963 -14.287 -19.283 1.00 87.31 361 THR A CA 1
ATOM 2844 C C . THR A 1 361 ? -0.466 -14.069 -19.485 1.00 87.31 361 THR A C 1
ATOM 2846 O O . THR A 1 361 ? 0.337 -14.980 -19.278 1.00 87.31 361 THR A O 1
ATOM 2849 N N . VAL A 1 362 ? -0.078 -12.863 -19.891 1.00 90.75 362 VAL A N 1
ATOM 2850 C CA . VAL A 1 362 ? 1.320 -12.450 -20.055 1.00 90.75 362 VAL A CA 1
ATOM 2851 C C . VAL A 1 362 ? 1.694 -11.508 -18.919 1.00 90.75 362 VAL A C 1
ATOM 2853 O O . VAL A 1 362 ? 0.986 -10.544 -18.638 1.00 90.75 362 VAL A O 1
ATOM 2856 N N . VAL A 1 363 ? 2.824 -11.778 -18.272 1.00 93.75 363 VAL A N 1
ATOM 2857 C CA . VAL A 1 363 ? 3.346 -10.964 -17.171 1.00 93.75 363 VAL A CA 1
ATOM 2858 C C . VAL A 1 363 ? 4.668 -10.335 -17.600 1.00 93.75 363 VAL A C 1
ATOM 2860 O O . VAL A 1 363 ? 5.555 -11.011 -18.125 1.00 93.75 363 VAL A O 1
ATOM 2863 N N . PHE A 1 364 ? 4.798 -9.036 -17.363 1.00 95.62 364 PHE A N 1
ATOM 2864 C CA . PHE A 1 364 ? 6.006 -8.251 -17.574 1.00 95.62 364 PHE A CA 1
ATOM 2865 C C . PHE A 1 364 ? 6.639 -7.942 -16.222 1.00 95.62 364 PHE A C 1
ATOM 2867 O O . PHE A 1 364 ? 5.949 -7.513 -15.298 1.00 95.62 364 PHE A O 1
ATOM 2874 N N . LEU A 1 365 ? 7.944 -8.170 -16.105 1.00 96.75 365 LEU A N 1
ATOM 2875 C CA . LEU A 1 365 ? 8.693 -8.028 -14.862 1.00 96.75 365 LEU A CA 1
ATOM 2876 C C . LEU A 1 365 ? 9.887 -7.106 -15.090 1.00 96.75 365 LEU A C 1
ATOM 2878 O O . LEU A 1 365 ? 10.774 -7.434 -15.876 1.00 96.75 365 LEU A O 1
ATOM 2882 N N . GLY A 1 366 ? 9.913 -5.967 -14.405 1.00 96.69 366 GLY A N 1
ATOM 2883 C CA . GLY A 1 366 ? 11.064 -5.063 -14.382 1.00 96.69 366 GLY A CA 1
ATOM 2884 C C . GLY A 1 366 ? 12.118 -5.521 -13.377 1.00 96.69 366 GLY A C 1
ATOM 2885 O O . GLY A 1 366 ? 11.786 -6.177 -12.387 1.00 96.69 366 GLY A O 1
ATOM 2886 N N . SER A 1 367 ? 13.381 -5.171 -13.611 1.00 95.62 367 SER A N 1
ATOM 2887 C CA . SER A 1 367 ? 14.495 -5.469 -12.706 1.00 95.62 367 SER A CA 1
ATOM 2888 C C . SER A 1 367 ? 15.219 -4.223 -12.188 1.00 95.62 367 SER A C 1
ATOM 2890 O O . SER A 1 367 ? 15.061 -3.111 -12.694 1.00 95.62 367 SER A O 1
ATOM 2892 N N . ASP A 1 368 ? 16.089 -4.418 -11.198 1.00 94.19 368 ASP A N 1
ATOM 2893 C CA . ASP A 1 368 ? 16.989 -3.381 -10.681 1.00 94.19 368 ASP A CA 1
ATOM 2894 C C . ASP A 1 368 ? 18.185 -3.053 -11.601 1.00 94.19 368 ASP A C 1
ATOM 2896 O O . ASP A 1 368 ? 18.930 -2.119 -11.321 1.00 94.19 368 ASP A O 1
ATOM 2900 N N . ASN A 1 369 ? 18.343 -3.761 -12.725 1.00 92.81 369 ASN A N 1
ATOM 2901 C CA . ASN A 1 369 ? 19.414 -3.537 -13.705 1.00 92.81 369 ASN A CA 1
ATOM 2902 C C . ASN A 1 369 ? 18.923 -3.151 -15.112 1.00 92.81 369 ASN A C 1
ATOM 2904 O O . ASN A 1 369 ? 19.699 -3.188 -16.068 1.00 92.81 369 ASN A O 1
ATOM 2908 N N . GLY A 1 370 ? 17.650 -2.782 -15.250 1.00 92.69 370 GLY A N 1
ATOM 2909 C CA . GLY A 1 370 ? 17.096 -2.220 -16.484 1.00 92.69 370 GLY A CA 1
ATOM 2910 C C . GLY A 1 370 ? 16.652 -3.247 -17.514 1.00 92.69 370 GLY A C 1
ATOM 2911 O O . GLY A 1 370 ? 16.419 -2.901 -18.672 1.00 92.69 370 GLY A O 1
ATOM 2912 N N . ARG A 1 371 ? 16.500 -4.503 -17.091 1.00 93.81 371 ARG A N 1
ATOM 2913 C CA . ARG A 1 371 ? 15.890 -5.561 -17.890 1.00 93.81 371 ARG A CA 1
ATOM 2914 C C . ARG A 1 371 ? 14.387 -5.620 -17.657 1.00 93.81 371 ARG A C 1
ATOM 2916 O O . ARG A 1 371 ? 13.892 -5.355 -16.562 1.00 93.81 371 ARG A O 1
ATOM 2923 N N . VAL A 1 372 ? 13.675 -6.027 -18.699 1.00 95.62 372 VAL A N 1
ATOM 2924 C CA . VAL A 1 372 ? 12.263 -6.396 -18.642 1.00 95.62 372 VAL A CA 1
ATOM 2925 C C . VAL A 1 372 ? 12.129 -7.828 -19.138 1.00 95.62 372 VAL A C 1
ATOM 2927 O O . VAL A 1 372 ? 12.487 -8.146 -20.274 1.00 95.62 372 VAL A O 1
ATOM 2930 N N . LEU A 1 373 ? 11.628 -8.697 -18.266 1.00 94.56 373 LEU A N 1
ATOM 2931 C CA . LEU A 1 373 ? 11.324 -10.084 -18.584 1.00 94.56 373 LEU A CA 1
ATOM 2932 C C . LEU A 1 373 ? 9.851 -10.187 -18.965 1.00 94.56 373 LEU A C 1
ATOM 2934 O O . LEU A 1 373 ? 8.987 -9.609 -18.307 1.00 94.56 373 LEU A O 1
ATOM 2938 N N . LYS A 1 374 ? 9.565 -10.963 -20.003 1.00 93.56 374 LYS A N 1
ATOM 2939 C CA . LYS A 1 374 ? 8.214 -11.286 -20.452 1.00 93.56 374 LYS A CA 1
ATOM 2940 C C . LYS A 1 374 ? 7.981 -12.769 -20.230 1.00 93.56 374 LYS A C 1
ATOM 2942 O O . LYS A 1 374 ? 8.667 -13.593 -20.834 1.00 93.56 374 LYS A O 1
ATOM 2947 N N . ILE A 1 375 ? 7.022 -13.115 -19.382 1.00 91.50 375 ILE A N 1
ATOM 2948 C CA . ILE A 1 375 ? 6.683 -14.504 -19.072 1.00 91.50 375 ILE A CA 1
ATOM 2949 C C . ILE A 1 375 ? 5.243 -14.809 -19.485 1.00 91.50 375 ILE A C 1
ATOM 2951 O O . ILE A 1 375 ? 4.353 -13.966 -19.375 1.00 91.50 375 ILE A O 1
ATOM 2955 N N . LEU A 1 376 ? 5.019 -16.030 -19.955 1.00 88.50 376 LEU A N 1
ATOM 2956 C CA . LEU A 1 376 ? 3.693 -16.588 -20.170 1.00 88.50 376 LEU A CA 1
ATOM 2957 C C . LEU A 1 376 ? 3.288 -17.366 -18.919 1.00 88.50 376 LEU A C 1
ATOM 2959 O O . LEU A 1 376 ? 3.959 -18.333 -18.546 1.00 88.50 376 LEU A O 1
ATOM 2963 N N . ALA A 1 377 ? 2.203 -16.947 -18.274 1.00 80.31 377 ALA A N 1
ATOM 2964 C CA . ALA A 1 377 ? 1.606 -17.698 -17.182 1.00 80.31 377 ALA A CA 1
ATOM 2965 C C . ALA A 1 377 ? 0.682 -18.779 -17.765 1.00 80.31 377 ALA A C 1
ATOM 2967 O O . ALA A 1 377 ? -0.268 -18.463 -18.481 1.00 80.31 377 ALA A O 1
ATOM 2968 N N . SER A 1 378 ? 0.974 -20.052 -17.474 1.00 68.69 378 SER A N 1
ATOM 2969 C CA . SER A 1 378 ? 0.099 -21.165 -17.856 1.00 68.69 378 SER A CA 1
ATOM 2970 C C . SER A 1 378 ? -1.185 -21.123 -17.022 1.00 68.69 378 SER A C 1
ATOM 2972 O O . SER A 1 378 ? -1.127 -21.111 -15.792 1.00 68.69 378 SER A O 1
ATOM 2974 N N . THR A 1 379 ? -2.335 -21.066 -17.692 1.00 57.34 379 THR A N 1
ATOM 2975 C CA . THR A 1 379 ? -3.677 -20.992 -17.089 1.00 57.34 379 THR A CA 1
ATOM 2976 C C . THR A 1 379 ? -4.475 -22.291 -17.244 1.00 57.34 379 THR A C 1
ATOM 2978 O O . THR A 1 379 ? -5.645 -22.346 -16.865 1.00 57.34 379 THR A O 1
ATOM 2981 N N . GLU A 1 380 ? -3.878 -23.360 -17.775 1.00 51.19 380 GLU A N 1
ATOM 2982 C CA . GLU A 1 380 ? -4.596 -24.616 -18.003 1.00 51.19 380 GLU A CA 1
ATOM 2983 C C . GLU A 1 380 ? -4.513 -25.555 -16.792 1.00 51.19 380 GLU A C 1
ATOM 2985 O O . GLU A 1 380 ? -3.478 -26.146 -16.545 1.00 51.19 380 GLU A O 1
ATOM 2990 N N . GLY A 1 381 ? -5.636 -25.722 -16.081 1.00 47.03 381 GLY A N 1
ATOM 2991 C CA . GLY A 1 381 ? -6.026 -26.935 -15.343 1.00 47.03 381 GLY A CA 1
ATOM 2992 C C . GLY A 1 381 ? -5.204 -27.372 -14.117 1.00 47.03 381 GLY A C 1
ATOM 2993 O O . GLY A 1 381 ? -3.985 -27.450 -14.135 1.00 47.03 381 GLY A O 1
ATOM 2994 N N . ALA A 1 382 ? -5.901 -27.823 -13.068 1.00 42.97 382 ALA A N 1
ATOM 2995 C CA . ALA A 1 382 ? -5.328 -28.371 -11.827 1.00 42.97 382 ALA A CA 1
ATOM 2996 C C . ALA A 1 382 ? -4.364 -29.575 -12.003 1.00 42.97 382 ALA A C 1
ATOM 2998 O O . ALA A 1 382 ? -3.700 -29.961 -11.047 1.00 42.97 382 ALA A O 1
ATOM 2999 N N . ASN A 1 383 ? -4.272 -30.143 -13.214 1.00 43.09 383 ASN A N 1
ATOM 3000 C CA . ASN A 1 383 ? -3.409 -31.276 -13.563 1.00 43.09 383 ASN A CA 1
ATOM 3001 C C . ASN A 1 383 ? -2.325 -30.947 -14.608 1.00 43.09 383 ASN A C 1
ATOM 3003 O O . ASN A 1 383 ? -1.559 -31.844 -14.961 1.00 43.09 383 ASN A O 1
ATOM 3007 N N . ALA A 1 384 ? -2.230 -29.713 -15.124 1.00 49.25 384 ALA A N 1
ATOM 3008 C CA . ALA A 1 384 ? -1.090 -29.354 -15.962 1.00 49.25 384 ALA A CA 1
ATOM 3009 C C . ALA A 1 384 ? 0.071 -28.919 -15.068 1.00 49.25 384 ALA A C 1
ATOM 3011 O O . ALA A 1 384 ? -0.089 -28.139 -14.128 1.00 49.25 384 ALA A O 1
ATOM 3012 N N . SER A 1 385 ? 1.273 -29.404 -15.369 1.00 47.31 385 SER A N 1
ATOM 3013 C CA . SER A 1 385 ? 2.490 -28.817 -14.823 1.00 47.31 385 SER A CA 1
ATOM 3014 C C . SER A 1 385 ? 2.460 -27.312 -15.096 1.00 47.31 385 SER A C 1
ATOM 3016 O O . SER A 1 385 ? 2.397 -26.919 -16.262 1.00 47.31 385 SER A O 1
ATOM 3018 N N . PHE A 1 386 ? 2.499 -26.482 -14.049 1.00 54.41 386 PHE A N 1
ATOM 3019 C CA . PHE A 1 386 ? 2.670 -25.032 -14.165 1.00 54.41 386 PHE A CA 1
ATOM 3020 C C . PHE A 1 386 ? 4.014 -24.735 -14.835 1.00 54.41 386 PHE A C 1
ATOM 3022 O O . PHE A 1 386 ? 5.018 -24.485 -14.174 1.00 54.41 386 PHE A O 1
ATOM 3029 N N . SER A 1 387 ? 4.057 -24.808 -16.161 1.00 59.91 387 SER A N 1
ATOM 3030 C CA . SER A 1 387 ? 5.199 -24.384 -16.948 1.00 59.91 387 SER A CA 1
ATOM 3031 C C . SER A 1 387 ? 5.007 -22.906 -17.238 1.00 59.91 387 SER A C 1
ATOM 3033 O O . SER A 1 387 ? 4.326 -22.529 -18.193 1.00 59.91 387 SER A O 1
ATOM 3035 N N . THR A 1 388 ? 5.561 -22.049 -16.388 1.00 75.38 388 THR A N 1
ATOM 3036 C CA . THR A 1 388 ? 5.766 -20.663 -16.795 1.00 75.38 388 THR A CA 1
ATOM 3037 C C . THR A 1 388 ? 6.907 -20.623 -17.792 1.00 75.38 388 THR A C 1
ATOM 3039 O O . THR A 1 388 ? 7.989 -21.166 -17.565 1.00 75.38 388 THR A O 1
ATOM 3042 N N . GLN A 1 389 ? 6.642 -20.019 -18.945 1.00 84.81 389 GLN A N 1
ATOM 3043 C CA . GLN A 1 389 ? 7.623 -19.927 -20.013 1.00 84.81 389 GLN A CA 1
ATOM 3044 C C . GLN A 1 389 ? 8.161 -18.505 -20.066 1.00 84.81 389 GLN A C 1
ATOM 3046 O O . GLN A 1 389 ? 7.404 -17.554 -20.261 1.00 84.81 389 GLN A O 1
ATOM 3051 N N . LEU A 1 390 ? 9.477 -18.354 -19.918 1.00 89.44 390 LEU A N 1
ATOM 3052 C CA . LEU A 1 390 ? 10.152 -17.100 -20.231 1.00 89.44 390 LEU A CA 1
ATOM 3053 C C . LEU A 1 390 ? 10.127 -16.915 -21.751 1.00 89.44 390 LEU A C 1
ATOM 3055 O O . LEU A 1 390 ? 10.751 -17.687 -22.477 1.00 89.44 390 LEU A O 1
ATOM 3059 N N . LEU A 1 391 ? 9.373 -15.923 -22.219 1.00 89.94 391 LEU A N 1
ATOM 3060 C CA . LEU A 1 391 ? 9.250 -15.596 -23.636 1.00 89.94 391 LEU A CA 1
ATOM 3061 C C . LEU A 1 391 ? 10.413 -14.714 -24.087 1.00 89.94 391 LEU A C 1
ATOM 3063 O O . LEU A 1 391 ? 11.036 -14.996 -25.105 1.00 89.94 391 LEU A O 1
ATOM 3067 N N . GLU A 1 392 ? 10.706 -13.653 -23.330 1.00 90.38 392 GLU A N 1
ATOM 3068 C CA . GLU A 1 392 ? 11.753 -12.684 -23.667 1.00 90.38 392 GLU A CA 1
ATOM 3069 C C . GLU A 1 392 ? 12.451 -12.146 -22.407 1.00 90.38 392 GLU A C 1
ATOM 3071 O O . GLU A 1 392 ? 11.838 -12.008 -21.349 1.00 90.38 392 GLU A O 1
ATOM 3076 N N . ASP A 1 393 ? 13.738 -11.824 -22.541 1.00 91.94 393 ASP A N 1
ATOM 3077 C CA . ASP A 1 393 ? 14.573 -11.121 -21.557 1.00 91.94 393 ASP A CA 1
ATOM 3078 C C . ASP A 1 393 ? 15.273 -9.986 -22.314 1.00 91.94 393 ASP A C 1
ATOM 3080 O O . ASP A 1 393 ? 16.168 -10.229 -23.129 1.00 91.94 393 ASP A O 1
ATOM 3084 N N . VAL A 1 394 ? 14.784 -8.757 -22.133 1.00 92.06 394 VAL A N 1
ATOM 3085 C CA . VAL A 1 394 ? 15.198 -7.597 -22.932 1.00 92.06 394 VAL A CA 1
ATOM 3086 C C . VAL A 1 394 ? 15.834 -6.554 -22.026 1.00 92.06 394 VAL A C 1
ATOM 3088 O O . VAL A 1 394 ? 15.212 -6.097 -21.072 1.00 92.06 394 VAL A O 1
ATOM 3091 N N . ASP A 1 395 ? 17.058 -6.139 -22.349 1.00 93.44 395 ASP A N 1
ATOM 3092 C CA . ASP A 1 395 ? 17.666 -4.944 -21.762 1.00 93.44 395 ASP A CA 1
ATOM 3093 C C . ASP A 1 395 ? 17.074 -3.713 -22.452 1.00 93.44 395 ASP A C 1
ATOM 3095 O O . ASP A 1 395 ? 17.237 -3.529 -23.661 1.00 93.44 395 ASP A O 1
ATOM 3099 N N . VAL A 1 396 ? 16.304 -2.926 -21.704 1.00 93.12 396 VAL A N 1
ATOM 3100 C CA . VAL A 1 396 ? 15.578 -1.774 -22.253 1.00 93.12 396 VAL A CA 1
ATOM 3101 C C . VAL A 1 396 ? 16.255 -0.453 -21.911 1.00 93.12 396 VAL A C 1
ATOM 3103 O O . VAL A 1 396 ? 15.925 0.557 -22.529 1.00 93.12 396 VAL A O 1
ATOM 3106 N N . TYR A 1 397 ? 17.197 -0.441 -20.963 1.00 91.62 397 TYR A N 1
ATOM 3107 C CA . TYR A 1 397 ? 17.881 0.778 -20.545 1.00 91.62 397 TYR A CA 1
ATOM 3108 C C . TYR A 1 397 ? 18.768 1.319 -21.671 1.00 91.62 397 TYR A C 1
ATOM 3110 O O . TYR A 1 397 ? 19.570 0.590 -22.252 1.00 91.62 397 TYR A O 1
ATOM 3118 N N . ASN A 1 398 ? 18.637 2.613 -21.970 1.00 89.12 398 ASN A N 1
ATOM 3119 C CA . ASN A 1 398 ? 19.441 3.285 -22.986 1.00 89.12 398 ASN A CA 1
ATOM 3120 C C . ASN A 1 398 ? 20.410 4.281 -22.320 1.00 89.12 398 ASN A C 1
ATOM 3122 O O . ASN A 1 398 ? 19.973 5.376 -21.951 1.00 89.12 398 ASN A O 1
ATOM 3126 N N . PRO A 1 399 ? 21.709 3.945 -22.192 1.00 88.50 399 PRO A N 1
ATOM 3127 C CA . PRO A 1 399 ? 22.691 4.817 -21.550 1.00 88.50 399 PRO A CA 1
ATOM 3128 C C . PRO A 1 399 ? 22.792 6.202 -22.195 1.00 88.50 399 PRO A C 1
ATOM 3130 O O . PRO A 1 399 ? 22.880 7.193 -21.476 1.00 88.50 399 PRO A O 1
ATOM 3133 N N . ASP A 1 400 ? 22.689 6.288 -23.523 1.00 86.81 400 ASP A N 1
ATOM 3134 C CA . ASP A 1 400 ? 22.859 7.542 -24.270 1.00 86.81 400 ASP A CA 1
ATOM 3135 C C . ASP A 1 400 ? 21.724 8.542 -24.017 1.00 86.81 400 ASP A C 1
ATOM 3137 O O . ASP A 1 400 ? 21.894 9.746 -24.197 1.00 86.81 400 ASP A O 1
ATOM 3141 N N . LYS A 1 401 ? 20.543 8.048 -23.621 1.00 86.12 401 LYS A N 1
ATOM 3142 C CA . LYS A 1 401 ? 19.348 8.876 -23.390 1.00 86.12 401 LYS A CA 1
ATOM 3143 C C . LYS A 1 401 ? 18.995 9.053 -21.918 1.00 86.12 401 LYS A C 1
ATOM 3145 O O . LYS A 1 401 ? 18.348 10.037 -21.579 1.00 86.12 401 LYS A O 1
ATOM 3150 N N . CYS A 1 402 ? 19.359 8.098 -21.066 1.00 84.81 402 CYS A N 1
ATOM 3151 C CA . CYS A 1 402 ? 18.887 8.034 -19.682 1.00 84.81 402 CYS A CA 1
ATOM 3152 C C . CYS A 1 402 ? 19.950 8.434 -18.648 1.00 84.81 402 CYS A C 1
ATOM 3154 O O . CYS A 1 402 ? 19.599 8.737 -17.508 1.00 84.81 402 CYS A O 1
ATOM 3156 N N . ASN A 1 403 ? 21.235 8.475 -19.020 1.00 79.38 403 ASN A N 1
ATOM 3157 C CA . ASN A 1 403 ? 22.321 8.798 -18.095 1.00 79.38 403 ASN A CA 1
ATOM 3158 C C . ASN A 1 403 ? 22.510 10.319 -17.931 1.00 79.38 403 ASN A C 1
ATOM 3160 O O . ASN A 1 403 ? 23.382 10.917 -18.557 1.00 79.38 403 ASN A O 1
ATOM 3164 N N . VAL A 1 404 ? 21.676 10.952 -17.098 1.00 66.94 404 VAL A N 1
ATOM 3165 C CA . VAL A 1 404 ? 21.718 12.414 -16.866 1.00 66.94 404 VAL A CA 1
ATOM 3166 C C . VAL A 1 404 ? 22.474 12.791 -15.582 1.00 66.94 404 VAL A C 1
ATOM 3168 O O . VAL A 1 404 ? 23.103 13.845 -15.531 1.00 66.94 404 VAL A O 1
ATOM 3171 N N . ARG A 1 405 ? 22.425 11.954 -14.534 1.00 62.91 405 ARG A N 1
ATOM 3172 C CA . ARG A 1 405 ? 23.015 12.238 -13.203 1.00 62.91 405 ARG A CA 1
ATOM 3173 C C . ARG A 1 405 ? 23.764 11.046 -12.581 1.00 62.91 405 ARG A C 1
ATOM 3175 O O . ARG A 1 405 ? 23.976 11.017 -11.373 1.00 62.91 405 ARG A O 1
ATOM 3182 N N . GLY A 1 406 ? 24.164 10.072 -13.398 1.00 68.12 406 GLY A N 1
ATOM 3183 C CA . GLY A 1 406 ? 24.740 8.799 -12.958 1.00 68.12 406 GLY A CA 1
ATOM 3184 C C . GLY A 1 406 ? 23.922 7.607 -13.455 1.00 68.12 406 GLY A C 1
ATOM 3185 O O . GLY A 1 406 ? 22.745 7.739 -13.793 1.00 68.12 406 GLY A O 1
ATOM 3186 N N . GLU A 1 407 ? 24.561 6.440 -13.529 1.00 75.88 407 GLU A N 1
ATOM 3187 C CA . GLU A 1 407 ? 23.931 5.222 -14.037 1.00 75.88 407 GLU A CA 1
ATOM 3188 C C . GLU A 1 407 ? 23.043 4.586 -12.954 1.00 75.88 407 GLU A C 1
ATOM 3190 O O . GLU A 1 407 ? 23.506 3.805 -12.126 1.00 75.88 407 GLU A O 1
ATOM 3195 N N . ASP A 1 408 ? 21.753 4.923 -12.968 1.00 85.75 408 ASP A N 1
ATOM 3196 C CA . ASP A 1 408 ? 20.713 4.228 -12.206 1.00 85.75 408 ASP A CA 1
ATOM 3197 C C . ASP A 1 408 ? 19.781 3.486 -13.168 1.00 85.75 408 ASP A C 1
ATOM 3199 O O . ASP A 1 408 ? 18.939 4.066 -13.857 1.00 85.75 408 ASP A O 1
ATOM 3203 N N . ARG A 1 409 ? 19.969 2.166 -13.230 1.00 92.12 409 ARG A N 1
ATOM 3204 C CA . ARG A 1 409 ? 19.236 1.274 -14.137 1.00 92.12 409 ARG A CA 1
ATOM 3205 C C . ARG A 1 409 ? 18.018 0.642 -13.479 1.00 92.12 409 ARG A C 1
ATOM 3207 O O . ARG A 1 409 ? 17.411 -0.244 -14.076 1.00 92.12 409 ARG A O 1
ATOM 3214 N N . ARG A 1 410 ? 17.649 1.040 -12.261 1.00 93.50 410 ARG A N 1
ATOM 3215 C CA . ARG A 1 410 ? 16.514 0.430 -11.573 1.00 93.50 410 ARG A CA 1
ATOM 3216 C C . ARG A 1 410 ? 15.209 0.801 -12.273 1.00 93.50 410 ARG A C 1
ATOM 3218 O O . ARG A 1 410 ? 14.887 1.977 -12.415 1.00 93.50 410 ARG A O 1
ATOM 3225 N N . VAL A 1 411 ? 14.421 -0.204 -12.657 1.00 95.44 411 VAL A N 1
ATOM 3226 C CA . VAL A 1 411 ? 13.048 0.025 -13.124 1.00 95.44 411 VAL A CA 1
ATOM 3227 C C . VAL A 1 411 ? 12.203 0.473 -11.930 1.00 95.44 411 VAL A C 1
ATOM 3229 O O . VAL A 1 411 ? 12.018 -0.288 -10.973 1.00 95.44 411 VAL A O 1
ATOM 3232 N N . LEU A 1 412 ? 11.717 1.716 -11.984 1.00 93.00 412 LEU A N 1
ATOM 3233 C CA . LEU A 1 412 ? 10.934 2.365 -10.929 1.00 93.00 412 LEU A CA 1
ATOM 3234 C C . LEU A 1 412 ? 9.431 2.161 -11.101 1.00 93.00 412 LEU A C 1
ATOM 3236 O O . LEU A 1 412 ? 8.723 2.068 -10.105 1.00 93.00 412 LEU A O 1
ATOM 3240 N N . GLY A 1 413 ? 8.957 2.062 -12.341 1.00 93.56 413 GLY A N 1
ATOM 3241 C CA . GLY A 1 413 ? 7.547 1.870 -12.665 1.00 93.56 413 GLY A CA 1
ATOM 3242 C C . GLY A 1 413 ? 7.381 1.131 -13.985 1.00 93.56 413 GLY A C 1
ATOM 3243 O O . GLY A 1 413 ? 8.243 1.210 -14.866 1.00 93.56 413 GLY A O 1
ATOM 3244 N N . LEU A 1 414 ? 6.283 0.391 -14.097 1.00 94.81 414 LEU A N 1
ATOM 3245 C CA . LEU A 1 414 ? 5.950 -0.395 -15.274 1.00 94.81 414 LEU A CA 1
ATOM 3246 C C . LEU A 1 414 ? 4.447 -0.287 -15.526 1.00 94.81 414 LEU A C 1
ATOM 3248 O O . LEU A 1 414 ? 3.670 -0.836 -14.754 1.00 94.81 414 LEU A O 1
ATOM 3252 N N . GLU A 1 415 ? 4.058 0.402 -16.597 1.00 94.62 415 GLU A N 1
ATOM 3253 C CA . GLU A 1 415 ? 2.647 0.627 -16.931 1.00 94.62 415 GLU A CA 1
ATOM 3254 C C . GLU A 1 415 ? 2.310 -0.009 -18.279 1.00 94.62 415 GLU A C 1
ATOM 3256 O O . GLU A 1 415 ? 3.038 0.159 -19.262 1.00 94.62 415 GLU A O 1
ATOM 3261 N N . LEU A 1 416 ? 1.215 -0.766 -18.323 1.00 93.81 416 LEU A N 1
ATOM 3262 C CA . LEU A 1 416 ? 0.765 -1.476 -19.516 1.00 93.81 416 LEU A CA 1
ATOM 3263 C C . LEU A 1 416 ? -0.344 -0.687 -20.213 1.00 93.81 416 LEU A C 1
ATOM 3265 O O . LEU A 1 416 ? -1.439 -0.547 -19.681 1.00 93.81 416 LEU A O 1
ATOM 3269 N N . ASP A 1 417 ? -0.095 -0.290 -21.455 1.00 92.62 417 ASP A N 1
ATOM 3270 C CA . ASP A 1 417 ? -1.081 0.329 -22.333 1.00 92.62 417 ASP A CA 1
ATOM 3271 C C . ASP A 1 417 ? -1.549 -0.687 -23.381 1.00 92.62 417 ASP A C 1
ATOM 3273 O O . ASP A 1 417 ? -0.856 -0.995 -24.362 1.00 92.62 417 ASP A O 1
ATOM 3277 N N . ARG A 1 418 ? -2.733 -1.254 -23.132 1.00 87.44 418 ARG A N 1
ATOM 3278 C CA . ARG A 1 418 ? -3.332 -2.282 -23.991 1.00 87.44 418 ARG A CA 1
ATOM 3279 C C . ARG A 1 418 ? -3.807 -1.702 -25.320 1.00 87.44 418 ARG A C 1
ATOM 3281 O O . ARG A 1 418 ? -3.639 -2.362 -26.343 1.00 87.44 418 ARG A O 1
ATOM 3288 N N . ASP A 1 419 ? -4.333 -0.481 -25.311 1.00 87.19 419 ASP A N 1
ATOM 3289 C CA . ASP A 1 419 ? -4.954 0.147 -26.479 1.00 87.19 419 ASP A CA 1
ATOM 3290 C C . ASP A 1 419 ? -3.902 0.563 -27.514 1.00 87.19 419 ASP A C 1
ATOM 3292 O O . ASP A 1 419 ? -4.080 0.352 -28.715 1.00 87.19 419 ASP A O 1
ATOM 3296 N N . HIS A 1 420 ? -2.750 1.063 -27.057 1.00 89.06 420 HIS A N 1
ATOM 3297 C CA . HIS A 1 420 ? -1.632 1.442 -27.933 1.00 89.06 420 HIS A CA 1
ATOM 3298 C C . HIS A 1 420 ? -0.532 0.375 -28.032 1.00 89.06 420 HIS A C 1
ATOM 3300 O O . HIS A 1 420 ? 0.575 0.660 -28.519 1.00 89.06 420 HIS A O 1
ATOM 3306 N N . HIS A 1 421 ? -0.830 -0.846 -27.575 1.00 88.50 421 HIS A N 1
ATOM 3307 C CA . HIS A 1 421 ? 0.030 -2.027 -27.621 1.00 88.50 421 HIS A CA 1
ATOM 3308 C C . HIS A 1 421 ? 1.474 -1.791 -27.128 1.00 88.50 421 HIS A C 1
ATOM 3310 O O . HIS A 1 421 ? 2.450 -2.205 -27.773 1.00 88.50 421 HIS A O 1
ATOM 3316 N N . ALA A 1 422 ? 1.636 -1.134 -25.979 1.00 92.56 422 ALA A N 1
ATOM 3317 C CA . ALA A 1 422 ? 2.947 -0.792 -25.432 1.00 92.56 422 ALA A CA 1
ATOM 3318 C C . ALA A 1 422 ? 3.039 -0.974 -23.910 1.00 92.56 422 ALA A C 1
ATOM 3320 O O . ALA A 1 422 ? 2.049 -0.954 -23.192 1.00 92.56 422 ALA A O 1
ATOM 3321 N N . VAL A 1 423 ? 4.265 -1.130 -23.422 1.00 93.75 423 VAL A N 1
ATOM 3322 C CA . VAL A 1 423 ? 4.624 -1.069 -22.004 1.00 93.75 423 VAL A CA 1
ATOM 3323 C C . VAL A 1 423 ? 5.534 0.132 -21.808 1.00 93.75 423 VAL A C 1
ATOM 3325 O O . VAL A 1 423 ? 6.552 0.264 -22.492 1.00 93.75 423 VAL A O 1
ATOM 3328 N N . PHE A 1 424 ? 5.178 1.008 -20.880 1.00 96.12 424 PHE A N 1
ATOM 3329 C CA . PHE A 1 424 ? 6.007 2.130 -20.471 1.00 96.12 424 PHE A CA 1
ATOM 3330 C C . PHE A 1 424 ? 6.876 1.709 -19.290 1.00 96.12 424 PHE A C 1
ATOM 3332 O O . PHE A 1 424 ? 6.377 1.259 -18.260 1.00 96.12 424 PHE A O 1
ATOM 3339 N N . VAL A 1 425 ? 8.189 1.844 -19.455 1.00 96.38 425 VAL A N 1
ATOM 3340 C CA . VAL A 1 425 ? 9.192 1.502 -18.444 1.00 96.38 425 VAL A CA 1
ATOM 3341 C C . VAL A 1 425 ? 9.802 2.796 -17.926 1.00 96.38 425 VAL A C 1
ATOM 3343 O O . VAL A 1 425 ? 10.432 3.530 -18.691 1.00 96.38 425 VAL A O 1
ATOM 3346 N N . ALA A 1 426 ? 9.605 3.086 -16.643 1.00 94.94 426 ALA A N 1
ATOM 3347 C CA . ALA A 1 426 ? 10.111 4.295 -16.008 1.00 94.94 426 ALA A CA 1
ATOM 3348 C C . ALA A 1 426 ? 11.433 4.033 -15.271 1.00 94.94 426 ALA A C 1
ATOM 3350 O O . ALA A 1 426 ? 11.541 3.105 -14.465 1.00 94.94 426 ALA A O 1
ATOM 3351 N N . PHE A 1 427 ? 12.409 4.899 -15.524 1.00 92.81 427 PHE A N 1
ATOM 3352 C CA . PHE A 1 427 ? 13.694 5.015 -14.836 1.00 92.81 427 PHE A CA 1
ATOM 3353 C C . PHE A 1 427 ? 13.782 6.385 -14.160 1.00 92.81 427 PHE A C 1
ATOM 3355 O O . PHE A 1 427 ? 12.998 7.282 -14.467 1.00 92.81 427 PHE A O 1
ATOM 3362 N N . SER A 1 428 ? 14.762 6.590 -13.279 1.00 88.69 428 SER A N 1
ATOM 3363 C CA . SER A 1 428 ? 14.969 7.894 -12.630 1.00 88.69 428 SER A CA 1
ATOM 3364 C C . SER A 1 428 ? 15.275 9.022 -13.628 1.00 88.69 428 SER A C 1
ATOM 3366 O O . SER A 1 428 ? 14.881 10.162 -13.395 1.00 88.69 428 SER A O 1
ATOM 3368 N N . GLY A 1 429 ? 15.935 8.712 -14.751 1.00 87.62 429 GLY A N 1
ATOM 3369 C CA . GLY A 1 429 ? 16.312 9.693 -15.777 1.00 87.62 429 GLY A CA 1
ATOM 3370 C C . GLY A 1 429 ? 15.430 9.742 -17.031 1.00 87.62 429 GLY A C 1
ATOM 3371 O O . GLY A 1 429 ? 15.563 10.676 -17.819 1.00 87.62 429 GLY A O 1
ATOM 3372 N N . CYS A 1 430 ? 14.565 8.751 -17.274 1.00 90.88 430 CYS A N 1
ATOM 3373 C CA . CYS A 1 430 ? 13.830 8.642 -18.540 1.00 90.88 430 CYS A CA 1
ATOM 3374 C C . CYS A 1 430 ? 12.612 7.707 -18.447 1.00 90.88 430 CYS A C 1
ATOM 3376 O O . CYS A 1 430 ? 12.526 6.858 -17.563 1.00 90.88 430 CYS A O 1
ATOM 3378 N N . VAL A 1 431 ? 11.700 7.808 -19.419 1.00 94.38 431 VAL A N 1
ATOM 3379 C CA . VAL A 1 431 ? 10.615 6.837 -19.640 1.00 94.38 431 VAL A CA 1
ATOM 3380 C C . VAL A 1 431 ? 10.756 6.260 -21.044 1.00 94.38 431 VAL A C 1
ATOM 3382 O O . VAL A 1 431 ? 10.919 7.000 -22.014 1.00 94.38 431 VAL A O 1
ATOM 3385 N N . ILE A 1 432 ? 10.707 4.935 -21.161 1.00 93.88 432 ILE A N 1
ATOM 3386 C CA . ILE A 1 432 ? 10.913 4.214 -22.418 1.00 93.88 432 ILE A CA 1
ATOM 3387 C C . ILE A 1 432 ? 9.624 3.497 -22.804 1.00 93.88 432 ILE A C 1
ATOM 3389 O O . ILE A 1 432 ? 9.093 2.696 -22.039 1.00 93.88 432 ILE A O 1
ATOM 3393 N N . ARG A 1 433 ? 9.140 3.752 -24.023 1.00 94.38 433 ARG A N 1
ATOM 3394 C CA . ARG A 1 433 ? 8.016 3.022 -24.618 1.00 94.38 433 ARG A CA 1
ATOM 3395 C C . ARG A 1 433 ? 8.524 1.756 -25.304 1.00 94.38 433 ARG A C 1
ATOM 3397 O O . ARG A 1 433 ? 9.262 1.833 -26.286 1.00 94.38 433 ARG A O 1
ATOM 3404 N N . VAL A 1 434 ? 8.099 0.598 -24.815 1.00 91.81 434 VAL A N 1
ATOM 3405 C CA . VAL A 1 434 ? 8.454 -0.721 -25.345 1.00 91.81 434 VAL A CA 1
ATOM 3406 C C . VAL A 1 434 ? 7.229 -1.345 -26.022 1.00 91.81 434 VAL A C 1
ATOM 3408 O O . VAL A 1 434 ? 6.202 -1.490 -25.369 1.00 91.81 434 VAL A O 1
ATOM 3411 N N . PRO A 1 435 ? 7.282 -1.731 -27.309 1.00 90.88 435 PRO A N 1
ATOM 3412 C CA . PRO A 1 435 ? 6.151 -2.399 -27.954 1.00 90.88 435 PRO A CA 1
ATOM 3413 C C . PRO A 1 435 ? 5.909 -3.790 -27.347 1.00 90.88 435 PRO A C 1
ATOM 3415 O O . PRO A 1 435 ? 6.864 -4.520 -27.072 1.00 90.88 435 PRO A O 1
ATOM 3418 N N . LEU A 1 436 ? 4.638 -4.183 -27.190 1.00 86.38 436 LEU A N 1
ATOM 3419 C CA . LEU A 1 436 ? 4.260 -5.499 -26.645 1.00 86.38 436 LEU A CA 1
ATOM 3420 C C . LEU A 1 436 ? 4.716 -6.674 -27.518 1.00 86.38 436 LEU A C 1
ATOM 3422 O O . LEU A 1 436 ? 4.984 -7.772 -27.015 1.00 86.38 436 LEU A O 1
ATOM 3426 N N . SER A 1 437 ? 4.784 -6.444 -28.828 1.00 81.25 437 SER A N 1
ATOM 3427 C CA . SER A 1 437 ? 5.177 -7.418 -29.840 1.00 81.25 437 SER A CA 1
ATOM 3428 C C . SER A 1 437 ? 6.325 -6.876 -30.688 1.00 81.25 437 SER A C 1
ATOM 3430 O O . SER A 1 437 ? 6.192 -5.825 -31.315 1.00 81.25 437 SER A O 1
ATOM 3432 N N . ARG A 1 438 ? 7.430 -7.622 -30.758 1.00 80.38 438 ARG A N 1
ATOM 3433 C CA . ARG A 1 438 ? 8.602 -7.328 -31.600 1.00 80.38 438 ARG A CA 1
ATOM 3434 C C . ARG A 1 438 ? 8.708 -8.314 -32.769 1.00 80.38 438 ARG A C 1
ATOM 3436 O O . ARG A 1 438 ? 9.763 -8.876 -33.036 1.00 80.38 438 ARG A O 1
ATOM 3443 N N . CYS A 1 439 ? 7.593 -8.569 -33.457 1.00 76.12 439 CYS A N 1
ATOM 3444 C CA . CYS A 1 439 ? 7.514 -9.603 -34.500 1.00 76.12 439 CYS A CA 1
ATOM 3445 C C . CYS A 1 439 ? 8.499 -9.365 -35.661 1.00 76.12 439 CYS A C 1
ATOM 3447 O O . CYS A 1 439 ? 9.106 -10.309 -36.162 1.00 76.12 439 CYS A O 1
ATOM 3449 N N . SER A 1 440 ? 8.719 -8.103 -36.039 1.00 71.19 440 SER A N 1
ATOM 3450 C CA . SER A 1 440 ? 9.613 -7.704 -37.135 1.00 71.19 440 SER A CA 1
ATOM 3451 C C . SER A 1 440 ? 11.098 -7.992 -36.873 1.00 71.19 440 SER A C 1
ATOM 3453 O O . SER A 1 440 ? 11.868 -8.161 -37.822 1.00 71.19 440 SER A O 1
ATOM 3455 N N . ASP A 1 441 ? 11.516 -8.099 -35.607 1.00 67.31 441 ASP A N 1
ATOM 3456 C CA . ASP A 1 441 ? 12.897 -8.445 -35.245 1.00 67.31 441 ASP A CA 1
ATOM 3457 C C . ASP A 1 441 ? 13.198 -9.929 -35.525 1.00 67.31 441 ASP A C 1
ATOM 3459 O O . ASP A 1 441 ? 14.334 -10.291 -35.851 1.00 67.31 441 ASP A O 1
ATOM 3463 N N . TYR A 1 442 ? 12.175 -10.788 -35.459 1.00 63.00 442 TYR A N 1
ATOM 3464 C CA . TYR A 1 442 ? 12.292 -12.217 -35.755 1.00 63.00 442 TYR A CA 1
ATOM 3465 C C . TYR A 1 442 ? 12.227 -12.520 -37.258 1.00 63.00 442 TYR A C 1
ATOM 3467 O O . TYR A 1 442 ? 12.917 -13.433 -37.714 1.00 63.00 442 TYR A O 1
ATOM 3475 N N . GLU A 1 443 ? 11.496 -11.725 -38.047 1.00 55.59 443 GLU A N 1
ATOM 3476 C CA . GLU A 1 443 ? 11.473 -11.857 -39.515 1.00 55.59 443 GLU A CA 1
ATOM 3477 C C . GLU A 1 443 ? 12.852 -11.615 -40.146 1.00 55.59 443 GLU A C 1
ATOM 3479 O O . GLU A 1 443 ? 13.230 -12.297 -41.096 1.00 55.59 443 GLU A O 1
ATOM 3484 N N . LYS A 1 444 ? 13.650 -10.695 -39.587 1.00 52.75 444 LYS A N 1
ATOM 3485 C CA . LYS A 1 444 ? 15.001 -10.395 -40.094 1.00 52.75 444 LYS A CA 1
ATOM 3486 C C . LYS A 1 444 ? 16.062 -11.419 -39.689 1.00 52.75 444 LYS A C 1
ATOM 3488 O O . LYS A 1 444 ? 17.066 -11.545 -40.386 1.00 52.75 444 LYS A O 1
ATOM 3493 N N . LYS A 1 445 ? 15.877 -12.130 -38.571 1.00 49.19 445 LYS A N 1
ATOM 3494 C CA . LYS A 1 445 ? 16.849 -13.121 -38.070 1.00 49.19 445 LYS A CA 1
ATOM 3495 C C . LYS A 1 445 ? 16.613 -14.531 -38.609 1.00 49.19 445 LYS A C 1
ATOM 3497 O O . LYS A 1 445 ? 17.578 -15.271 -38.767 1.00 49.19 445 LYS A O 1
ATOM 3502 N N . ASN A 1 446 ? 15.375 -14.889 -38.948 1.00 42.69 446 ASN A N 1
ATOM 3503 C CA . ASN A 1 446 ? 15.037 -16.218 -39.455 1.00 42.69 446 ASN A CA 1
ATOM 3504 C C . ASN A 1 446 ? 14.801 -16.225 -40.969 1.00 42.69 446 ASN A C 1
ATOM 3506 O O . ASN A 1 446 ? 13.716 -16.546 -41.448 1.00 42.69 446 ASN A O 1
ATOM 3510 N N . GLY A 1 447 ? 15.877 -16.036 -41.735 1.00 42.59 447 GLY A N 1
ATOM 3511 C CA . GLY A 1 447 ? 15.973 -16.533 -43.113 1.00 42.59 447 GLY A CA 1
ATOM 3512 C C . GLY A 1 447 ? 16.016 -18.070 -43.207 1.00 42.59 447 GLY A C 1
ATOM 3513 O O . GLY A 1 447 ? 16.757 -18.604 -44.025 1.00 42.59 447 GLY A O 1
ATOM 3514 N N . GLY A 1 448 ? 15.271 -18.797 -42.364 1.00 41.06 448 GLY A N 1
ATOM 3515 C CA . GLY A 1 448 ? 15.274 -20.261 -42.363 1.00 41.06 448 GLY A CA 1
ATOM 3516 C C . GLY A 1 448 ? 14.896 -20.927 -41.040 1.00 41.06 448 GLY A C 1
ATOM 3517 O O . GLY A 1 448 ? 15.694 -21.677 -40.498 1.00 41.06 448 GLY A O 1
ATOM 3518 N N . PHE A 1 449 ? 13.675 -20.734 -40.533 1.00 31.28 449 PHE A N 1
ATOM 3519 C CA . PHE A 1 449 ? 13.058 -21.747 -39.664 1.00 31.28 449 PHE A CA 1
ATOM 3520 C C . PHE A 1 449 ? 11.532 -21.713 -39.804 1.00 31.28 449 PHE A C 1
ATOM 3522 O O . PHE A 1 449 ? 10.827 -20.965 -39.132 1.00 31.28 449 PHE A O 1
ATOM 3529 N N . ARG A 1 450 ? 11.011 -22.521 -40.734 1.00 36.69 450 ARG A N 1
ATOM 3530 C CA . ARG A 1 450 ? 9.576 -22.803 -40.850 1.00 36.69 450 ARG A CA 1
ATOM 3531 C C . ARG A 1 450 ? 9.186 -23.843 -39.799 1.00 36.69 450 ARG A C 1
ATOM 3533 O O . ARG A 1 450 ? 9.346 -25.033 -40.053 1.00 36.69 450 ARG A O 1
ATOM 3540 N N . ARG A 1 451 ? 8.598 -23.415 -38.678 1.00 34.47 451 ARG A N 1
ATOM 3541 C CA . ARG A 1 451 ? 7.551 -24.193 -37.989 1.00 34.47 451 ARG A CA 1
ATOM 3542 C C . ARG A 1 451 ? 6.769 -23.315 -37.011 1.00 34.47 451 ARG A C 1
ATOM 3544 O O . ARG A 1 451 ? 7.239 -23.048 -35.919 1.00 34.47 451 ARG A O 1
ATOM 3551 N N . PHE A 1 452 ? 5.614 -22.850 -37.479 1.00 31.00 452 PHE A N 1
ATOM 3552 C CA . PHE A 1 452 ? 4.311 -22.658 -36.820 1.00 31.00 452 PHE A CA 1
ATOM 3553 C C . PHE A 1 452 ? 3.563 -21.600 -37.638 1.00 31.00 452 PHE A C 1
ATOM 3555 O O . PHE A 1 452 ? 4.048 -20.494 -37.853 1.00 31.00 452 PHE A O 1
ATOM 3562 N N . GLY A 1 453 ? 2.464 -22.034 -38.253 1.00 35.03 453 GLY A N 1
ATOM 3563 C CA . GLY A 1 453 ? 1.829 -21.345 -39.368 1.00 35.03 453 GLY A CA 1
ATOM 3564 C C . GLY A 1 453 ? 1.059 -20.099 -38.956 1.00 35.03 453 GLY A C 1
ATOM 3565 O O . GLY A 1 453 ? 0.174 -20.179 -38.114 1.00 35.03 453 GLY A O 1
ATOM 3566 N N . LEU A 1 454 ? 1.345 -18.997 -39.647 1.00 36.03 454 LEU A N 1
ATOM 3567 C CA . LEU A 1 454 ? 0.418 -17.910 -39.951 1.00 36.03 454 LEU A CA 1
ATOM 3568 C C . LEU A 1 454 ? 0.673 -17.495 -41.418 1.00 36.03 454 LEU A C 1
ATOM 3570 O O . LEU A 1 454 ? 1.790 -17.632 -41.919 1.00 36.03 454 LEU A O 1
ATOM 3574 N N . GLY A 1 455 ? -0.405 -17.157 -42.130 1.00 30.17 455 GLY A N 1
ATOM 3575 C CA . GLY A 1 455 ? -0.546 -17.218 -43.592 1.00 30.17 455 GLY A CA 1
ATOM 3576 C C . GLY A 1 455 ? 0.377 -16.322 -44.426 1.00 30.17 455 GLY A C 1
ATOM 3577 O O . GLY A 1 455 ? 0.786 -15.246 -44.007 1.00 30.17 455 GLY A O 1
ATOM 3578 N N . TRP A 1 456 ? 0.671 -16.796 -45.642 1.00 29.11 456 TRP A N 1
ATOM 3579 C CA . TRP A 1 456 ? 1.545 -16.161 -46.630 1.00 29.11 456 TRP A CA 1
ATOM 3580 C C . TRP A 1 456 ? 0.734 -15.498 -47.748 1.00 29.11 456 TRP A C 1
ATOM 3582 O O . TRP A 1 456 ? -0.118 -16.146 -48.354 1.00 29.11 456 TRP A O 1
ATOM 3592 N N . THR A 1 457 ? 1.095 -14.268 -48.112 1.00 32.53 457 THR A N 1
ATOM 3593 C CA . THR A 1 457 ? 0.756 -13.652 -49.404 1.00 32.53 457 THR A CA 1
ATOM 3594 C C . THR A 1 457 ? 2.019 -13.107 -50.079 1.00 32.53 457 THR A C 1
ATOM 3596 O O . THR A 1 457 ? 2.716 -12.292 -49.483 1.00 32.53 457 THR A O 1
ATOM 3599 N N . SER A 1 458 ? 2.255 -13.572 -51.322 1.00 32.31 458 SER A N 1
ATOM 3600 C CA . SER A 1 458 ? 3.004 -12.957 -52.454 1.00 32.31 458 SER A CA 1
ATOM 3601 C C . SER A 1 458 ? 4.447 -12.476 -52.198 1.00 32.31 458 SER A C 1
ATOM 3603 O O . SER A 1 458 ? 4.659 -11.488 -51.511 1.00 32.31 458 SER A O 1
ATOM 3605 N N . VAL A 1 459 ? 5.511 -13.160 -52.650 1.00 29.50 459 VAL A N 1
ATOM 3606 C CA . VAL A 1 459 ? 6.035 -13.310 -54.038 1.00 29.50 459 VAL A CA 1
ATOM 3607 C C . VAL A 1 459 ? 6.265 -11.969 -54.757 1.00 29.50 459 VAL A C 1
ATOM 3609 O O . VAL A 1 459 ? 5.306 -11.363 -55.214 1.00 29.50 459 VAL A O 1
ATOM 3612 N N . LEU A 1 460 ? 7.538 -11.565 -54.899 1.00 32.12 460 LEU A N 1
ATOM 3613 C CA . LEU A 1 460 ? 8.248 -11.218 -56.153 1.00 32.12 460 LEU A CA 1
ATOM 3614 C C . LEU A 1 460 ? 9.475 -10.329 -55.865 1.00 32.12 460 LEU A C 1
ATOM 3616 O O . LEU A 1 460 ? 9.351 -9.267 -55.265 1.00 32.12 460 LEU A O 1
ATOM 3620 N N . GLY A 1 461 ? 10.643 -10.729 -56.384 1.00 30.36 461 GLY A N 1
ATOM 3621 C CA . GLY A 1 461 ? 11.709 -9.778 -56.722 1.00 30.36 461 GLY A CA 1
ATOM 3622 C C . GLY A 1 461 ? 13.053 -9.947 -56.020 1.00 30.36 461 GLY A C 1
ATOM 3623 O O . GLY A 1 461 ? 13.507 -9.007 -55.391 1.00 30.36 461 GLY A O 1
ATOM 3624 N N . LEU A 1 462 ? 13.742 -11.079 -56.190 1.00 29.27 462 LEU A N 1
ATOM 3625 C CA . LEU A 1 462 ? 15.211 -11.127 -56.067 1.00 29.27 462 LEU A CA 1
ATOM 3626 C C . LEU A 1 462 ? 15.776 -12.141 -57.071 1.00 29.27 462 LEU A C 1
ATOM 3628 O O . LEU A 1 462 ? 16.278 -13.205 -56.724 1.00 29.27 462 LEU A O 1
ATOM 3632 N N . GLY A 1 463 ? 15.636 -11.794 -58.348 1.00 34.66 463 GLY A N 1
ATOM 3633 C CA . GLY A 1 463 ? 16.208 -12.508 -59.481 1.00 34.66 463 GLY A CA 1
ATOM 3634 C C . GLY A 1 463 ? 17.222 -11.651 -60.229 1.00 34.66 463 GLY A C 1
ATOM 3635 O O . GLY A 1 463 ? 17.128 -11.577 -61.436 1.00 34.66 463 GLY A O 1
ATOM 3636 N N . GLU A 1 464 ? 18.156 -10.993 -59.536 1.00 38.75 464 GLU A N 1
ATOM 3637 C CA . GLU A 1 464 ? 19.365 -10.412 -60.141 1.00 38.75 464 GLU A CA 1
ATOM 3638 C C . GLU A 1 464 ? 20.480 -10.330 -59.089 1.00 38.75 464 GLU A C 1
ATOM 3640 O O . GLU A 1 464 ? 20.517 -9.400 -58.287 1.00 38.75 464 GLU A O 1
ATOM 3645 N N . ARG A 1 465 ? 21.357 -11.345 -59.054 1.00 37.78 465 ARG A N 1
ATOM 3646 C CA . ARG A 1 465 ? 22.768 -11.286 -58.583 1.00 37.78 465 ARG A CA 1
ATOM 3647 C C . ARG A 1 465 ? 23.483 -12.640 -58.681 1.00 37.78 465 ARG A C 1
ATOM 3649 O O . ARG A 1 465 ? 24.389 -12.945 -57.912 1.00 37.78 465 ARG A O 1
ATOM 3656 N N . VAL A 1 466 ? 23.113 -13.451 -59.667 1.00 41.81 466 VAL A N 1
ATOM 3657 C CA . VAL A 1 466 ? 23.848 -14.666 -60.028 1.00 41.81 466 VAL A CA 1
ATOM 3658 C C . VAL A 1 466 ? 24.160 -14.563 -61.508 1.00 41.81 466 VAL A C 1
ATOM 3660 O O . VAL A 1 466 ? 23.392 -15.054 -62.310 1.00 41.81 466 VAL A O 1
ATOM 3663 N N . PHE A 1 467 ? 25.211 -13.819 -61.857 1.00 34.94 467 PHE A N 1
ATOM 3664 C CA . PHE A 1 467 ? 26.042 -13.979 -63.062 1.00 34.94 467 PHE A CA 1
ATOM 3665 C C . PHE A 1 467 ? 27.056 -12.829 -63.084 1.00 34.94 467 PHE A C 1
ATOM 3667 O O . PHE A 1 467 ? 26.821 -11.763 -63.638 1.00 34.94 467 PHE A O 1
ATOM 3674 N N . GLY A 1 468 ? 28.185 -13.021 -62.403 1.00 39.75 468 GLY A N 1
ATOM 3675 C CA . GLY A 1 468 ? 29.207 -11.976 -62.324 1.00 39.75 468 GLY A CA 1
ATOM 3676 C C . GLY A 1 468 ? 30.513 -12.361 -61.643 1.00 39.75 468 GLY A C 1
ATOM 3677 O O . GLY A 1 468 ? 31.246 -11.470 -61.248 1.00 39.75 468 GLY A O 1
ATOM 3678 N N . LEU A 1 469 ? 30.827 -13.650 -61.478 1.00 38.53 469 LEU A N 1
ATOM 3679 C CA . LEU A 1 469 ? 32.135 -14.096 -60.961 1.00 38.53 469 LEU A CA 1
ATOM 3680 C C . LEU A 1 469 ? 32.684 -15.324 -61.712 1.00 38.53 469 LEU A C 1
ATOM 3682 O O . LEU A 1 469 ? 33.564 -16.026 -61.230 1.00 38.53 469 LEU A O 1
ATOM 3686 N N . GLY A 1 470 ? 32.203 -15.554 -62.936 1.00 42.03 470 GLY A N 1
ATOM 3687 C CA . GLY A 1 470 ? 32.630 -16.644 -63.818 1.00 42.03 470 GLY A CA 1
ATOM 3688 C C . GLY A 1 470 ? 33.741 -16.276 -64.806 1.00 42.03 470 GLY A C 1
ATOM 3689 O O . GLY A 1 470 ? 33.758 -16.829 -65.897 1.00 42.03 470 GLY A O 1
ATOM 3690 N N . LYS A 1 471 ? 34.629 -15.325 -64.476 1.00 43.88 471 LYS A N 1
ATOM 3691 C CA . LYS A 1 471 ? 35.855 -15.018 -65.248 1.00 43.88 471 LYS A CA 1
ATOM 3692 C C . LYS A 1 471 ? 36.965 -14.441 -64.360 1.00 43.88 471 LYS A C 1
ATOM 3694 O O . LYS A 1 471 ? 37.358 -13.297 -64.538 1.00 43.88 471 LYS A O 1
ATOM 3699 N N . ARG A 1 472 ? 37.466 -15.225 -63.401 1.00 41.25 472 ARG A N 1
ATOM 3700 C CA . ARG A 1 472 ? 38.844 -15.124 -62.853 1.00 41.25 472 ARG A CA 1
ATOM 3701 C C . ARG A 1 472 ? 39.355 -16.488 -62.368 1.00 41.25 472 ARG A C 1
ATOM 3703 O O . ARG A 1 472 ? 40.072 -16.587 -61.382 1.00 41.25 472 ARG A O 1
ATOM 3710 N N . VAL A 1 473 ? 38.971 -17.543 -63.079 1.00 49.34 473 VAL A N 1
ATOM 3711 C CA . VAL A 1 473 ? 39.545 -18.882 -62.932 1.00 49.34 473 VAL A CA 1
ATOM 3712 C C . VAL A 1 473 ? 40.282 -19.147 -64.232 1.00 49.34 473 VAL A C 1
ATOM 3714 O O . VAL A 1 473 ? 39.658 -19.574 -65.186 1.00 49.34 473 VAL A O 1
ATOM 3717 N N . PHE A 1 474 ? 41.529 -18.685 -64.299 1.00 39.75 474 PHE A N 1
ATOM 3718 C CA . PHE A 1 474 ? 42.637 -19.137 -65.155 1.00 39.75 474 PHE A CA 1
ATOM 3719 C C . PHE A 1 474 ? 43.719 -18.062 -65.057 1.00 39.75 474 PHE A C 1
ATOM 3721 O O . PHE A 1 474 ? 43.618 -16.992 -65.651 1.00 39.75 474 PHE A O 1
ATOM 3728 N N . GLY A 1 475 ? 44.706 -18.324 -64.208 1.00 45.00 475 GLY A N 1
ATOM 3729 C CA . GLY A 1 475 ? 45.773 -17.385 -63.889 1.00 45.00 475 GLY A CA 1
ATOM 3730 C C . GLY A 1 475 ? 46.051 -17.366 -62.398 1.00 45.00 475 GLY A C 1
ATOM 3731 O O . GLY A 1 475 ? 45.754 -16.372 -61.747 1.00 45.00 475 GLY A O 1
ATOM 3732 N N . LEU A 1 476 ? 46.537 -18.490 -61.864 1.00 39.38 476 LEU A N 1
ATOM 3733 C CA . LEU A 1 476 ? 47.481 -18.558 -60.736 1.00 39.38 476 LEU A CA 1
ATOM 3734 C C . LEU A 1 476 ? 47.859 -20.020 -60.430 1.00 39.38 476 LEU A C 1
ATOM 3736 O O . LEU A 1 476 ? 47.964 -20.428 -59.276 1.00 39.38 476 LEU A O 1
ATOM 3740 N N . GLU A 1 477 ? 48.121 -20.794 -61.486 1.00 44.91 477 GLU A N 1
ATOM 3741 C CA . GLU A 1 477 ? 48.817 -22.085 -61.387 1.00 44.91 477 GLU A CA 1
ATOM 3742 C C . GLU A 1 477 ? 50.335 -21.921 -61.146 1.00 44.91 477 GLU A C 1
ATOM 3744 O O . GLU A 1 477 ? 51.052 -22.904 -61.053 1.00 44.91 477 GLU A O 1
ATOM 3749 N N . ASP A 1 478 ? 50.815 -20.693 -60.899 1.00 46.56 478 ASP A N 1
ATOM 3750 C CA . ASP A 1 478 ? 52.213 -20.378 -60.555 1.00 46.56 478 ASP A CA 1
ATOM 3751 C C . ASP A 1 478 ? 52.395 -19.884 -59.106 1.00 46.56 478 ASP A C 1
ATOM 3753 O O . ASP A 1 478 ? 53.280 -19.086 -58.794 1.00 46.56 478 ASP A O 1
ATOM 3757 N N . ARG A 1 479 ? 51.547 -20.332 -58.171 1.00 46.62 479 ARG A N 1
ATOM 3758 C CA . ARG A 1 479 ? 51.710 -20.022 -56.731 1.00 46.62 479 ARG A CA 1
ATOM 3759 C C . ARG A 1 479 ? 51.831 -21.225 -55.804 1.00 46.62 479 ARG A C 1
ATOM 3761 O O . ARG A 1 479 ? 51.841 -21.049 -54.587 1.00 46.62 479 ARG A O 1
ATOM 3768 N N . VAL A 1 480 ? 52.008 -22.424 -56.354 1.00 51.03 480 VAL A N 1
ATOM 3769 C CA . VAL A 1 480 ? 52.200 -23.651 -55.559 1.00 51.03 480 VAL A CA 1
ATOM 3770 C C . VAL A 1 480 ? 53.679 -24.065 -55.438 1.00 51.03 480 VAL A C 1
ATOM 3772 O O . VAL A 1 480 ? 54.016 -24.865 -54.574 1.00 51.03 480 VAL A O 1
ATOM 3775 N N . LEU A 1 481 ? 54.610 -23.414 -56.146 1.00 47.09 481 LEU A N 1
ATOM 3776 C CA . LEU A 1 481 ? 56.062 -23.644 -56.002 1.00 47.09 481 LEU A CA 1
ATOM 3777 C C . LEU A 1 481 ? 56.825 -22.452 -55.388 1.00 47.09 481 LEU A C 1
ATOM 3779 O O . LEU A 1 481 ? 57.970 -22.189 -55.726 1.00 47.09 481 LEU A O 1
ATOM 3783 N N . GLY A 1 482 ? 56.195 -21.724 -54.459 1.00 50.50 482 GLY A N 1
ATOM 3784 C CA . GLY A 1 482 ? 56.841 -20.654 -53.673 1.00 50.50 482 GLY A CA 1
ATOM 3785 C C . GLY A 1 482 ? 56.773 -20.845 -52.152 1.00 50.50 482 GLY A C 1
ATOM 3786 O O . GLY A 1 482 ? 57.304 -20.033 -51.395 1.00 50.50 482 GLY A O 1
ATOM 3787 N N . LEU A 1 483 ? 56.108 -21.907 -51.684 1.00 49.22 483 LEU A N 1
ATOM 3788 C CA . LEU A 1 483 ? 55.894 -22.178 -50.256 1.00 49.22 483 LEU A CA 1
ATOM 3789 C C . LEU A 1 483 ? 56.918 -23.156 -49.652 1.00 49.22 483 LEU A C 1
ATOM 3791 O O . LEU A 1 483 ? 57.008 -23.245 -48.431 1.00 49.22 483 LEU A O 1
ATOM 3795 N N . GLY A 1 484 ? 57.742 -23.817 -50.474 1.00 47.47 484 GLY A N 1
ATOM 3796 C CA . GLY A 1 484 ? 58.777 -24.755 -50.014 1.00 47.47 484 GLY A CA 1
ATOM 3797 C C . GLY A 1 484 ? 60.011 -24.098 -49.379 1.00 47.47 484 GLY A C 1
ATOM 3798 O O . GLY A 1 484 ? 60.589 -24.659 -48.453 1.00 47.47 484 GLY A O 1
ATOM 3799 N N . GLU A 1 485 ? 60.389 -22.879 -49.785 1.00 47.03 485 GLU A N 1
ATOM 3800 C CA . GLU A 1 485 ? 61.616 -22.231 -49.280 1.00 47.03 485 GLU A CA 1
ATOM 3801 C C . GLU A 1 485 ? 61.404 -21.278 -48.090 1.00 47.03 485 GLU A C 1
ATOM 3803 O O . GLU A 1 485 ? 62.351 -20.934 -47.381 1.00 47.03 485 GLU A O 1
ATOM 3808 N N . ARG A 1 486 ? 60.160 -20.893 -47.776 1.00 47.59 486 ARG A N 1
ATOM 3809 C CA . ARG A 1 486 ? 59.871 -20.039 -46.603 1.00 47.59 486 ARG A CA 1
ATOM 3810 C C . ARG A 1 486 ? 59.754 -20.809 -45.286 1.00 47.59 486 ARG A C 1
ATOM 3812 O O . ARG A 1 486 ? 59.882 -20.206 -44.222 1.00 47.59 486 ARG A O 1
ATOM 3819 N N . VAL A 1 487 ? 59.590 -22.131 -45.336 1.00 50.06 487 VAL A N 1
ATOM 3820 C CA . VAL A 1 487 ? 59.471 -22.979 -44.136 1.00 50.06 487 VAL A CA 1
ATOM 3821 C C . VAL A 1 487 ? 60.846 -23.305 -43.524 1.00 50.06 487 VAL A C 1
ATOM 3823 O O . VAL A 1 487 ? 60.965 -23.424 -42.305 1.00 50.06 487 VAL A O 1
ATOM 3826 N N . LEU A 1 488 ? 61.926 -23.322 -44.317 1.00 46.69 488 LEU A N 1
ATOM 3827 C CA . LEU A 1 488 ? 63.292 -23.560 -43.816 1.00 46.69 488 LEU A CA 1
ATOM 3828 C C . LEU A 1 488 ? 63.974 -22.305 -43.235 1.00 46.69 488 LEU A C 1
ATOM 3830 O O . LEU A 1 488 ? 64.852 -22.422 -42.379 1.00 46.69 488 LEU A O 1
ATOM 3834 N N . GLY A 1 489 ? 63.531 -21.103 -43.621 1.00 51.72 489 GLY A N 1
ATOM 3835 C CA . GLY A 1 489 ? 64.022 -19.835 -43.060 1.00 51.72 489 GLY A CA 1
ATOM 3836 C C . GLY A 1 489 ? 63.480 -19.511 -41.660 1.00 51.72 489 GLY A C 1
ATOM 3837 O O . GLY A 1 489 ? 64.150 -18.834 -40.878 1.00 51.72 489 GLY A O 1
ATOM 3838 N N . LEU A 1 490 ? 62.298 -20.026 -41.305 1.00 49.56 490 LEU A N 1
ATOM 3839 C CA . LEU A 1 490 ? 61.706 -19.830 -39.976 1.00 49.56 490 LEU A CA 1
ATOM 3840 C C . LEU A 1 490 ? 62.360 -20.724 -38.913 1.00 49.56 490 LEU A C 1
ATOM 3842 O O . LEU A 1 490 ? 62.522 -20.288 -37.776 1.00 49.56 490 LEU A O 1
ATOM 3846 N N . ARG A 1 491 ? 62.855 -21.913 -39.287 1.00 43.88 491 ARG A N 1
ATOM 3847 C CA . ARG A 1 491 ? 63.517 -22.842 -38.352 1.00 43.88 491 ARG A CA 1
ATOM 3848 C C . ARG A 1 491 ? 64.853 -22.309 -37.806 1.00 43.88 491 ARG A C 1
ATOM 3850 O O . ARG A 1 491 ? 65.211 -22.634 -36.684 1.00 43.88 491 ARG A O 1
ATOM 3857 N N . LYS A 1 492 ? 65.553 -21.434 -38.545 1.00 45.50 492 LYS A N 1
ATOM 3858 C CA . LYS A 1 492 ? 66.802 -20.779 -38.090 1.00 45.50 492 LYS A CA 1
ATOM 3859 C C . LYS A 1 492 ? 66.585 -19.502 -37.268 1.00 45.50 492 LYS A C 1
ATOM 3861 O O . LYS A 1 492 ? 67.497 -19.079 -36.569 1.00 45.50 492 LYS A O 1
ATOM 3866 N N . ARG A 1 493 ? 65.395 -18.890 -37.317 1.00 48.91 493 ARG A N 1
ATOM 3867 C CA . ARG A 1 493 ? 65.056 -17.720 -36.481 1.00 48.91 493 ARG A CA 1
ATOM 3868 C C . ARG A 1 493 ? 64.535 -18.108 -35.096 1.00 48.91 493 ARG A C 1
ATOM 3870 O O . ARG A 1 493 ? 64.665 -17.313 -34.176 1.00 48.91 493 ARG A O 1
ATOM 3877 N N . VAL A 1 494 ? 64.005 -19.323 -34.946 1.00 49.78 494 VAL A N 1
ATOM 3878 C CA . VAL A 1 494 ? 63.530 -19.851 -33.656 1.00 49.78 494 VAL A CA 1
ATOM 3879 C C . VAL A 1 494 ? 64.701 -20.185 -32.717 1.00 49.78 494 VAL A C 1
ATOM 3881 O O . VAL A 1 494 ? 64.641 -19.815 -31.553 1.00 49.78 494 VAL A O 1
ATOM 3884 N N . PHE A 1 495 ? 65.818 -20.723 -33.227 1.00 40.97 495 PHE A N 1
ATOM 3885 C CA . PHE A 1 495 ? 67.015 -20.996 -32.409 1.00 40.97 495 PHE A CA 1
ATOM 3886 C C . PHE A 1 495 ? 67.796 -19.739 -31.974 1.00 40.97 495 PHE A C 1
ATOM 3888 O O . PHE A 1 495 ? 68.492 -19.775 -30.972 1.00 40.97 495 PHE A O 1
ATOM 3895 N N . GLY A 1 496 ? 67.658 -18.603 -32.670 1.00 49.53 496 GLY A N 1
ATOM 3896 C CA . GLY A 1 496 ? 68.275 -17.329 -32.252 1.00 49.53 496 GLY A CA 1
ATOM 3897 C C . GLY A 1 496 ? 67.452 -16.523 -31.235 1.00 49.53 496 GLY A C 1
ATOM 3898 O O . GLY A 1 496 ? 67.903 -15.476 -30.767 1.00 49.53 496 GLY A O 1
ATOM 3899 N N . LEU A 1 497 ? 66.229 -16.967 -30.926 1.00 48.31 497 LEU A N 1
ATOM 3900 C CA . LEU A 1 497 ? 65.357 -16.347 -29.925 1.00 48.31 497 LEU A CA 1
ATOM 3901 C C . LEU A 1 497 ? 65.541 -16.965 -28.531 1.00 48.31 497 LEU A C 1
ATOM 3903 O O . LEU A 1 497 ? 65.344 -16.246 -27.556 1.00 48.31 497 LEU A O 1
ATOM 3907 N N . GLU A 1 498 ? 65.989 -18.220 -28.417 1.00 43.75 498 GLU A N 1
ATOM 3908 C CA . GLU A 1 498 ? 66.284 -18.854 -27.118 1.00 43.75 498 GLU A CA 1
ATOM 3909 C C . GLU A 1 498 ? 67.467 -18.182 -26.391 1.00 43.75 498 GLU A C 1
ATOM 3911 O O . GLU A 1 498 ? 67.360 -17.888 -25.200 1.00 43.75 498 GLU A O 1
ATOM 3916 N N . ASP A 1 499 ? 68.520 -17.766 -27.105 1.00 46.50 499 ASP A N 1
ATOM 3917 C CA . ASP A 1 499 ? 69.674 -17.074 -26.497 1.00 46.50 499 ASP A CA 1
ATOM 3918 C C . ASP A 1 499 ? 69.365 -15.625 -26.060 1.00 46.50 499 ASP A C 1
ATOM 3920 O O . ASP A 1 499 ? 69.978 -15.086 -25.136 1.00 46.50 499 ASP A O 1
ATOM 3924 N N . ARG A 1 500 ? 68.367 -14.974 -26.680 1.00 49.47 500 ARG A N 1
ATOM 3925 C CA . ARG A 1 500 ? 67.885 -13.642 -26.257 1.00 49.47 500 ARG A CA 1
ATOM 3926 C C . ARG A 1 500 ? 66.935 -13.704 -25.061 1.00 49.47 500 ARG A C 1
ATOM 3928 O O . ARG A 1 500 ? 66.840 -12.720 -24.328 1.00 49.47 500 ARG A O 1
ATOM 3935 N N . VAL A 1 501 ? 66.254 -14.830 -24.853 1.00 48.34 501 VAL A N 1
ATOM 3936 C CA . VAL A 1 501 ? 65.369 -15.046 -23.699 1.00 48.34 501 VAL A CA 1
ATOM 3937 C C . VAL A 1 501 ? 66.186 -15.273 -22.420 1.00 48.34 501 VAL A C 1
ATOM 3939 O O . VAL A 1 501 ? 65.810 -14.752 -21.372 1.00 48.34 501 VAL A O 1
ATOM 3942 N N . LEU A 1 502 ? 67.359 -15.912 -22.507 1.00 46.91 502 LEU A N 1
ATOM 3943 C CA . LEU A 1 502 ? 68.266 -16.077 -21.361 1.00 46.91 502 LEU A CA 1
ATOM 3944 C C . LEU A 1 502 ? 68.961 -14.765 -20.941 1.00 46.91 502 LEU A C 1
ATOM 3946 O O . LEU A 1 502 ? 69.063 -14.483 -19.749 1.00 46.91 502 LEU A O 1
ATOM 3950 N N . GLY A 1 503 ? 69.333 -13.893 -21.888 1.00 50.78 503 GLY A N 1
ATOM 3951 C CA . GLY A 1 503 ? 69.915 -12.572 -21.581 1.00 50.78 503 GLY A CA 1
ATOM 3952 C C . GLY A 1 503 ? 68.923 -11.531 -21.028 1.00 50.78 503 GLY A C 1
ATOM 3953 O O . GLY A 1 503 ? 69.327 -10.552 -20.396 1.00 50.78 503 GLY A O 1
ATOM 3954 N N . LEU A 1 504 ? 67.616 -11.725 -21.236 1.00 48.81 504 LEU A N 1
ATOM 3955 C CA . LEU A 1 504 ? 66.572 -10.924 -20.584 1.00 48.81 504 LEU A CA 1
ATOM 3956 C C . LEU A 1 504 ? 66.343 -11.361 -19.128 1.00 48.81 504 LEU A C 1
ATOM 3958 O O . LEU A 1 504 ? 65.999 -10.513 -18.307 1.00 48.81 504 LEU A O 1
ATOM 3962 N N . GLY A 1 505 ? 66.609 -12.627 -18.788 1.00 42.94 505 GLY A N 1
ATOM 3963 C CA . GLY A 1 505 ? 66.515 -13.148 -17.419 1.00 42.94 505 GLY A CA 1
ATOM 3964 C C . GLY A 1 505 ? 67.462 -12.452 -16.433 1.00 42.94 505 GLY A C 1
ATOM 3965 O O . GLY A 1 505 ? 67.034 -12.054 -15.351 1.00 42.94 505 GLY A O 1
ATOM 3966 N N . GLU A 1 506 ? 68.713 -12.191 -16.828 1.00 45.19 506 GLU A N 1
ATOM 3967 C CA . GLU A 1 506 ? 69.687 -11.491 -15.969 1.00 45.19 506 GLU A CA 1
ATOM 3968 C C . GLU A 1 506 ? 69.363 -9.998 -15.777 1.00 45.19 506 GLU A C 1
ATOM 3970 O O . GLU A 1 506 ? 69.597 -9.428 -14.710 1.00 45.19 506 GLU A O 1
ATOM 3975 N N . ARG A 1 507 ? 68.739 -9.353 -16.773 1.00 47.03 507 ARG A N 1
ATOM 3976 C CA . ARG A 1 507 ? 68.261 -7.962 -16.646 1.00 47.03 507 ARG A CA 1
ATOM 3977 C C . ARG A 1 507 ? 67.002 -7.844 -15.785 1.00 47.03 507 ARG A C 1
ATOM 3979 O O . ARG A 1 507 ? 66.802 -6.807 -15.156 1.00 47.03 507 ARG A O 1
ATOM 3986 N N . VAL A 1 508 ? 66.175 -8.888 -15.734 1.00 47.00 508 VAL A N 1
ATOM 3987 C CA . VAL A 1 508 ? 64.988 -8.956 -14.866 1.00 47.00 508 VAL A CA 1
ATOM 3988 C C . VAL A 1 508 ? 65.391 -9.161 -13.399 1.00 47.00 508 VAL A C 1
ATOM 3990 O O . VAL A 1 508 ? 64.823 -8.494 -12.535 1.00 47.00 508 VAL A O 1
ATOM 3993 N N . PHE A 1 509 ? 66.434 -9.951 -13.115 1.00 38.50 509 PHE A N 1
ATOM 3994 C CA . PHE A 1 509 ? 66.988 -10.090 -11.758 1.00 38.50 509 PHE A CA 1
ATOM 3995 C C . PHE A 1 509 ? 67.622 -8.786 -11.233 1.00 38.50 509 PHE A C 1
ATOM 3997 O O . PHE A 1 509 ? 67.363 -8.384 -10.100 1.00 38.50 509 PHE A O 1
ATOM 4004 N N . GLY A 1 510 ? 68.358 -8.047 -12.074 1.00 47.75 510 GLY A N 1
ATOM 4005 C CA . GLY A 1 510 ? 68.907 -6.732 -11.700 1.00 47.75 510 GLY A CA 1
ATOM 4006 C C . GLY A 1 510 ? 67.853 -5.623 -11.532 1.00 47.75 510 GLY A C 1
ATOM 4007 O O . GLY A 1 510 ? 68.079 -4.643 -10.819 1.00 47.75 510 GLY A O 1
ATOM 4008 N N . LEU A 1 511 ? 66.681 -5.761 -12.164 1.00 48.38 511 LEU A N 1
ATOM 4009 C CA . LEU A 1 511 ? 65.528 -4.885 -11.926 1.00 48.38 511 LEU A CA 1
ATOM 4010 C C . LEU A 1 511 ? 64.789 -5.256 -10.634 1.00 48.38 511 LEU A C 1
ATOM 4012 O O . LEU A 1 511 ? 64.346 -4.347 -9.937 1.00 48.38 511 LEU A O 1
ATOM 4016 N N . GLN A 1 512 ? 64.717 -6.541 -10.266 1.00 40.12 512 GLN A N 1
ATOM 4017 C CA . GLN A 1 512 ? 64.128 -6.975 -8.994 1.00 40.12 512 GLN A CA 1
ATOM 4018 C C . GLN A 1 512 ? 64.874 -6.410 -7.774 1.00 40.12 512 GLN A C 1
ATOM 4020 O O . GLN A 1 512 ? 64.217 -5.903 -6.868 1.00 40.12 512 GLN A O 1
ATOM 4025 N N . GLU A 1 513 ? 66.212 -6.364 -7.762 1.00 43.09 513 GLU A N 1
ATOM 4026 C CA . GLU A 1 513 ? 66.955 -5.753 -6.640 1.00 43.09 513 GLU A CA 1
ATOM 4027 C C . GLU A 1 513 ? 66.716 -4.236 -6.502 1.00 43.09 513 GLU A C 1
ATOM 4029 O O . GLU A 1 513 ? 66.663 -3.697 -5.394 1.00 43.09 513 GLU A O 1
ATOM 4034 N N . ARG A 1 514 ? 66.495 -3.524 -7.616 1.00 46.97 514 ARG A N 1
ATOM 4035 C CA . ARG A 1 514 ? 66.153 -2.087 -7.592 1.00 46.97 514 ARG A CA 1
ATOM 4036 C C . ARG A 1 514 ? 64.694 -1.836 -7.197 1.00 46.97 514 ARG A C 1
ATOM 4038 O O . ARG A 1 514 ? 64.400 -0.774 -6.649 1.00 46.97 514 ARG A O 1
ATOM 4045 N N . VAL A 1 515 ? 63.803 -2.796 -7.448 1.00 45.59 515 VAL A N 1
ATOM 4046 C CA . VAL A 1 515 ? 62.393 -2.763 -7.029 1.00 45.59 515 VAL A CA 1
ATOM 4047 C C . VAL A 1 515 ? 62.269 -3.016 -5.521 1.00 45.59 515 VAL A C 1
ATOM 4049 O O . VAL A 1 515 ? 61.577 -2.246 -4.859 1.00 45.59 515 VAL A O 1
ATOM 4052 N N . PHE A 1 516 ? 63.042 -3.944 -4.945 1.00 35.78 516 PHE A N 1
ATOM 4053 C CA . PHE A 1 516 ? 63.108 -4.133 -3.484 1.00 35.78 516 PHE A CA 1
ATOM 4054 C C . PHE A 1 516 ? 63.659 -2.894 -2.745 1.00 35.78 516 PHE A C 1
ATOM 4056 O O . PHE A 1 516 ? 63.131 -2.491 -1.710 1.00 35.78 516 PHE A O 1
ATOM 4063 N N . GLY A 1 517 ? 64.649 -2.191 -3.313 1.00 44.12 517 GLY A N 1
ATOM 4064 C CA . GLY A 1 517 ? 65.136 -0.918 -2.752 1.00 44.12 517 GLY A CA 1
ATOM 4065 C C . GLY A 1 517 ? 64.145 0.259 -2.862 1.00 44.12 517 GLY A C 1
ATOM 4066 O O . GLY A 1 517 ? 64.241 1.234 -2.106 1.00 44.12 517 GLY A O 1
ATOM 4067 N N . LEU A 1 518 ? 63.187 0.189 -3.794 1.00 46.28 518 LEU A N 1
ATOM 4068 C CA . LEU A 1 518 ? 62.074 1.137 -3.906 1.00 46.28 518 LEU A CA 1
ATOM 4069 C C . LEU A 1 518 ? 60.945 0.793 -2.929 1.00 46.28 518 LEU A C 1
ATOM 4071 O O . LEU A 1 518 ? 60.377 1.717 -2.349 1.00 46.28 518 LEU A O 1
ATOM 4075 N N . GLU A 1 519 ? 60.679 -0.488 -2.672 1.00 40.50 519 GLU A N 1
ATOM 4076 C CA . GLU A 1 519 ? 59.722 -0.933 -1.652 1.00 40.50 519 GLU A CA 1
ATOM 4077 C C . GLU A 1 519 ? 60.116 -0.450 -0.248 1.00 40.50 519 GLU A C 1
ATOM 4079 O O . GLU A 1 519 ? 59.273 0.100 0.456 1.00 40.50 519 GLU A O 1
ATOM 4084 N N . ASP A 1 520 ? 61.400 -0.475 0.126 1.00 43.34 520 ASP A N 1
ATOM 4085 C CA . ASP A 1 520 ? 61.862 0.073 1.415 1.00 43.34 520 ASP A CA 1
ATOM 4086 C C . ASP A 1 520 ? 61.700 1.602 1.533 1.00 43.34 520 ASP A C 1
ATOM 4088 O O . ASP A 1 520 ? 61.439 2.150 2.615 1.00 43.34 520 ASP A O 1
ATOM 4092 N N . ARG A 1 521 ? 61.809 2.330 0.412 1.00 48.66 521 ARG A N 1
ATOM 4093 C CA . ARG A 1 521 ? 61.519 3.774 0.364 1.00 48.66 521 ARG A CA 1
ATOM 4094 C C . ARG A 1 521 ? 60.019 4.052 0.417 1.00 48.66 521 ARG A C 1
ATOM 4096 O O . ARG A 1 521 ? 59.620 4.998 1.099 1.00 48.66 521 ARG A O 1
ATOM 4103 N N . VAL A 1 522 ? 59.204 3.228 -0.237 1.00 44.72 522 VAL A N 1
ATOM 4104 C CA . VAL A 1 522 ? 57.736 3.291 -0.197 1.00 44.72 522 VAL A CA 1
ATOM 4105 C C . VAL A 1 522 ? 57.215 2.925 1.193 1.00 44.72 522 VAL A C 1
ATOM 4107 O O . VAL A 1 522 ? 56.307 3.589 1.673 1.00 44.72 522 VAL A O 1
ATOM 4110 N N . LEU A 1 523 ? 57.842 1.991 1.912 1.00 39.84 523 LEU A N 1
ATOM 4111 C CA . LEU A 1 523 ? 57.507 1.664 3.303 1.00 39.84 523 LEU A CA 1
ATOM 4112 C C . LEU A 1 523 ? 57.914 2.780 4.282 1.00 39.84 523 LEU A C 1
ATOM 4114 O O . LEU A 1 523 ? 57.185 3.057 5.236 1.00 39.84 523 LEU A O 1
ATOM 4118 N N . ARG A 1 524 ? 59.028 3.494 4.045 1.00 47.75 524 ARG A N 1
ATOM 4119 C CA . ARG A 1 524 ? 59.377 4.714 4.813 1.00 47.75 524 ARG A CA 1
ATOM 4120 C C . ARG A 1 524 ? 58.435 5.885 4.540 1.00 47.75 524 ARG A C 1
ATOM 4122 O O . ARG A 1 524 ? 58.097 6.614 5.474 1.00 47.75 524 ARG A O 1
ATOM 4129 N N . LEU A 1 525 ? 58.016 6.075 3.289 1.00 46.69 525 LEU A N 1
ATOM 4130 C CA . LEU A 1 525 ? 56.976 7.040 2.922 1.00 46.69 525 LEU A CA 1
ATOM 4131 C C . LEU A 1 525 ? 55.627 6.633 3.520 1.00 46.69 525 LEU A C 1
ATOM 4133 O O . LEU A 1 525 ? 54.973 7.473 4.118 1.00 46.69 525 LEU A O 1
ATOM 4137 N N . GLY A 1 526 ? 55.283 5.347 3.485 1.00 37.78 526 GLY A N 1
ATOM 4138 C CA . GLY A 1 526 ? 54.098 4.768 4.112 1.00 37.78 526 GLY A CA 1
ATOM 4139 C C . GLY A 1 526 ? 54.060 5.004 5.619 1.00 37.78 526 GLY A C 1
ATOM 4140 O O . GLY A 1 526 ? 53.038 5.442 6.122 1.00 37.78 526 GLY A O 1
ATOM 4141 N N . LYS A 1 527 ? 55.182 4.850 6.337 1.00 42.50 527 LYS A N 1
ATOM 4142 C CA . LYS A 1 527 ? 55.278 5.188 7.774 1.00 42.50 527 LYS A CA 1
ATOM 4143 C C . LYS A 1 527 ? 55.151 6.692 8.056 1.00 42.50 527 LYS A C 1
ATOM 4145 O O . LYS A 1 527 ? 54.591 7.073 9.079 1.00 42.50 527 LYS A O 1
ATOM 4150 N N . ARG A 1 528 ? 55.625 7.562 7.154 1.00 42.62 528 ARG A N 1
ATOM 4151 C CA . ARG A 1 528 ? 55.400 9.020 7.246 1.00 42.62 528 ARG A CA 1
ATOM 4152 C C . ARG A 1 528 ? 53.957 9.412 6.922 1.00 42.62 528 ARG A C 1
ATOM 4154 O O . ARG A 1 528 ? 53.437 10.323 7.554 1.00 42.62 528 ARG A O 1
ATOM 4161 N N . VAL A 1 529 ? 53.322 8.725 5.976 1.00 43.16 529 VAL A N 1
ATOM 4162 C CA . VAL A 1 529 ? 51.910 8.904 5.616 1.00 43.16 529 VAL A CA 1
ATOM 4163 C C . VAL A 1 529 ? 51.002 8.369 6.723 1.00 43.16 529 VAL A C 1
ATOM 4165 O O . VAL A 1 529 ? 50.046 9.051 7.057 1.00 43.16 529 VAL A O 1
ATOM 4168 N N . PHE A 1 530 ? 51.349 7.258 7.381 1.00 31.47 530 PHE A N 1
ATOM 4169 C CA . PHE A 1 530 ? 50.644 6.757 8.568 1.00 31.47 530 PHE A CA 1
ATOM 4170 C C . PHE A 1 530 ? 50.761 7.724 9.754 1.00 31.47 530 PHE A C 1
ATOM 4172 O O . PHE A 1 530 ? 49.764 8.036 10.390 1.00 31.47 530 PHE A O 1
ATOM 4179 N N . GLY A 1 531 ? 51.950 8.288 10.003 1.00 39.28 531 GLY A N 1
ATOM 4180 C CA . GLY A 1 531 ? 52.126 9.324 11.030 1.00 39.28 531 GLY A CA 1
ATOM 4181 C C . GLY A 1 531 ? 51.434 10.655 10.697 1.00 39.28 531 GLY A C 1
ATOM 4182 O O . GLY A 1 531 ? 51.073 11.411 11.596 1.00 39.28 531 GLY A O 1
ATOM 4183 N N . LEU A 1 532 ? 51.220 10.960 9.412 1.00 43.25 532 LEU A N 1
ATOM 4184 C CA . LEU A 1 532 ? 50.362 12.066 8.978 1.00 43.25 532 LEU A CA 1
ATOM 4185 C C . LEU A 1 532 ? 48.879 11.705 9.110 1.00 43.25 532 LEU A C 1
ATOM 4187 O O . LEU A 1 532 ? 48.118 12.555 9.551 1.00 43.25 532 LEU A O 1
ATOM 4191 N N . GLN A 1 533 ? 48.481 10.466 8.812 1.00 34.06 533 GLN A N 1
ATOM 4192 C CA . GLN A 1 533 ? 47.120 9.969 9.011 1.00 34.06 533 GLN A CA 1
ATOM 4193 C C . GLN A 1 533 ? 46.726 9.970 10.485 1.00 34.06 533 GLN A C 1
ATOM 4195 O O . GLN A 1 533 ? 45.637 10.432 10.771 1.00 34.06 533 GLN A O 1
ATOM 4200 N N . GLU A 1 534 ? 47.592 9.584 11.427 1.00 32.69 534 GLU A N 1
ATOM 4201 C CA . GLU A 1 534 ? 47.290 9.695 12.867 1.00 32.69 534 GLU A CA 1
ATOM 4202 C C . GLU A 1 534 ? 47.119 11.157 13.313 1.00 32.69 534 GLU A C 1
ATOM 4204 O O . GLU A 1 534 ? 46.243 11.472 14.116 1.00 32.69 534 GLU A O 1
ATOM 4209 N N . ARG A 1 535 ? 47.896 12.092 12.747 1.00 38.84 535 ARG A N 1
ATOM 4210 C CA . ARG A 1 535 ? 47.731 13.532 13.026 1.00 38.84 535 ARG A CA 1
ATOM 4211 C C . ARG A 1 535 ? 46.492 14.127 12.353 1.00 38.84 535 ARG A C 1
ATOM 4213 O O . ARG A 1 535 ? 45.920 15.068 12.899 1.00 38.84 535 ARG A O 1
ATOM 4220 N N . VAL A 1 536 ? 46.079 13.590 11.204 1.00 37.72 536 VAL A N 1
ATOM 4221 C CA . VAL A 1 536 ? 44.817 13.924 10.527 1.00 37.72 536 VAL A CA 1
ATOM 4222 C C . VAL A 1 536 ? 43.633 13.328 11.290 1.00 37.72 536 VAL A C 1
ATOM 4224 O O . VAL A 1 536 ? 42.666 14.045 11.491 1.00 37.72 536 VAL A O 1
ATOM 4227 N N . PHE A 1 537 ? 43.747 12.120 11.845 1.00 29.12 537 PHE A N 1
ATOM 4228 C CA . PHE A 1 537 ? 42.728 11.496 12.697 1.00 29.12 537 PHE A CA 1
ATOM 4229 C C . PHE A 1 537 ? 42.540 12.271 14.011 1.00 29.12 537 PHE A C 1
ATOM 4231 O O . PHE A 1 537 ? 41.418 12.530 14.426 1.00 29.12 537 PHE A O 1
ATOM 4238 N N . CYS A 1 538 ? 43.624 12.762 14.630 1.00 31.08 538 CYS A N 1
ATOM 4239 C CA . CYS A 1 538 ? 43.531 13.672 15.782 1.00 31.08 538 CYS A CA 1
ATOM 4240 C C . CYS A 1 538 ? 42.963 15.062 15.430 1.00 31.08 538 CYS A C 1
ATOM 4242 O O . CYS A 1 538 ? 42.503 15.781 16.320 1.00 31.08 538 CYS A O 1
ATOM 4244 N N . LEU A 1 539 ? 43.025 15.483 14.163 1.00 36.59 539 LEU A N 1
ATOM 4245 C CA . LEU A 1 539 ? 42.327 16.677 13.681 1.00 36.59 539 LEU A CA 1
ATOM 4246 C C . LEU A 1 539 ? 40.856 16.364 13.394 1.00 36.59 539 LEU A C 1
ATOM 4248 O O . LEU A 1 539 ? 40.014 17.167 13.773 1.00 36.59 539 LEU A O 1
ATOM 4252 N N . GLU A 1 540 ? 40.539 15.198 12.831 1.00 33.75 540 GLU A N 1
ATOM 4253 C CA . GLU A 1 540 ? 39.173 14.714 12.612 1.00 33.75 540 GLU A CA 1
ATOM 4254 C C . GLU A 1 540 ? 38.421 14.516 13.932 1.00 33.75 540 GLU A C 1
ATOM 4256 O O . GLU A 1 540 ? 37.308 15.006 14.037 1.00 33.75 540 GLU A O 1
ATOM 4261 N N . GLU A 1 541 ? 39.019 13.951 14.987 1.00 31.52 541 GLU A N 1
ATOM 4262 C CA . GLU A 1 541 ? 38.371 13.866 16.311 1.00 31.52 541 GLU A CA 1
ATOM 4263 C C . GLU A 1 541 ? 38.138 15.247 16.949 1.00 31.52 541 GLU A C 1
ATOM 4265 O O . GLU A 1 541 ? 37.151 15.466 17.653 1.00 31.52 541 GLU A O 1
ATOM 4270 N N . ARG A 1 542 ? 39.013 16.225 16.679 1.00 35.81 542 ARG A N 1
ATOM 4271 C CA . ARG A 1 542 ? 38.813 17.616 17.125 1.00 35.81 542 ARG A CA 1
ATOM 4272 C C . ARG A 1 542 ? 37.773 18.357 16.285 1.00 35.81 542 ARG A C 1
ATOM 4274 O O . ARG A 1 542 ? 37.127 19.257 16.818 1.00 35.81 542 ARG A O 1
ATOM 4281 N N . VAL A 1 543 ? 37.619 17.998 15.011 1.00 36.38 543 VAL A N 1
ATOM 4282 C CA . VAL A 1 543 ? 36.584 18.517 14.107 1.00 36.38 543 VAL A CA 1
ATOM 4283 C C . VAL A 1 543 ? 35.230 17.892 14.446 1.00 36.38 543 VAL A C 1
ATOM 4285 O O . VAL A 1 543 ? 34.281 18.647 14.600 1.00 36.38 543 VAL A O 1
ATOM 4288 N N . PHE A 1 544 ? 35.156 16.588 14.731 1.00 30.31 544 PHE A N 1
ATOM 4289 C CA . PHE A 1 544 ? 33.964 15.923 15.271 1.00 30.31 544 PHE A CA 1
ATOM 4290 C C . PHE A 1 544 ? 33.576 16.483 16.645 1.00 30.31 544 PHE A C 1
ATOM 4292 O O . PHE A 1 544 ? 32.420 16.808 16.869 1.00 30.31 544 PHE A O 1
ATOM 4299 N N . GLY A 1 545 ? 34.535 16.733 17.544 1.00 33.69 545 GLY A N 1
ATOM 4300 C CA . GLY A 1 545 ? 34.252 17.395 18.826 1.00 33.69 545 GLY A CA 1
ATOM 4301 C C . GLY A 1 545 ? 33.822 18.868 18.697 1.00 33.69 545 GLY A C 1
ATOM 4302 O O . GLY A 1 545 ? 33.168 19.413 19.592 1.00 33.69 545 GLY A O 1
ATOM 4303 N N . LEU A 1 546 ? 34.179 19.537 17.594 1.00 38.62 546 LEU A N 1
ATOM 4304 C CA . LEU A 1 546 ? 33.645 20.851 17.226 1.00 38.62 546 LEU A CA 1
ATOM 4305 C C . LEU A 1 546 ? 32.251 20.725 16.603 1.00 38.62 546 LEU A C 1
ATOM 4307 O O . LEU A 1 546 ? 31.392 21.528 16.952 1.00 38.62 546 LEU A O 1
ATOM 4311 N N . GLU A 1 547 ? 31.999 19.718 15.769 1.00 35.56 547 GLU A N 1
ATOM 4312 C CA . GLU A 1 547 ? 30.677 19.395 15.225 1.00 35.56 547 GLU A CA 1
ATOM 4313 C C . GLU A 1 547 ? 29.693 19.026 16.338 1.00 35.56 547 GLU A C 1
ATOM 4315 O O . GLU A 1 547 ? 28.620 19.607 16.380 1.00 35.56 547 GLU A O 1
ATOM 4320 N N . ASP A 1 548 ? 30.071 18.216 17.327 1.00 38.22 548 ASP A N 1
ATOM 4321 C CA . ASP A 1 548 ? 29.237 17.891 18.493 1.00 38.22 548 ASP A CA 1
ATOM 4322 C C . ASP A 1 548 ? 28.945 19.128 19.359 1.00 38.22 548 ASP A C 1
ATOM 4324 O O . ASP A 1 548 ? 27.860 19.280 19.925 1.00 38.22 548 ASP A O 1
ATOM 4328 N N . ARG A 1 549 ? 29.890 20.076 19.436 1.00 42.53 549 ARG A N 1
ATOM 4329 C CA . ARG A 1 549 ? 29.672 21.377 20.094 1.00 42.53 549 ARG A CA 1
ATOM 4330 C C . ARG A 1 549 ? 28.781 22.308 19.275 1.00 42.53 549 ARG A C 1
ATOM 4332 O O . ARG A 1 549 ? 28.006 23.056 19.871 1.00 42.53 549 ARG A O 1
ATOM 4339 N N . VAL A 1 550 ? 28.877 22.280 17.948 1.00 40.28 550 VAL A N 1
ATOM 4340 C CA . VAL A 1 550 ? 28.027 23.049 17.027 1.00 40.28 550 VAL A CA 1
ATOM 4341 C C . VAL A 1 550 ? 26.613 22.464 16.988 1.00 40.28 550 VAL A C 1
ATOM 4343 O O . VAL A 1 550 ? 25.653 23.226 17.043 1.00 40.28 550 VAL A O 1
ATOM 4346 N N . LEU A 1 551 ? 26.468 21.139 17.021 1.00 36.12 551 LEU A N 1
ATOM 4347 C CA . LEU A 1 551 ? 25.206 20.415 17.169 1.00 36.12 551 LEU A CA 1
ATOM 4348 C C . LEU A 1 551 ? 24.591 20.664 18.549 1.00 36.12 551 LEU A C 1
ATOM 4350 O O . LEU A 1 551 ? 23.413 20.990 18.637 1.00 36.12 551 LEU A O 1
ATOM 4354 N N . GLY A 1 552 ? 25.391 20.652 19.620 1.00 40.94 552 GLY A N 1
ATOM 4355 C CA . GLY A 1 552 ? 24.939 21.015 20.967 1.00 40.94 552 GLY A CA 1
ATOM 4356 C C . GLY A 1 552 ? 24.552 22.495 21.114 1.00 40.94 552 GLY A C 1
ATOM 4357 O O . GLY A 1 552 ? 23.643 22.833 21.875 1.00 40.94 552 GLY A O 1
ATOM 4358 N N . LEU A 1 553 ? 25.198 23.403 20.373 1.00 44.91 553 LEU A N 1
ATOM 4359 C CA . LEU A 1 553 ? 24.747 24.791 20.225 1.00 44.91 553 LEU A CA 1
ATOM 4360 C C . LEU A 1 553 ? 23.457 24.865 19.400 1.00 44.91 553 LEU A C 1
ATOM 4362 O O . LEU A 1 553 ? 22.559 25.614 19.773 1.00 44.91 553 LEU A O 1
ATOM 4366 N N . GLY A 1 554 ? 23.329 24.050 18.353 1.00 38.53 554 GLY A N 1
ATOM 4367 C CA . GLY A 1 554 ? 22.122 23.892 17.543 1.00 38.53 554 GLY A CA 1
ATOM 4368 C C . GLY A 1 554 ? 20.921 23.433 18.367 1.00 38.53 554 GLY A C 1
ATOM 4369 O O . GLY A 1 554 ? 19.873 24.065 18.304 1.00 38.53 554 GLY A O 1
ATOM 4370 N N . GLU A 1 555 ? 21.080 22.427 19.230 1.00 40.31 555 GLU A N 1
ATOM 4371 C CA . GLU A 1 555 ? 20.041 21.970 20.162 1.00 40.31 555 GLU A CA 1
ATOM 4372 C C . GLU A 1 555 ? 19.667 23.042 21.194 1.00 40.31 555 GLU A C 1
ATOM 4374 O O . GLU A 1 555 ? 18.494 23.191 21.541 1.00 40.31 555 GLU A O 1
ATOM 4379 N N . ARG A 1 556 ? 20.634 23.846 21.658 1.00 43.66 556 ARG A N 1
ATOM 4380 C CA . ARG A 1 556 ? 20.368 24.991 22.547 1.00 43.66 556 ARG A CA 1
ATOM 4381 C C . ARG A 1 556 ? 19.636 26.121 21.829 1.00 43.66 556 ARG A C 1
ATOM 4383 O O . ARG A 1 556 ? 18.743 26.718 22.425 1.00 43.66 556 ARG A O 1
ATOM 4390 N N . VAL A 1 557 ? 19.964 26.394 20.568 1.00 44.75 557 VAL A N 1
ATOM 4391 C CA . VAL A 1 557 ? 19.267 27.377 19.724 1.00 44.75 557 VAL A CA 1
ATOM 4392 C C . VAL A 1 557 ? 17.860 26.884 19.371 1.00 44.75 557 VAL A C 1
ATOM 4394 O O . VAL A 1 557 ? 16.916 27.661 19.473 1.00 44.75 557 VAL A O 1
ATOM 4397 N N . PHE A 1 558 ? 17.668 25.592 19.089 1.00 36.66 558 PHE A N 1
ATOM 4398 C CA . PHE A 1 558 ? 16.345 24.978 18.905 1.00 36.66 558 PHE A CA 1
ATOM 4399 C C . PHE A 1 558 ? 15.526 24.966 20.202 1.00 36.66 558 PHE A C 1
ATOM 4401 O O . PHE A 1 558 ? 14.318 25.199 20.185 1.00 36.66 558 PHE A O 1
ATOM 4408 N N . GLY A 1 559 ? 16.175 24.737 21.346 1.00 42.34 559 GLY A N 1
ATOM 4409 C CA . GLY A 1 559 ? 15.567 24.837 22.671 1.00 42.34 559 GLY A CA 1
ATOM 4410 C C . GLY A 1 559 ? 15.160 26.269 23.028 1.00 42.34 559 GLY A C 1
ATOM 4411 O O . GLY A 1 559 ? 14.094 26.475 23.608 1.00 42.34 559 GLY A O 1
ATOM 4412 N N . LEU A 1 560 ? 15.961 27.266 22.638 1.00 45.75 560 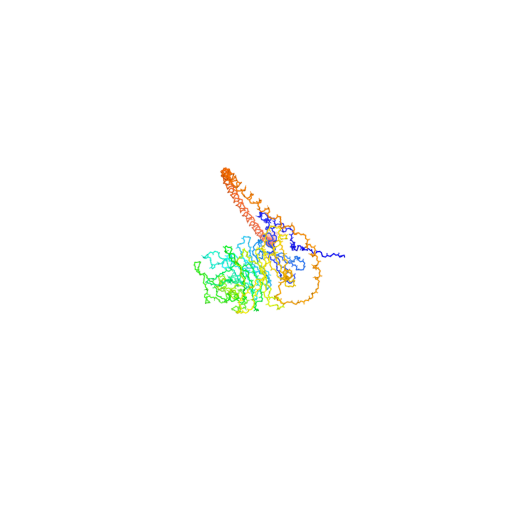LEU A N 1
ATOM 4413 C CA . LEU A 1 560 ? 15.599 28.682 22.716 1.00 45.75 560 LEU A CA 1
ATOM 4414 C C . LEU A 1 560 ? 14.450 29.008 21.758 1.00 45.75 560 LEU A C 1
ATOM 4416 O O . LEU A 1 560 ? 13.510 29.659 22.187 1.00 45.75 560 LEU A O 1
ATOM 4420 N N . GLY A 1 561 ? 14.452 28.477 20.533 1.00 42.38 561 GLY A N 1
ATOM 4421 C CA . GLY A 1 561 ? 13.347 28.599 19.580 1.00 42.38 561 GLY A CA 1
ATOM 4422 C C . GLY A 1 561 ? 12.032 28.055 20.141 1.00 42.38 561 GLY A C 1
ATOM 4423 O O . GLY A 1 561 ? 11.038 28.767 20.162 1.00 42.38 561 GLY A O 1
ATOM 4424 N N . LYS A 1 562 ? 12.029 26.847 20.722 1.00 42.34 562 LYS A N 1
ATOM 4425 C CA . LYS A 1 562 ? 10.849 26.284 21.411 1.00 42.34 562 LYS A CA 1
ATOM 4426 C C . LYS A 1 562 ? 10.403 27.120 22.615 1.00 42.34 562 LYS A C 1
ATOM 4428 O O . LYS A 1 562 ? 9.211 27.187 22.896 1.00 42.34 562 LYS A O 1
ATOM 4433 N N . ARG A 1 563 ? 11.334 27.763 23.331 1.00 43.69 563 ARG A N 1
ATOM 4434 C CA . ARG A 1 563 ? 11.005 28.713 24.410 1.00 43.69 563 ARG A CA 1
ATOM 4435 C C . ARG A 1 563 ? 10.456 30.032 23.878 1.00 43.69 563 ARG A C 1
ATOM 4437 O O . ARG A 1 563 ? 9.618 30.608 24.553 1.00 43.69 563 ARG A O 1
ATOM 4444 N N . VAL A 1 564 ? 10.906 30.493 22.712 1.00 46.81 564 VAL A N 1
ATOM 4445 C CA . VAL A 1 564 ? 10.394 31.688 22.031 1.00 46.81 564 VAL A CA 1
ATOM 4446 C C . VAL A 1 564 ? 8.988 31.424 21.496 1.00 46.81 564 VAL A C 1
ATOM 4448 O O . VAL A 1 564 ? 8.100 32.189 21.836 1.00 46.81 564 VAL A O 1
ATOM 4451 N N . PHE A 1 565 ? 8.743 30.297 20.819 1.00 34.44 565 PHE A N 1
ATOM 4452 C CA . PHE A 1 565 ? 7.394 29.880 20.409 1.00 34.44 565 PHE A CA 1
ATOM 4453 C C . PHE A 1 565 ? 6.470 29.657 21.616 1.00 34.44 565 PHE A C 1
ATOM 4455 O O . PHE A 1 565 ? 5.361 30.169 21.651 1.00 34.44 565 PHE A O 1
ATOM 4462 N N . GLY A 1 566 ? 6.952 29.002 22.678 1.00 42.81 566 GLY A N 1
ATOM 4463 C CA . GLY A 1 566 ? 6.180 28.865 23.918 1.00 42.81 566 GLY A CA 1
ATOM 4464 C C . GLY A 1 566 ? 5.977 30.185 24.681 1.00 42.81 566 GLY A C 1
ATOM 4465 O O . GLY A 1 566 ? 5.039 30.303 25.468 1.00 42.81 566 GLY A O 1
ATOM 4466 N N . LEU A 1 567 ? 6.843 31.186 24.488 1.00 48.53 567 LEU A N 1
ATOM 4467 C CA . LEU A 1 567 ? 6.633 32.552 24.974 1.00 48.53 567 LEU A CA 1
ATOM 4468 C C . LEU A 1 567 ? 5.614 33.282 24.102 1.00 48.53 567 LEU A C 1
ATOM 4470 O O . LEU A 1 567 ? 4.800 33.999 24.660 1.00 48.53 567 LEU A O 1
ATOM 4474 N N . GLU A 1 568 ? 5.620 33.069 22.790 1.00 45.09 568 GLU A N 1
ATOM 4475 C CA . GLU A 1 568 ? 4.646 33.611 21.842 1.00 45.09 568 GLU A CA 1
ATOM 4476 C C . GLU A 1 568 ? 3.240 33.076 22.149 1.00 45.09 568 GLU A C 1
ATOM 4478 O O . GLU A 1 568 ? 2.326 33.870 22.349 1.00 45.09 568 GLU A O 1
ATOM 4483 N N . ASP A 1 569 ? 3.091 31.772 22.400 1.00 47.28 569 ASP A N 1
ATOM 4484 C CA . ASP A 1 569 ? 1.840 31.158 22.872 1.00 47.28 569 ASP A CA 1
ATOM 4485 C C . ASP A 1 569 ? 1.395 31.708 24.242 1.00 47.28 569 ASP A C 1
ATOM 4487 O O . ASP A 1 569 ? 0.207 31.922 24.495 1.00 47.28 569 ASP A O 1
ATOM 4491 N N . ARG A 1 570 ? 2.343 31.988 25.153 1.00 50.19 570 ARG A N 1
ATOM 4492 C CA . ARG A 1 570 ? 2.045 32.629 26.450 1.00 50.19 570 ARG A CA 1
ATOM 4493 C C . ARG A 1 570 ? 1.716 34.112 26.313 1.00 50.19 570 ARG A C 1
ATOM 4495 O O . ARG A 1 570 ? 0.951 34.610 27.133 1.00 50.19 570 ARG A O 1
ATOM 4502 N N . VAL A 1 571 ? 2.277 34.814 25.333 1.00 47.94 571 VAL A N 1
ATOM 4503 C CA . VAL A 1 571 ? 1.973 36.215 25.015 1.00 47.94 571 VAL A CA 1
ATOM 4504 C C . VAL A 1 571 ? 0.598 36.307 24.360 1.00 47.94 571 VAL A C 1
ATOM 4506 O O . VAL A 1 571 ? -0.178 37.170 24.754 1.00 47.94 571 VAL A O 1
ATOM 4509 N N . LEU A 1 572 ? 0.241 35.372 23.475 1.00 43.28 572 LEU A N 1
ATOM 4510 C CA . LEU A 1 572 ? -1.107 35.235 22.918 1.00 43.28 572 LEU A CA 1
ATOM 4511 C C . LEU A 1 572 ? -2.128 34.885 24.012 1.00 43.28 572 LEU A C 1
ATOM 4513 O O . LEU A 1 572 ? -3.152 35.553 24.129 1.00 43.28 572 LEU A O 1
ATOM 4517 N N . GLY A 1 573 ? -1.809 33.938 24.902 1.00 48.56 573 GLY A N 1
ATOM 4518 C CA . GLY A 1 573 ? -2.658 33.607 26.053 1.00 48.56 573 GLY A CA 1
ATOM 4519 C C . GLY A 1 573 ? -2.751 34.721 27.110 1.00 48.56 573 GLY A C 1
ATOM 4520 O O . GLY A 1 573 ? -3.771 34.861 27.787 1.00 48.56 573 GLY A O 1
ATOM 4521 N N . LEU A 1 574 ? -1.710 35.547 27.267 1.00 50.12 574 LEU A N 1
ATOM 4522 C CA . LEU A 1 574 ? -1.780 36.789 28.045 1.00 50.12 574 LEU A CA 1
ATOM 4523 C C . LEU A 1 574 ? -2.635 37.834 27.327 1.00 50.12 574 LEU A C 1
ATOM 4525 O O . LEU A 1 574 ? -3.393 38.517 28.002 1.00 50.12 574 LEU A O 1
ATOM 4529 N N . GLY A 1 575 ? -2.572 37.914 25.997 1.00 45.59 575 GLY A N 1
ATOM 4530 C CA . GLY A 1 575 ? -3.441 38.747 25.167 1.00 45.59 575 GLY A CA 1
ATOM 4531 C C . GLY A 1 575 ? -4.915 38.419 25.383 1.00 45.59 575 GLY A C 1
ATOM 4532 O O . GLY A 1 575 ? -5.681 39.306 25.741 1.00 45.59 575 GLY A O 1
ATOM 4533 N N . GLU A 1 576 ? -5.303 37.144 25.306 1.00 47.88 576 GLU A N 1
ATOM 4534 C CA . GLU A 1 576 ? -6.683 36.711 25.590 1.00 47.88 576 GLU A CA 1
ATOM 4535 C C . GLU A 1 576 ? -7.118 37.017 27.033 1.00 47.88 576 GLU A C 1
ATOM 4537 O O . GLU A 1 576 ? -8.261 37.398 27.285 1.00 47.88 576 GLU A O 1
ATOM 4542 N N . ARG A 1 577 ? -6.200 36.916 28.004 1.00 49.94 577 ARG A N 1
ATOM 4543 C CA . ARG A 1 577 ? -6.466 37.310 29.398 1.00 49.94 577 ARG A CA 1
ATOM 4544 C C . ARG A 1 577 ? -6.579 38.819 29.584 1.00 49.94 577 ARG A C 1
ATOM 4546 O O . ARG A 1 577 ? -7.341 39.245 30.449 1.00 49.94 577 ARG A O 1
ATOM 4553 N N . VAL A 1 578 ? -5.824 39.609 28.825 1.00 50.34 578 VAL A N 1
ATOM 4554 C CA . VAL A 1 578 ? -5.898 41.074 28.823 1.00 50.34 578 VAL A CA 1
ATOM 4555 C C . VAL A 1 578 ? -7.212 41.520 28.188 1.00 50.34 578 VAL A C 1
ATOM 4557 O O . VAL A 1 578 ? -7.909 42.305 28.819 1.00 50.34 578 VAL A O 1
ATOM 4560 N N . PHE A 1 579 ? -7.628 40.932 27.061 1.00 39.25 579 PHE A N 1
ATOM 4561 C CA . PHE A 1 579 ? -8.958 41.159 26.479 1.00 39.25 579 PHE A CA 1
ATOM 4562 C C . PHE A 1 579 ? -10.082 40.761 27.450 1.00 39.25 579 PHE A C 1
ATOM 4564 O O . PHE A 1 579 ? -10.985 41.549 27.716 1.00 39.25 579 PHE A O 1
ATOM 4571 N N . GLY A 1 580 ? -9.977 39.601 28.109 1.00 46.41 580 GLY A N 1
ATOM 4572 C CA . GLY A 1 580 ? -10.944 39.202 29.139 1.00 46.41 580 GLY A CA 1
ATOM 4573 C C . GLY A 1 580 ? -10.933 40.088 30.398 1.00 46.41 580 GLY A C 1
ATOM 4574 O O . GLY A 1 580 ? -11.936 40.174 31.111 1.00 46.41 580 GLY A O 1
ATOM 4575 N N . LEU A 1 581 ? -9.815 40.753 30.708 1.00 52.81 581 LEU A N 1
ATOM 4576 C CA . LEU A 1 581 ? -9.735 41.766 31.765 1.00 52.81 581 LEU A CA 1
ATOM 4577 C C . LEU A 1 581 ? -10.332 43.099 31.310 1.00 52.81 581 LEU A C 1
ATOM 4579 O O . LEU A 1 581 ? -11.024 43.719 32.113 1.00 52.81 581 LEU A O 1
ATOM 4583 N N . GLU A 1 582 ? -10.127 43.511 30.058 1.00 49.41 582 GLU A N 1
ATOM 4584 C CA . GLU A 1 582 ? -10.784 44.679 29.462 1.00 49.41 582 GLU A CA 1
ATOM 4585 C C . GLU A 1 582 ? -12.306 44.519 29.491 1.00 49.41 582 GLU A C 1
ATOM 4587 O O . GLU A 1 582 ? -12.988 45.405 30.002 1.00 49.41 582 GLU A O 1
ATOM 4592 N N . ASP A 1 583 ? -12.843 43.354 29.119 1.00 50.47 583 ASP A N 1
ATOM 4593 C CA . ASP A 1 583 ? -14.282 43.065 29.204 1.00 50.47 583 ASP A CA 1
ATOM 4594 C C . ASP A 1 583 ? -14.814 43.135 30.648 1.00 50.47 583 ASP A C 1
ATOM 4596 O O . ASP A 1 583 ? -15.906 43.650 30.914 1.00 50.47 583 ASP A O 1
ATOM 4600 N N . ARG A 1 584 ? -14.027 42.674 31.633 1.00 55.31 584 ARG A N 1
ATOM 4601 C CA . ARG A 1 584 ? -14.384 42.794 33.061 1.00 55.31 584 ARG A CA 1
ATOM 4602 C C . ARG A 1 584 ? -14.281 44.228 33.571 1.00 55.31 584 ARG A C 1
ATOM 4604 O O . ARG A 1 584 ? -15.078 44.608 34.430 1.00 55.31 584 ARG A O 1
ATOM 4611 N N . VAL A 1 585 ? -13.325 45.015 33.079 1.00 52.84 585 VAL A N 1
ATOM 4612 C CA . VAL A 1 585 ? -13.174 46.439 33.407 1.00 52.84 585 VAL A CA 1
ATOM 4613 C C . VAL A 1 585 ? -14.318 47.246 32.796 1.00 52.84 585 VAL A C 1
ATOM 4615 O O . VAL A 1 585 ? -14.888 48.082 33.496 1.00 52.84 585 VAL A O 1
ATOM 4618 N N . LEU A 1 586 ? -14.737 46.942 31.566 1.00 49.78 586 LEU A N 1
ATOM 4619 C CA . LEU A 1 586 ? -15.932 47.516 30.944 1.00 49.78 586 LEU A CA 1
ATOM 4620 C C . LEU A 1 586 ? -17.195 47.154 31.742 1.00 49.78 586 LEU A C 1
ATOM 4622 O O . LEU A 1 586 ? -17.971 48.041 32.100 1.00 49.78 586 LEU A O 1
ATOM 4626 N N . GLY A 1 587 ? -17.346 45.889 32.150 1.00 52.56 587 GLY A N 1
ATOM 4627 C CA . GLY A 1 587 ? -18.453 45.453 33.010 1.00 52.56 587 GLY A CA 1
ATOM 4628 C C . GLY A 1 587 ? -18.452 46.088 34.412 1.00 52.56 587 GLY A C 1
ATOM 4629 O O . GLY A 1 587 ? -19.511 46.375 34.978 1.00 52.56 587 GLY A O 1
ATOM 4630 N N . LEU A 1 588 ? -17.277 46.355 34.995 1.00 60.00 588 LEU A N 1
ATOM 4631 C CA . LEU A 1 588 ? -17.143 47.139 36.229 1.00 60.00 588 LEU A CA 1
ATOM 4632 C C . LEU A 1 588 ? -17.486 48.615 35.996 1.00 60.00 588 LEU A C 1
ATOM 4634 O O . LEU A 1 588 ? -18.151 49.210 36.842 1.00 60.00 588 LEU A O 1
ATOM 4638 N N . GLY A 1 589 ? -17.099 49.183 34.853 1.00 49.84 589 GLY A N 1
ATOM 4639 C CA . GLY A 1 589 ? -17.466 50.533 34.430 1.00 49.84 589 GLY A CA 1
ATOM 4640 C C . GLY A 1 589 ? -18.981 50.723 34.369 1.00 49.84 589 GLY A C 1
ATOM 4641 O O . GLY A 1 589 ? -19.503 51.669 34.960 1.00 49.84 589 GLY A O 1
ATOM 4642 N N . GLU A 1 590 ? -19.712 49.778 33.773 1.00 54.19 590 GLU A N 1
ATOM 4643 C CA . GLU A 1 590 ? -21.180 49.808 33.758 1.00 54.19 590 GLU A CA 1
ATOM 4644 C C . GLU A 1 590 ? -21.790 49.718 35.164 1.00 54.19 590 GLU A C 1
ATOM 4646 O O . GLU A 1 590 ? -22.737 50.440 35.490 1.00 54.19 590 GLU A O 1
ATOM 4651 N N . ARG A 1 591 ? -21.216 48.890 36.047 1.00 59.00 591 ARG A N 1
ATOM 4652 C CA . ARG A 1 591 ? -21.650 48.804 37.452 1.00 59.00 591 ARG A CA 1
ATOM 4653 C C . ARG A 1 591 ? -21.386 50.094 38.224 1.00 59.00 591 ARG A C 1
ATOM 4655 O O . ARG A 1 591 ? -22.239 50.506 39.011 1.00 59.00 591 ARG A O 1
ATOM 4662 N N . VAL A 1 592 ? -20.246 50.745 37.997 1.00 57.91 592 VAL A N 1
ATOM 4663 C CA . VAL A 1 592 ? -19.895 52.032 38.616 1.00 57.91 592 VAL A CA 1
ATOM 4664 C C . VAL A 1 592 ? -20.809 53.145 38.106 1.00 57.91 592 VAL A C 1
ATOM 4666 O O . VAL A 1 592 ? -21.301 53.931 38.913 1.00 57.91 592 VAL A O 1
ATOM 4669 N N . LEU A 1 593 ? -21.128 53.184 36.808 1.00 52.44 593 LEU A N 1
ATOM 4670 C CA . LEU A 1 593 ? -22.125 54.113 36.262 1.00 52.44 593 LEU A CA 1
ATOM 4671 C C . LEU A 1 593 ? -23.520 53.856 36.850 1.00 52.44 593 LEU A C 1
ATOM 4673 O O . LEU A 1 593 ? -24.228 54.802 37.200 1.00 52.44 593 LEU A O 1
ATOM 4677 N N . GLY A 1 594 ? -23.892 52.588 37.033 1.00 57.94 594 GLY A N 1
ATOM 4678 C CA . GLY A 1 594 ? -25.128 52.194 37.705 1.00 57.94 594 GLY A CA 1
ATOM 4679 C C . GLY A 1 594 ? -25.180 52.608 39.181 1.00 57.94 594 GLY A C 1
ATOM 4680 O O . GLY A 1 594 ? -26.230 53.034 39.657 1.00 57.94 594 GLY A O 1
ATOM 4681 N N . LEU A 1 595 ? -24.062 52.525 39.909 1.00 64.75 595 LEU A N 1
ATOM 4682 C CA . LEU A 1 595 ? -23.953 53.017 41.287 1.00 64.75 595 LEU A CA 1
ATOM 4683 C C . LEU A 1 595 ? -23.985 54.544 41.346 1.00 64.75 595 LEU A C 1
ATOM 4685 O O . LEU A 1 595 ? -24.686 55.094 42.189 1.00 64.75 595 LEU A O 1
ATOM 4689 N N . ARG A 1 596 ? -23.301 55.231 40.425 1.00 57.66 596 ARG A N 1
ATOM 4690 C CA . ARG A 1 596 ? -23.305 56.696 40.337 1.00 57.66 596 ARG A CA 1
ATOM 4691 C C . ARG A 1 596 ? -24.720 57.236 40.136 1.00 57.66 596 ARG A C 1
ATOM 4693 O O . ARG A 1 596 ? -25.097 58.171 40.829 1.00 57.66 596 ARG A O 1
ATOM 4700 N N . LYS A 1 597 ? -25.526 56.606 39.271 1.00 54.22 597 LYS A N 1
ATOM 4701 C CA . LYS A 1 597 ? -26.952 56.950 39.112 1.00 54.22 597 LYS A CA 1
ATOM 4702 C C . LYS A 1 597 ? -27.740 56.792 40.417 1.00 54.22 597 LYS A C 1
ATOM 4704 O O . LYS A 1 597 ? -28.472 57.695 40.788 1.00 54.22 597 LYS A O 1
ATOM 4709 N N . ARG A 1 598 ? -27.532 55.696 41.158 1.00 66.25 598 ARG A N 1
ATOM 4710 C CA . ARG A 1 598 ? -28.202 55.488 42.456 1.00 66.25 598 ARG A CA 1
ATOM 4711 C C . ARG A 1 598 ? -27.773 56.491 43.523 1.00 66.25 598 ARG A C 1
ATOM 4713 O O . ARG A 1 598 ? -28.584 56.831 44.373 1.00 66.25 598 ARG A O 1
ATOM 4720 N N . VAL A 1 599 ? -26.510 56.919 43.513 1.00 63.59 599 VAL A N 1
ATOM 4721 C CA . VAL A 1 599 ? -26.009 57.948 44.435 1.00 63.59 599 VAL A CA 1
ATOM 4722 C C . VAL A 1 599 ? -26.650 59.297 44.120 1.00 63.59 599 VAL A C 1
ATOM 4724 O O . VAL A 1 599 ? -27.128 59.934 45.050 1.00 63.59 599 VAL A O 1
ATOM 4727 N N . PHE A 1 600 ? -26.760 59.677 42.842 1.00 51.31 600 PHE A N 1
ATOM 4728 C CA . PHE A 1 600 ? -27.499 60.881 42.439 1.00 51.31 600 PHE A CA 1
ATOM 4729 C C . PHE A 1 600 ? -28.977 60.821 42.860 1.00 51.31 600 PHE A C 1
ATOM 4731 O O . PHE A 1 600 ? -29.460 61.752 43.495 1.00 51.31 600 PHE A O 1
ATOM 4738 N N . ASP A 1 601 ? -29.662 59.691 42.645 1.00 61.19 601 ASP A N 1
ATOM 4739 C CA . ASP A 1 601 ? -31.045 59.510 43.121 1.00 61.19 601 ASP A CA 1
ATOM 4740 C C . ASP A 1 601 ? -31.161 59.633 44.656 1.00 61.19 601 ASP A C 1
ATOM 4742 O O . ASP A 1 601 ? -32.199 60.036 45.194 1.00 61.19 601 ASP A O 1
ATOM 4746 N N . LEU A 1 602 ? -30.111 59.247 45.391 1.00 65.75 602 LEU A N 1
ATOM 4747 C CA . LEU A 1 602 ? -30.059 59.375 46.845 1.00 65.75 602 LEU A CA 1
ATOM 4748 C C . LEU A 1 602 ? -29.806 60.826 47.274 1.00 65.75 602 LEU A C 1
ATOM 4750 O O . LEU A 1 602 ? -30.445 61.284 48.219 1.00 65.75 602 LEU A O 1
ATOM 4754 N N . GLU A 1 603 ? -28.911 61.542 46.590 1.00 58.00 603 GLU A N 1
ATOM 4755 C CA . GLU A 1 603 ? -28.658 62.970 46.807 1.00 58.00 603 GLU A CA 1
ATOM 4756 C C . GLU A 1 603 ? -29.929 63.791 46.574 1.00 58.00 603 GLU A C 1
ATOM 4758 O O . GLU A 1 603 ? -30.301 64.576 47.446 1.00 58.00 603 GLU A O 1
ATOM 4763 N N . ASP A 1 604 ? -30.674 63.528 45.498 1.00 59.53 604 ASP A N 1
ATOM 4764 C CA . ASP A 1 604 ? -31.953 64.193 45.218 1.00 59.53 604 ASP A CA 1
ATOM 4765 C C . ASP A 1 604 ? -32.994 63.932 46.322 1.00 59.53 604 ASP A C 1
ATOM 4767 O O . ASP A 1 604 ? -33.726 64.831 46.750 1.00 59.53 604 ASP A O 1
ATOM 4771 N N . ARG A 1 605 ? -33.031 62.709 46.869 1.00 65.62 605 ARG A N 1
ATOM 4772 C CA . ARG A 1 605 ? -33.885 62.376 48.024 1.00 65.62 605 ARG A CA 1
ATOM 4773 C C . ARG A 1 605 ? -33.451 63.089 49.303 1.00 65.62 605 ARG A C 1
ATOM 4775 O O . ARG A 1 605 ? -34.311 63.503 50.083 1.00 65.62 605 ARG A O 1
ATOM 4782 N N . VAL A 1 606 ? -32.147 63.219 49.541 1.00 63.16 606 VAL A N 1
ATOM 4783 C CA . VAL A 1 606 ? -31.598 63.930 50.706 1.00 63.16 606 VAL A CA 1
ATOM 4784 C C . VAL A 1 606 ? -31.871 65.430 50.599 1.00 63.16 606 VAL A C 1
ATOM 4786 O O . VAL A 1 606 ? -32.286 66.032 51.590 1.00 63.16 606 VAL A O 1
ATOM 4789 N N . LEU A 1 607 ? -31.740 66.022 49.410 1.00 57.62 607 LEU A N 1
ATOM 4790 C CA . LEU A 1 607 ? -32.120 67.413 49.153 1.00 57.62 607 LEU A CA 1
ATOM 4791 C C . LEU A 1 607 ? -33.620 67.632 49.399 1.00 57.62 607 LEU A C 1
ATOM 4793 O O . LEU A 1 607 ? -33.991 68.550 50.132 1.00 57.62 607 LEU A O 1
ATOM 4797 N N . GLY A 1 608 ? -34.477 66.724 48.919 1.00 61.84 608 GLY A N 1
ATOM 4798 C CA . GLY A 1 608 ? -35.918 66.768 49.193 1.00 61.84 608 GLY A CA 1
ATOM 4799 C C . GLY A 1 608 ? -36.280 66.618 50.681 1.00 61.84 608 GLY A C 1
ATOM 4800 O O . GLY A 1 608 ? -37.247 67.218 51.161 1.00 61.84 608 GLY A O 1
ATOM 4801 N N . LEU A 1 609 ? -35.503 65.854 51.457 1.00 66.19 609 LEU A N 1
ATOM 4802 C CA . LEU A 1 609 ? -35.633 65.805 52.920 1.00 66.19 609 LEU A CA 1
ATOM 4803 C C . LEU A 1 609 ? -35.162 67.109 53.578 1.00 66.19 609 LEU A C 1
ATOM 4805 O O . LEU A 1 609 ? -35.812 67.580 54.512 1.00 66.19 609 LEU A O 1
ATOM 4809 N N . GLY A 1 610 ? -34.082 67.711 53.078 1.00 57.94 610 GLY A N 1
ATOM 4810 C CA . GLY A 1 610 ? -33.584 69.012 53.521 1.00 57.94 610 GLY A CA 1
ATOM 4811 C C . GLY A 1 610 ? -34.637 70.111 53.387 1.00 57.94 610 GLY A C 1
ATOM 4812 O O . GLY A 1 610 ? -34.914 70.813 54.361 1.00 57.94 610 GLY A O 1
ATOM 4813 N N . GLU A 1 611 ? -35.309 70.203 52.236 1.00 63.19 611 GLU A N 1
ATOM 4814 C CA . GLU A 1 611 ? -36.406 71.159 52.023 1.00 63.19 611 GLU A CA 1
ATOM 4815 C C . GLU A 1 611 ? -37.576 70.939 52.993 1.00 63.19 611 GLU A C 1
ATOM 4817 O O . GLU A 1 611 ? -38.126 71.893 53.549 1.00 63.19 611 GLU A O 1
ATOM 4822 N N . ARG A 1 612 ? -37.924 69.678 53.280 1.00 64.88 612 ARG A N 1
ATOM 4823 C CA . ARG A 1 612 ? -38.959 69.345 54.275 1.00 64.88 612 ARG A CA 1
ATOM 4824 C C . ARG A 1 612 ? -38.566 69.765 55.691 1.00 64.88 612 ARG A C 1
ATOM 4826 O O . ARG A 1 612 ? -39.418 70.245 56.442 1.00 64.88 612 ARG A O 1
ATOM 4833 N N . VAL A 1 613 ? -37.296 69.610 56.063 1.00 64.62 613 VAL A N 1
ATOM 4834 C CA . VAL A 1 613 ? -36.770 70.035 57.370 1.00 64.62 613 VAL A CA 1
ATOM 4835 C C . VAL A 1 613 ? -36.735 71.561 57.483 1.00 64.62 613 VAL A C 1
ATOM 4837 O O . VAL A 1 613 ? -37.133 72.095 58.519 1.00 64.62 613 VAL A O 1
ATOM 4840 N N . PHE A 1 614 ? -36.341 72.278 56.426 1.00 58.53 614 PHE A N 1
ATOM 4841 C CA . PHE A 1 614 ? -36.423 73.742 56.387 1.00 58.53 614 PHE A CA 1
ATOM 4842 C C . PHE A 1 614 ? -37.873 74.232 56.496 1.00 58.53 614 PHE A C 1
ATOM 4844 O O . PHE A 1 614 ? -38.163 75.078 57.341 1.00 58.53 614 PHE A O 1
ATOM 4851 N N . GLY A 1 615 ? -38.812 73.617 55.771 1.00 62.88 615 GLY A N 1
ATOM 4852 C CA . GLY A 1 615 ? -40.239 73.931 55.894 1.00 62.88 615 GLY A CA 1
ATOM 4853 C C . GLY A 1 615 ? -40.810 73.669 57.298 1.00 62.88 615 GLY A C 1
ATOM 4854 O O . GLY A 1 615 ? -41.642 74.435 57.794 1.00 62.88 615 GLY A O 1
ATOM 4855 N N . LEU A 1 616 ? -40.341 72.623 57.989 1.00 66.12 616 LEU A N 1
ATOM 4856 C CA . LEU A 1 616 ? -40.666 72.379 59.401 1.00 66.12 616 LEU A CA 1
ATOM 4857 C C . LEU A 1 616 ? -40.062 73.448 60.319 1.00 66.12 616 LEU A C 1
ATOM 4859 O O . LEU A 1 616 ? -40.757 73.948 61.204 1.00 66.12 616 LEU A O 1
ATOM 4863 N N . ARG A 1 617 ? -38.802 73.841 60.099 1.00 62.12 617 ARG A N 1
ATOM 4864 C CA . ARG A 1 617 ? -38.136 74.910 60.856 1.00 62.12 617 ARG A CA 1
ATOM 4865 C C . ARG A 1 617 ? -38.869 76.243 60.711 1.00 62.12 617 ARG A C 1
ATOM 4867 O O . ARG A 1 617 ? -39.089 76.912 61.720 1.00 62.12 617 ARG A O 1
ATOM 4874 N N . ASP A 1 618 ? -39.314 76.595 59.510 1.00 64.00 618 ASP A N 1
ATOM 4875 C CA . ASP A 1 618 ? -40.078 77.822 59.262 1.00 64.00 618 ASP A CA 1
ATOM 4876 C C . ASP A 1 618 ? -41.463 77.783 59.914 1.00 64.00 618 ASP A C 1
ATOM 4878 O O . ASP A 1 618 ? -41.905 78.775 60.500 1.00 64.00 618 ASP A O 1
ATOM 4882 N N . ARG A 1 619 ? -42.125 76.618 59.926 1.00 66.06 619 ARG A N 1
ATOM 4883 C CA . ARG A 1 619 ? -43.367 76.412 60.692 1.00 66.06 619 ARG A CA 1
ATOM 4884 C C . ARG A 1 619 ? -43.152 76.567 62.200 1.00 66.06 619 ARG A C 1
ATOM 4886 O O . ARG A 1 619 ? -43.962 77.220 62.859 1.00 66.06 619 ARG A O 1
ATOM 4893 N N . VAL A 1 620 ? -42.061 76.029 62.746 1.00 66.81 620 VAL A N 1
ATOM 4894 C CA . VAL A 1 620 ? -41.699 76.172 64.169 1.00 66.81 620 VAL A CA 1
ATOM 4895 C C . VAL A 1 620 ? -41.354 77.626 64.513 1.00 66.81 620 VAL A C 1
ATOM 4897 O O . VAL A 1 620 ? -41.813 78.141 65.533 1.00 66.81 620 VAL A O 1
ATOM 4900 N N . LEU A 1 621 ? -40.613 78.334 63.656 1.00 63.12 621 LEU A N 1
ATOM 4901 C CA . LEU A 1 621 ? -40.328 79.764 63.829 1.00 63.12 621 LEU A CA 1
ATOM 4902 C C . LEU A 1 621 ? -41.597 80.620 63.715 1.00 63.12 621 LEU A C 1
ATOM 4904 O O . LEU A 1 621 ? -41.764 81.572 64.479 1.00 63.12 621 LEU A O 1
ATOM 4908 N N . GLY A 1 622 ? -42.521 80.262 62.821 1.00 62.19 622 GLY A N 1
ATOM 4909 C CA . GLY A 1 622 ? -43.842 80.878 62.710 1.00 62.19 622 GLY A CA 1
ATOM 4910 C C . GLY A 1 622 ? -44.691 80.689 63.970 1.00 62.19 622 GLY A C 1
ATOM 4911 O O . GLY A 1 622 ? -45.296 81.648 64.450 1.00 62.19 622 GLY A O 1
ATOM 4912 N N . LEU A 1 623 ? -44.689 79.488 64.558 1.00 64.25 623 LEU A N 1
ATOM 4913 C CA . LEU A 1 623 ? -45.330 79.211 65.849 1.00 64.25 623 LEU A CA 1
ATOM 4914 C C . LEU A 1 623 ? -44.677 80.007 66.984 1.00 64.25 623 LEU A C 1
ATOM 4916 O O . LEU A 1 623 ? -45.382 80.640 67.766 1.00 64.25 623 LEU A O 1
ATOM 4920 N N . ARG A 1 624 ? -43.340 80.073 67.029 1.00 59.84 624 ARG A N 1
ATOM 4921 C CA . ARG A 1 624 ? -42.603 80.872 68.019 1.00 59.84 624 ARG A CA 1
ATOM 4922 C C . ARG A 1 624 ? -42.945 82.362 67.916 1.00 59.84 624 ARG A C 1
ATOM 4924 O O . ARG A 1 624 ? -43.169 82.995 68.943 1.00 59.84 624 ARG A O 1
ATOM 4931 N N . LYS A 1 625 ? -43.063 82.922 66.705 1.00 59.56 625 LYS A N 1
ATOM 4932 C CA . LYS A 1 625 ? -43.507 84.314 66.493 1.00 59.56 625 LYS A CA 1
ATOM 4933 C C . LYS A 1 625 ? -44.956 84.547 66.937 1.00 59.56 625 LYS A C 1
ATOM 4935 O O . LYS A 1 625 ? -45.227 85.581 67.537 1.00 59.56 625 LYS A O 1
ATOM 4940 N N . ARG A 1 626 ? -45.874 83.596 66.711 1.00 60.44 626 ARG A N 1
ATOM 4941 C CA . ARG A 1 626 ? -47.265 83.688 67.208 1.00 60.44 626 ARG A CA 1
ATOM 4942 C C . ARG A 1 626 ? -47.342 83.632 68.735 1.00 60.44 626 ARG A C 1
ATOM 4944 O O . ARG A 1 626 ? -48.084 84.408 69.324 1.00 60.44 626 ARG A O 1
ATOM 4951 N N . VAL A 1 627 ? -46.539 82.780 69.375 1.00 59.34 627 VAL A N 1
ATOM 4952 C CA . VAL A 1 627 ? -46.446 82.697 70.844 1.00 59.34 627 VAL A CA 1
ATOM 4953 C C . VAL A 1 627 ? -45.857 83.984 71.435 1.00 59.34 627 VAL A C 1
ATOM 4955 O O . VAL A 1 627 ? -46.405 84.520 72.392 1.00 59.34 627 VAL A O 1
ATOM 4958 N N . PHE A 1 628 ? -44.805 84.550 70.832 1.00 58.25 628 PHE A N 1
ATOM 4959 C CA . PHE A 1 628 ? -44.244 85.835 71.276 1.00 58.25 628 PHE A CA 1
ATOM 4960 C C . PHE A 1 628 ? -45.173 87.034 71.007 1.00 58.25 628 PHE A C 1
ATOM 4962 O O . PHE A 1 628 ? -45.176 87.982 71.789 1.00 58.25 628 PHE A O 1
ATOM 4969 N N . GLY A 1 629 ? -45.993 86.988 69.951 1.00 57.84 629 GLY A N 1
ATOM 4970 C CA . GLY A 1 629 ? -47.011 88.006 69.660 1.00 57.84 629 GLY A CA 1
ATOM 4971 C C . GLY A 1 629 ? -48.185 88.017 70.647 1.00 57.84 629 GLY A C 1
ATOM 4972 O O . GLY A 1 629 ? -48.781 89.066 70.868 1.00 57.84 629 GLY A O 1
ATOM 4973 N N . LEU A 1 630 ? -48.483 86.886 71.296 1.00 54.53 630 LEU A N 1
ATOM 4974 C CA . LEU A 1 630 ? -49.511 86.797 72.342 1.00 54.53 630 LEU A CA 1
ATOM 4975 C C . LEU A 1 630 ? -49.048 87.352 73.702 1.00 54.53 630 LEU A C 1
ATOM 4977 O O . LEU A 1 630 ? -49.885 87.681 74.534 1.00 54.53 630 LEU A O 1
ATOM 4981 N N . ILE A 1 631 ? -47.735 87.500 73.920 1.00 55.72 631 ILE A N 1
ATOM 4982 C CA . ILE A 1 631 ? -47.147 87.976 75.189 1.00 55.72 631 ILE A CA 1
ATOM 4983 C C . ILE A 1 631 ? -46.951 89.507 75.201 1.00 55.72 631 ILE A C 1
ATOM 4985 O O . ILE A 1 631 ? -46.732 90.105 76.251 1.00 55.72 631 ILE A O 1
ATOM 4989 N N . ARG A 1 632 ? -47.086 90.185 74.052 1.00 51.81 632 ARG A N 1
ATOM 4990 C CA . ARG A 1 632 ? -47.020 91.653 73.948 1.00 51.81 632 ARG A CA 1
ATOM 4991 C C . ARG A 1 632 ? -48.288 92.225 73.317 1.00 51.81 632 ARG A C 1
ATOM 4993 O O . ARG A 1 632 ? -48.250 92.766 72.218 1.00 51.81 632 ARG A O 1
ATOM 5000 N N . LYS A 1 633 ? -49.410 92.135 74.030 1.00 43.62 633 LYS A N 1
ATOM 5001 C CA . LYS A 1 633 ? -50.535 93.057 73.827 1.00 43.62 633 LYS A CA 1
ATOM 5002 C C . LYS A 1 633 ? -50.530 94.077 74.976 1.00 43.62 633 LYS A C 1
ATOM 5004 O O . LYS A 1 633 ? -50.867 93.690 76.092 1.00 43.62 633 LYS A O 1
ATOM 5009 N N . PRO A 1 634 ? -50.111 95.335 74.755 1.00 45.22 634 PRO A N 1
ATOM 5010 C CA . PRO A 1 634 ? -50.371 96.407 75.713 1.00 45.22 634 PRO A CA 1
ATOM 5011 C C . PRO A 1 634 ? -51.871 96.781 75.683 1.00 45.22 634 PRO A C 1
ATOM 5013 O O . PRO A 1 634 ? -52.487 96.668 74.620 1.00 45.22 634 PRO A O 1
ATOM 5016 N N . PRO A 1 635 ? -52.489 97.183 76.810 1.00 51.09 635 PRO A N 1
ATOM 5017 C CA . PRO A 1 635 ? -53.843 97.729 76.809 1.00 51.09 635 PRO A CA 1
ATOM 5018 C C . PRO A 1 635 ? -53.827 99.209 76.401 1.00 51.09 635 PRO A C 1
ATOM 5020 O O . PRO A 1 635 ? -53.065 99.986 76.976 1.00 51.09 635 PRO A O 1
ATOM 5023 N N . GLY A 1 636 ? -54.713 99.580 75.473 1.00 39.69 636 GLY A N 1
ATOM 5024 C CA . GLY A 1 636 ? -55.051 100.969 75.136 1.00 39.69 636 GLY A CA 1
ATOM 5025 C C . GLY A 1 636 ? -54.565 101.399 73.772 1.00 39.69 636 GLY A C 1
ATOM 5026 O O . GLY A 1 636 ? -53.473 102.002 73.731 1.00 39.69 636 GLY A O 1
#

Foldseek 3Di:
DDDDDDDDPPPPPLCPPDDPVVLVVLLVVLCVVCVPPNVFQAWDWDDWEDLDPFKIKIWTLSRLQIKIFIAGPVPRHTDDDIDRCAQPYENTPPAAKEWYDDPNKIWIWTARDSVSQWTWTWIDRHPPAATAIADTPDVLQAAQKHWAYWADDDQKIKTWIKHFDLQCPVVHGDIAIKIWIAGPQARFAAPVFGNRYTQQIAMATAFAWDDDPDTDGQGAWQHKDYFDQALNFTKMKTKGWHDPPDQTKIFIFIFTPVLVVVQVVAFFWDDPDSPDHIDTDDPVQQDFPGGNDAQCDDRNVVGPHNNPDDPSSRVVCSRTRYGPDHGATDVNHTLDMDRPDPKGWREKDWQCQDDPRGHWIWMWTFIQQQKIWIWTFDRDDPPDDRDIDTPDIDRQDDCVQQVDPHDGNGFPYWDDDPPVQWIWTDDPRDIDTHHVDPPVVVVVVPPDDDDDDDDDDDDDDDPPDPDDDPPDPDPDPPPPPPPVPVVVVVVVVVVVVVVVVVVVVVVVVVVVVVVVVVVVVVVVVVVVVVVVVVVVVVVVVVVVVVVVVVVVVVVVVVVVVVVVVVVVVVVVVVVVVVVVVVVVVVVVVVVVVVVVVVVVVVVVVVVVVVVVVVVVVVVVVVVVVVVVVVVDDDDD

Organism: Cyclopterus lumpus (NCBI:txid8103)

Radius of gyration: 43.21 Å; chains: 1; bounding box: 125×132×142 Å

Secondary structure (DSSP, 8-state):
-------------------HHHHHHHHHHHHHH-TT-GGGSS--EEEEEESSSSEEEEEE-TTTS-EEEEEETTT--EEEEEEE-TTTS-SSTTS--EEEEETTEEEEEEE-STTS--EEEEEE--SSSPPEEPPTT-TTT-SS-EEEEEEEETTEEEEEEEEE-GGGGGG---EEEEEEEEETT----BTTTBTTB-SS-EEEEEE-EE-SSS-EE--EEEEE---EEETTEEEEEEEEE--TTSPP-EEEEEEEHHHHHHHHHSPBEE-SSTTSPPEEPPGGGS-SSPTTPPTTSGGGTT-SSGGGS-HHHHHHHHH--EEEEEEEPGGGS-SEEE-S-SS-EEEEEEEEEETTTT-EEEEEEEETTSEEEEEEEP---TTS----EEEEEEE---HHHH-SSS------EEEEETTTTEEEEE-SS-EEEEES--HHHHHHH-TT---S------------SSSS-SS--SS-TTSSSSSTTHHHHHHHHHHHHHHHHHHHHHHHHHHHHHHHHHHHHHHHHHHHHHHHHHHHHHHHHHHHHHHHHHHHHHHHHHHHHHHHHHHHHHHHHHHHHHHHHHHHHHHHHHHHHHHHHHHHHHHHHHHHHHHHHHHHHHHHHHHHHHHHHHH-----

Sequence (636 aa):
MAVQPRGGCEHVVLRVAPDVTSVCVCLFVCLFVFPHRQDECYNYIKVLVPRNDETLFACGTNAFNPTCRNYKMSTLEQEGEEVVGQARCPFESRQSNVGLFAGGDFYSATMTDFLASDAVIYRSLGESSPVLRTVKYDSKWLREPHFLHAIDYGNYVYFFFSEIAVEYTTLGKVVFSRVARVCKNDNGGSPRVLERYWTSFLKARLNCSVPGDSFFYFDVLQSLTNVLQINRRPAVLGVFTTQANSITGSAVCAFYMDDIEKAFSGKFKEQRNSETAWTPVPEDQVPKPRPGCCAGEGSAAAYKSSTTFPDDTLTFIKSYPLMDESVPSVNDRPYFTRTTSRFKLTQIAVDTSAGPFKNYTVVFLGSDNGRVLKILASTEGANASFSTQLLEDVDVYNPDKCNVRGEDRRVLGLELDRDHHAVFVAFSGCVIRVPLSRCSDYEKKNGGFRRFGLGWTSVLGLGERVFGLGKRVFGLEDRVLGLGERVLGLRKRVFGLEDRVLGLGERVFGLQERVFGLEDRVLRLGKRVFGLQERVFCLEERVFGLEDRVLGLGERVFGLGKRVFGLEDRVLGLGERVFGLEDRVLGLGERVLGLRKRVFDLEDRVLGLGERVFGLRDRVLGLRKRVFGLIRKPPG